Protein 6ZH3 (pdb70)

Solvent-accessible surface area: 42439 Å² total; per-residue (Å²): 204,54,158,24,29,89,51,10,2,3,80,55,17,145,60,0,2,136,66,0,96,41,8,1,119,106,18,15,151,71,22,60,110,19,17,158,82,18,54,84,74,30,79,92,0,88,128,56,3,115,90,1,31,180,125,121,52,88,149,26,12,81,93,37,1,106,49,26,38,110,19,45,62,73,61,86,93,33,111,52,5,78,61,36,7,46,46,5,71,143,45,5,37,85,4,13,111,46,45,44,127,87,48,15,118,64,82,6,60,17,8,12,177,82,4,44,72,28,6,100,62,102,56,4,60,118,8,1,81,54,4,55,143,69,8,57,144,22,21,58,2,6,111,26,2,53,71,10,55,126,65,128,59,138,140,57,139,90,82,119,109,16,47,86,88,8,51,130,124,87,207,41,161,31,54,97,49,14,3,4,97,70,15,141,58,0,4,142,62,0,86,36,7,1,125,97,19,16,151,74,22,69,109,19,19,161,82,16,57,84,72,35,80,86,2,94,132,47,5,117,84,1,32,178,125,122,53,92,145,25,15,105,97,44,0,105,45,28,51,108,29,42,69,76,64,90,102,35,109,49,8,78,60,33,6,46,44,4,72,142,47,5,39,88,9,18,117,56,45,44,126,90,58,25,118,69,82,7,57,19,9,14,176,80,4,49,73,32,4,89,64,94,59,3,73,113,8,4,68,48,4,55,140,70,12,54,144,21,21,60,2,5,113,22,3,53,82,9,87,119,50,121,63,128,130,54,147,86,77,108,118,35,31,71,77,10,43,126,124,90,144,45,145,24,51,90,50,10,2,4,99,70,15,145,54,0,4,137,60,0,88,37,11,1,119,91,16,13,143,69,22,68,110,19,18,157,83,14,58,84,71,35,81,89,0,89,130,49,4,116,92,0,37,182,123,125,48,90,150,26,16,106,87,54,2,116,42,25,51,96,25,40,54,76,61,85,102,39,104,53,6,78,61,33,6,48,41,3,73,142,47,6,39,85,6,18,114,52,42,45,135,90,54,20,117,66,81,6,56,17,7,13,177,81,3,41,74,31,5,92,63,71,66,2,93,118,7,2,66,44,2,55,140,74,11,55,143,23,24,54,1,6,107,24,4,53,69,6,86,125,40,105,50,127,112,56,144,92,71,107,110,25,31,72,86,16,50,128,128,92,196,45,161,30,44,90,49,10,3,4,99,73,18,145,50,0,3,135,62,0,102,31,10,0,122,85,10,21,152,64,20,59,114,23,16,157,86,17,55,82,72,32,80,90,1,82,134,46,5,113,94,0,31,176,126,123,51,90,153,27,14,89,94,54,0,111,47,24,44,106,21,44,51,74,57,91,91,34,106,45,7,71,56,40,4,50,42,4,72,141,49,6,35,82,5,17,113,45,45,51,108,88,51,18,114,69,79,7,58,17,8,13,180,84,4,44,70,32,6,103,64,103,62,3,68,120,6,3,78,56,3,55,145,66,8,65,155,19,19,60,3,6,115,26,3,56,73,10,55,124,62,122,66,139,121,58,137,90,73,107,113,28,52,85,88,17,52,130,129,83

InterPro domains:
  IPR005024 Snf7 family [PF03357] (22-190)
  IPR005024 Snf7 family [PTHR10476] (11-223)

Nearest PDB structures (foldseek):
  6zh3-assembly1_B  TM=9.906E-01  e=8.721E-22  Saccharomyces cerevisiae S288C
  6zvr-assembly1_C  TM=4.967E-01  e=9.327E+00  Nostoc punctiforme
  6zh3-assembly1_B  TM=1.006E+00  e=5.599E-22  Saccharomyces cerevisiae S288C
  6zvr-assembly1_C  TM=4.983E-01  e=7.277E+00  Nostoc punctiforme
  6zh3-assembly1_B  TM=9.941E-01  e=1.367E-21  Saccharomyces cerevisiae S288C

Foldseek 3Di:
DDPVQCVVCNPDNVVSLVVCVVVLVVVVVVLVVCLVVLVVVVVVLVVQCVVCVVVVDPVRNVVSVVVNVVSVVVNVVSVVVNVVSVVVVVVSVCVVPVDDVVCVVVVVVVVLVVVLVVLLDVVCLVVLVVVLVDDDCDPSPNVSSVVSVPDDDDDDDDDPCVPVVVVVVD/DDVVQCVVQNPDNVVSLVVCVVVLVVVLVVLVVVVVVLVVVVVVVVVQCVVCVVVVDPVRNVVSVVVNVVSVVVVVVSVVVNVVSVVVVVVVVCVVPVDDVVCVVVVVVVVLVVVLVPLLDPVCLVVLVVVLVPDDCDPSPNVSSVVNPPDDDDDDDDDDVVVVVVVVVD/DDVVQCVVCNDDNVVSLVVCVVVLVVVLVVLVVVLVVLVVVLVVLVVQCVVCPVVVDPVRNVVSVVVNVVSVVVNVVSVVVNVVSVVVVVVSVCVVPVDDVVCVVVVVVVVLVVVLVVLLDAVCLVVLVVVLVDDDCDPRPNVSSVVNPPDYDDDDDDDPPVVVVVVVVD/DDVVQCVVCNPDNVVSLVVCVVVLVVVLVVLVVVLVVLVVVVVVVVVQLVVCVVVVDPVRNVVVVVVNVVSVVVNVVSVVVNVVSVVVVVVVVCVVPVDDVVCVVVVVVVVLVVVLVVLLDQVCLVVLVVVLVDDDCDPSPNVSSVVSVPDDDDDDDDDDPVVVVVVVVD

Organism: Saccharomyces cerevisiae (strain ATCC 204508 / S288c) (NCBI:txid559292)

Sequence (680 aa):
MDYIKKAIWGPDPKEQQRRIRSVLRKNGRNIEKSLRELTVLQNKTQQLIKKSAKKNDVRTVRLYAKELYQINKQYDRMYTSRAQLDSVRMKIDEAIRMNTLSNQMADSAGLMREVNSLVRLPQLRNTMIELEKELMKSGIISEMVDDTMESVGDVGEEMDEAVDEEVNKIMDYIKKAIWGPDPKEQQRRIRSVLRKNGRNIEKSLRELTVLQNKTQQLIKKSAKKNDVRTVRLYAKELYQINKQYDRMYTSRAQLDSVRMKIDEAIRMNTLSNQMADSAGLMREVNSLVRLPQLRNTMIELEKELMKSGIISEMVDDTMESVGDVGEEMDEAVDEEVNKIMDYIKKAIWGPDPKEQQRRIRSVLRKNGRNIEKSLRELTVLQNKTQQLIKKSAKKNDVRTVRLYAKELYQINKQYDRMYTSRAQLDSVRMKIDEAIRMNTLSNQMADSAGLMREVNSLVRLPQLRNTMIELEKELMKSGIISEMVDDTMESVGDVGEEMDEAVDEEVNKIMDYIKKAIWGPDPKEQQRRIRSVLRKNGRNIEKSLRELTVLQNKTQQLIKKSAKKNDVRTVRLYAKELYQINKQYDRMYTSRAQLDSVRMKIDEAIRMNTLSNQMADSAGLMREVNSLVRLPQLRNTMIELEKELMKSGIISEMVDDTMESVGDVGEEMDEAVDEEVNKI

Secondary structure (DSSP, 8-state):
--HHHHHHH-SSHHHHHHHHHHHHHHHHHHHHHHHHHHHHHHHHHHHHHHHHHHHT-HHHHHHHHHHHHHHHHHHHHHHHHHHHHHHHHHHHHHHHHSS-HHHHHHHHHHHHHHHHHHTT-GGGHHHHHHHHHHS-S-SHHHHHHTTT-----------STTHHHHHHH-/--HHHHHHH-SSHHHHHHHHHHHHHHHHHHHHHHHHHHHHHHHHHHHHHHHHHHHT-HHHHHHHHHHHHHHHHHHHHHHHHHHHHHHHHHHHHHHHHSS-HHHHHHHHHHHHHHHHHHTT-GGGHHHHHHHHHHS-S-SHHHHHTTTT-S---------SSSHHHHHHH-/--HHHHHHH-SSHHHHHHHHHHHHHHHHHHHHHHHHHHHHHHHHHHHHHHHHHHHT-HHHHHHHHHHHHHHHHHHHHHHHHHHHHHHHHHHHHHHHHSS-HHHHHHHHHHHHHHHHHHHT-GGGHHHHHHHHTTS-S-SHHHHHTTGGGS------S--STTHHHHHHH-/--HHHHHHH-SSHHHHHHHHHHHHHHHHHHHHHHHHHHHHHHHHHHHHHHHHHHHT-HHHHHHHHHHHHHHHHHHHHHHHHHHHHHHHHHHHHHHHHSSSHHHHHHHHHHHHHHHHHHHT-GGGHHHHHHHHHHS-S-SHHHHHTTTT-S---------SSSHHHHHHH-

Radius of gyration: 46.89 Å; Cα contacts (8 Å, |Δi|>4): 542; chains: 4; bounding box: 91×136×88 Å

Structure (mmCIF, N/CA/C/O backbone):
data_6ZH3
#
_entry.id   6ZH3
#
loop_
_atom_site.group_PDB
_atom_site.id
_atom_site.type_symbol
_atom_site.label_atom_id
_atom_site.label_alt_id
_atom_site.label_comp_id
_atom_site.label_asym_id
_atom_site.label_entity_id
_atom_site.label_seq_id
_atom_site.pdbx_PDB_ins_code
_atom_site.Cartn_x
_atom_site.Cartn_y
_atom_site.Cartn_z
_atom_site.occupancy
_atom_site.B_iso_or_equiv
_atom_site.auth_seq_id
_atom_site.auth_comp_id
_atom_site.auth_asym_id
_atom_site.auth_atom_id
_atom_site.pdbx_PDB_model_num
ATOM 1 N N . MET A 1 4 ? 138.528 136.723 129.319 1.00 29.20 1 MET B N 1
ATOM 2 C CA . MET A 1 4 ? 138.580 137.476 128.075 1.00 29.20 1 MET B CA 1
ATOM 3 C C . MET A 1 4 ? 138.077 138.888 128.276 1.00 29.20 1 MET B C 1
ATOM 4 O O . MET A 1 4 ? 138.549 139.820 127.630 1.00 29.20 1 MET B O 1
ATOM 9 N N . ASP A 1 5 ? 137.130 139.057 129.188 1.00 25.27 2 ASP B N 1
ATOM 10 C CA . ASP A 1 5 ? 136.438 140.330 129.362 1.00 25.27 2 ASP B CA 1
ATOM 11 C C . ASP A 1 5 ? 136.584 140.748 130.817 1.00 25.27 2 ASP B C 1
ATOM 12 O O . ASP A 1 5 ? 135.705 140.474 131.632 1.00 25.27 2 ASP B O 1
ATOM 17 N N . TYR A 1 6 ? 137.672 141.434 131.144 1.00 22.96 3 TYR B N 1
ATOM 18 C CA . TYR A 1 6 ? 138.031 141.601 132.543 1.00 22.96 3 TYR B CA 1
ATOM 19 C C . TYR A 1 6 ? 137.403 142.817 133.198 1.00 22.96 3 TYR B C 1
ATOM 20 O O . TYR A 1 6 ? 137.012 142.734 134.363 1.00 22.96 3 TYR B O 1
ATOM 29 N N . ILE A 1 7 ? 137.324 143.950 132.500 1.00 23.44 4 ILE B N 1
ATOM 30 C CA . ILE A 1 7 ? 136.736 145.147 133.095 1.00 23.44 4 ILE B CA 1
ATOM 31 C C . ILE A 1 7 ? 135.241 144.960 133.292 1.00 23.44 4 ILE B C 1
ATOM 32 O O . ILE A 1 7 ? 134.686 145.346 134.324 1.00 23.44 4 ILE B O 1
ATOM 37 N N . LYS A 1 8 ? 134.573 144.328 132.329 1.00 23.76 5 LYS B N 1
ATOM 38 C CA . LYS A 1 8 ? 133.132 144.134 132.425 1.00 23.76 5 LYS B CA 1
ATOM 39 C C . LYS A 1 8 ? 132.776 143.122 133.503 1.00 23.76 5 LYS B C 1
ATOM 40 O O . LYS A 1 8 ? 131.752 143.262 134.173 1.00 23.76 5 LYS B O 1
ATOM 46 N N . LYS A 1 9 ? 133.617 142.116 133.710 1.00 23.42 6 LYS B N 1
ATOM 47 C CA . LYS A 1 9 ? 133.398 141.200 134.817 1.00 23.42 6 LYS B CA 1
ATOM 48 C C . LYS A 1 9 ? 133.803 141.790 136.151 1.00 23.42 6 LYS B C 1
ATOM 49 O O . LYS A 1 9 ? 133.339 141.314 137.185 1.00 23.42 6 LYS B O 1
ATOM 55 N N . ALA A 1 10 ? 134.665 142.800 136.163 1.00 22.30 7 ALA B N 1
ATOM 56 C CA . ALA A 1 10 ? 135.012 143.430 137.428 1.00 22.30 7 ALA B CA 1
ATOM 57 C C . ALA A 1 10 ? 133.889 144.313 137.930 1.00 22.30 7 ALA B C 1
ATOM 58 O O . ALA A 1 10 ? 133.768 144.526 139.135 1.00 22.30 7 ALA B O 1
ATOM 60 N N . ILE A 1 11 ? 133.067 144.828 137.026 1.00 22.95 8 ILE B N 1
ATOM 61 C CA . ILE A 1 11 ? 131.950 145.688 137.384 1.00 22.95 8 ILE B CA 1
ATOM 62 C C . ILE A 1 11 ? 130.718 144.875 137.728 1.00 22.95 8 ILE B C 1
ATOM 63 O O . ILE A 1 11 ? 130.039 145.138 138.721 1.00 22.95 8 ILE B O 1
ATOM 68 N N . TRP A 1 12 ? 130.414 143.869 136.920 1.00 28.00 9 TRP B N 1
ATOM 69 C CA . TRP A 1 12 ? 129.159 143.153 137.024 1.00 28.00 9 TRP B CA 1
ATOM 70 C C . TRP A 1 12 ? 129.315 141.751 137.592 1.00 28.00 9 TRP B C 1
ATOM 71 O O . TRP A 1 12 ? 128.326 141.029 137.693 1.00 28.00 9 TRP B O 1
ATOM 82 N N . GLY A 1 13 ? 130.516 141.332 137.946 1.00 26.30 10 GLY B N 1
ATOM 83 C CA . GLY A 1 13 ? 130.690 140.025 138.527 1.00 26.30 10 GLY B CA 1
ATOM 84 C C . GLY A 1 13 ? 131.019 138.974 137.499 1.00 26.30 10 GLY B C 1
ATOM 85 O O . GLY A 1 13 ? 131.202 139.268 136.319 1.00 26.30 10 GLY B O 1
ATOM 86 N N . PRO A 1 14 ? 131.086 137.714 137.930 1.00 28.60 11 PRO B N 1
ATOM 87 C CA . PRO A 1 14 ? 131.591 136.662 137.042 1.00 28.60 11 PRO B CA 1
ATOM 88 C C . PRO A 1 14 ? 130.638 136.289 135.929 1.00 28.60 11 PRO B C 1
ATOM 89 O O . PRO A 1 14 ? 131.078 135.693 134.940 1.00 28.60 11 PRO B O 1
ATOM 93 N N . ASP A 1 15 ? 129.355 136.611 136.051 1.00 32.93 12 ASP B N 1
ATOM 94 C CA . ASP A 1 15 ? 128.404 136.465 134.953 1.00 32.93 12 ASP B CA 1
ATOM 95 C C . ASP A 1 15 ? 127.731 137.810 134.755 1.00 32.93 12 ASP B C 1
ATOM 96 O O . ASP A 1 15 ? 126.725 138.103 135.426 1.00 32.93 12 ASP B O 1
ATOM 101 N N . PRO A 1 16 ? 128.255 138.657 133.867 1.00 31.24 13 PRO B N 1
ATOM 102 C CA . PRO A 1 16 ? 127.717 140.014 133.747 1.00 31.24 13 PRO B CA 1
ATOM 103 C C . PRO A 1 16 ? 126.337 140.085 133.136 1.00 31.24 13 PRO B C 1
ATOM 104 O O . PRO A 1 16 ? 125.533 140.904 133.588 1.00 31.24 13 PRO B O 1
ATOM 108 N N . LYS A 1 17 ? 126.025 139.243 132.151 1.00 36.14 14 LYS B N 1
ATOM 109 C CA . LYS A 1 17 ? 124.797 139.398 131.379 1.00 36.14 14 LYS B CA 1
ATOM 110 C C . LYS A 1 17 ? 123.544 139.097 132.181 1.00 36.14 14 LYS B C 1
ATOM 111 O O . LYS A 1 17 ? 122.467 139.570 131.815 1.00 36.14 14 LYS B O 1
ATOM 117 N N . GLU A 1 18 ? 123.655 138.333 133.259 1.00 36.54 15 GLU B N 1
ATOM 118 C CA . GLU A 1 18 ? 122.513 138.099 134.124 1.00 36.54 15 GLU B CA 1
ATOM 119 C C . GLU A 1 18 ? 122.497 139.037 135.316 1.00 36.54 15 GLU B C 1
ATOM 120 O O . GLU A 1 18 ? 121.437 139.251 135.898 1.00 36.54 15 GLU B O 1
ATOM 126 N N . GLN A 1 19 ? 123.639 139.622 135.669 1.00 34.25 16 GLN B N 1
ATOM 127 C CA . GLN A 1 19 ? 123.655 140.716 136.632 1.00 34.25 16 GLN B CA 1
ATOM 128 C C . GLN A 1 19 ? 123.009 141.964 136.053 1.00 34.25 16 GLN B C 1
ATOM 129 O O . GLN A 1 19 ? 122.348 142.719 136.771 1.00 34.25 16 GLN B O 1
ATOM 135 N N . GLN A 1 20 ? 123.187 142.194 134.753 1.00 33.76 17 GLN B N 1
ATOM 136 C CA . GLN A 1 20 ? 122.641 143.385 134.118 1.00 33.76 17 GLN B CA 1
ATOM 137 C C . GLN A 1 20 ? 121.128 143.325 134.009 1.00 33.76 17 GLN B C 1
ATOM 138 O O . GLN A 1 20 ? 120.458 144.333 134.246 1.00 33.76 17 GLN B O 1
ATOM 144 N N . ARG A 1 21 ? 120.568 142.169 133.658 1.00 39.08 18 ARG B N 1
ATOM 145 C CA . ARG A 1 21 ? 119.118 142.073 133.579 1.00 39.08 18 ARG B CA 1
ATOM 146 C C . ARG A 1 21 ? 118.476 141.897 134.941 1.00 39.08 18 ARG B C 1
ATOM 147 O O . ARG A 1 21 ? 117.254 142.004 135.054 1.00 39.08 18 ARG B O 1
ATOM 155 N N . ARG A 1 22 ? 119.267 141.625 135.967 1.00 38.29 19 ARG B N 1
ATOM 156 C CA . ARG A 1 22 ? 118.769 141.560 137.328 1.00 38.29 19 ARG B CA 1
ATOM 157 C C . ARG A 1 22 ? 118.633 142.938 137.953 1.00 38.29 19 ARG B C 1
ATOM 158 O O . ARG A 1 22 ? 117.770 143.128 138.810 1.00 38.29 19 ARG B O 1
ATOM 166 N N . ILE A 1 23 ? 119.460 143.901 137.543 1.00 40.53 20 ILE B N 1
ATOM 167 C CA . ILE A 1 23 ? 119.254 145.284 137.960 1.00 40.53 20 ILE B CA 1
ATOM 168 C C . ILE A 1 23 ? 118.071 145.883 137.229 1.00 40.53 20 ILE B C 1
ATOM 169 O O . ILE A 1 23 ? 117.164 146.446 137.849 1.00 40.53 20 ILE B O 1
ATOM 174 N N . ARG A 1 24 ? 118.056 145.760 135.900 1.00 45.64 21 ARG B N 1
ATOM 175 C CA . ARG A 1 24 ? 117.008 146.369 135.096 1.00 45.64 21 ARG B CA 1
ATOM 176 C C . ARG A 1 24 ? 115.642 145.767 135.357 1.00 45.64 21 ARG B C 1
ATOM 177 O O . ARG A 1 24 ? 114.643 146.423 135.078 1.00 45.64 21 ARG B O 1
ATOM 185 N N . SER A 1 25 ? 115.576 144.547 135.890 1.00 49.40 22 SER B N 1
ATOM 186 C CA . SER A 1 25 ? 114.312 144.026 136.391 1.00 49.40 22 SER B CA 1
ATOM 187 C C . SER A 1 25 ? 113.856 144.794 137.620 1.00 49.40 22 SER B C 1
ATOM 188 O O . SER A 1 25 ? 112.709 145.241 137.687 1.00 49.40 22 SER B O 1
ATOM 191 N N . VAL A 1 26 ? 114.746 144.955 138.601 1.00 50.90 23 VAL B N 1
ATOM 192 C CA . VAL A 1 26 ? 114.408 145.636 139.848 1.00 50.90 23 VAL B CA 1
ATOM 193 C C . VAL A 1 26 ? 114.157 147.115 139.603 1.00 50.90 23 VAL B C 1
ATOM 194 O O . VAL A 1 26 ? 113.251 147.716 140.188 1.00 50.90 23 VAL B O 1
ATOM 198 N N . LEU A 1 27 ? 114.900 147.705 138.688 1.00 50.77 24 LEU B N 1
ATOM 199 C CA . LEU A 1 27 ? 114.888 149.147 138.543 1.00 50.77 24 LEU B CA 1
ATOM 200 C C . LEU A 1 27 ? 113.737 149.636 137.669 1.00 50.77 24 LEU B C 1
ATOM 201 O O . LEU A 1 27 ? 113.620 150.843 137.445 1.00 50.77 24 LEU B O 1
ATOM 206 N N . ARG A 1 28 ? 112.883 148.741 137.171 1.00 67.43 25 ARG B N 1
ATOM 207 C CA . ARG A 1 28 ? 111.603 149.140 136.597 1.00 67.43 25 ARG B CA 1
ATOM 208 C C . ARG A 1 28 ? 110.422 148.703 137.448 1.00 67.43 25 ARG B C 1
ATOM 209 O O . ARG A 1 28 ? 109.314 149.206 137.254 1.00 67.43 25 ARG B O 1
ATOM 217 N N . LYS A 1 29 ? 110.620 147.752 138.365 1.00 66.33 26 LYS B N 1
ATOM 218 C CA . LYS A 1 29 ? 109.617 147.514 139.397 1.00 66.33 26 LYS B CA 1
ATOM 219 C C . LYS A 1 29 ? 109.438 148.753 140.253 1.00 66.33 26 LYS B C 1
ATOM 220 O O . LYS A 1 29 ? 108.312 149.133 140.587 1.00 66.33 26 LYS B O 1
ATOM 226 N N . ASN A 1 30 ? 110.543 149.402 140.610 1.00 66.77 27 ASN B N 1
ATOM 227 C CA . ASN A 1 30 ? 110.451 150.692 141.271 1.00 66.77 27 ASN B CA 1
ATOM 228 C C . ASN A 1 30 ? 110.145 151.795 140.276 1.00 66.77 27 ASN B C 1
ATOM 229 O O . ASN A 1 30 ? 109.700 152.873 140.669 1.00 66.77 27 ASN B O 1
ATOM 234 N N . GLY A 1 31 ? 110.377 151.552 138.988 1.00 71.95 28 GLY B N 1
ATOM 235 C CA . GLY A 1 31 ? 110.009 152.531 137.985 1.00 71.95 28 GLY B CA 1
ATOM 236 C C . GLY A 1 31 ? 108.517 152.697 137.816 1.00 71.95 28 GLY B C 1
ATOM 237 O O . GLY A 1 31 ? 108.065 153.776 137.423 1.00 71.95 28 GLY B O 1
ATOM 238 N N . ARG A 1 32 ? 107.742 151.654 138.112 1.00 89.21 29 ARG B N 1
ATOM 239 C CA . ARG A 1 32 ? 106.293 151.764 138.042 1.00 89.21 29 ARG B CA 1
ATOM 240 C C . ARG A 1 32 ? 105.675 152.129 139.380 1.00 89.21 29 ARG B C 1
ATOM 241 O O . ARG A 1 32 ? 104.630 152.785 139.407 1.00 89.21 29 ARG B O 1
ATOM 249 N N . ASN A 1 33 ? 106.290 151.713 140.488 1.00 84.55 30 ASN B N 1
ATOM 250 C CA . ASN A 1 33 ? 105.736 152.028 141.798 1.00 84.55 30 ASN B CA 1
ATOM 251 C C . ASN A 1 33 ? 105.843 153.511 142.115 1.00 84.55 30 ASN B C 1
ATOM 252 O O . ASN A 1 33 ? 105.029 154.036 142.879 1.00 84.55 30 ASN B O 1
ATOM 257 N N . ILE A 1 34 ? 106.829 154.202 141.546 1.00 88.65 31 ILE B N 1
ATOM 258 C CA . ILE A 1 34 ? 106.821 155.657 141.619 1.00 88.65 31 ILE B CA 1
ATOM 259 C C . ILE A 1 34 ? 105.717 156.218 140.732 1.00 88.65 31 ILE B C 1
ATOM 260 O O . ILE A 1 34 ? 104.958 157.099 141.151 1.00 88.65 31 ILE B O 1
ATOM 265 N N . GLU A 1 35 ? 105.585 155.691 139.508 1.00 95.34 32 GLU B N 1
ATOM 266 C CA . GLU A 1 35 ? 104.583 156.204 138.576 1.00 95.34 32 GLU B CA 1
ATOM 267 C C . GLU A 1 35 ? 103.164 155.862 139.006 1.00 95.34 32 GLU B C 1
ATOM 268 O O . GLU A 1 35 ? 102.226 156.596 138.676 1.00 95.34 32 GLU B O 1
ATOM 274 N N . LYS A 1 36 ? 102.981 154.759 139.727 1.00 101.02 33 LYS B N 1
ATOM 275 C CA . LYS A 1 36 ? 101.673 154.479 140.305 1.00 101.02 33 LYS B CA 1
ATOM 276 C C . LYS A 1 36 ? 101.384 155.446 141.444 1.00 101.02 33 LYS B C 1
ATOM 277 O O . LYS A 1 36 ? 100.322 156.076 141.483 1.00 101.02 33 LYS B O 1
ATOM 283 N N . SER A 1 37 ? 102.331 155.603 142.363 1.00 106.08 34 SER B N 1
ATOM 284 C CA . SER A 1 37 ? 102.115 156.437 143.536 1.00 106.08 34 SER B CA 1
ATOM 285 C C . SER A 1 37 ? 102.211 157.930 143.248 1.00 106.08 34 SER B C 1
ATOM 286 O O . SER A 1 37 ? 102.005 158.727 144.165 1.00 106.08 34 SER B O 1
ATOM 289 N N . LEU A 1 38 ? 102.547 158.334 142.026 1.00 108.56 35 LEU B N 1
ATOM 290 C CA . LEU A 1 38 ? 102.237 159.688 141.589 1.00 108.56 35 LEU B CA 1
ATOM 291 C C . LEU A 1 38 ? 100.865 159.787 140.952 1.00 108.56 35 LEU B C 1
ATOM 292 O O . LEU A 1 38 ? 100.294 160.880 140.901 1.00 108.56 35 LEU B O 1
ATOM 297 N N . ARG A 1 39 ? 100.325 158.676 140.457 1.00 119.87 36 ARG B N 1
ATOM 298 C CA . ARG A 1 39 ? 99.012 158.733 139.832 1.00 119.87 36 ARG B CA 1
ATOM 299 C C . ARG A 1 39 ? 97.902 158.588 140.864 1.00 119.87 36 ARG B C 1
ATOM 300 O O . ARG A 1 39 ? 96.949 159.374 140.865 1.00 119.87 36 ARG B O 1
ATOM 308 N N . GLU A 1 40 ? 98.018 157.610 141.763 1.00 123.93 37 GLU B N 1
ATOM 309 C CA . GLU A 1 40 ? 96.986 157.389 142.767 1.00 123.93 37 GLU B CA 1
ATOM 310 C C . GLU A 1 40 ? 97.003 158.430 143.875 1.00 123.93 37 GLU B C 1
ATOM 311 O O . GLU A 1 40 ? 96.053 158.488 144.659 1.00 123.93 37 GLU B O 1
ATOM 317 N N . LEU A 1 41 ? 98.065 159.222 143.983 1.00 130.09 38 LEU B N 1
ATOM 318 C CA . LEU A 1 41 ? 98.140 160.284 144.971 1.00 130.09 38 LEU B CA 1
ATOM 319 C C . LEU A 1 41 ? 97.813 161.647 144.380 1.00 130.09 38 LEU B C 1
ATOM 320 O O . LEU A 1 41 ? 97.528 162.583 145.135 1.00 130.09 38 LEU B O 1
ATOM 325 N N . THR A 1 42 ? 97.825 161.776 143.052 1.00 138.24 39 THR B N 1
ATOM 326 C CA . THR A 1 42 ? 97.340 163.001 142.429 1.00 138.24 39 THR B CA 1
ATOM 327 C C . THR A 1 42 ? 95.833 163.138 142.613 1.00 138.24 39 THR B C 1
ATOM 328 O O . THR A 1 42 ? 95.325 164.244 142.831 1.00 138.24 39 THR B O 1
ATOM 332 N N . VAL A 1 43 ? 95.105 162.017 142.590 1.00 144.14 40 VAL B N 1
ATOM 333 C CA . VAL A 1 43 ? 93.659 162.083 142.755 1.00 144.14 40 VAL B CA 1
ATOM 334 C C . VAL A 1 43 ? 93.259 162.343 144.202 1.00 144.14 40 VAL B C 1
ATOM 335 O O . VAL A 1 43 ? 92.107 162.706 144.459 1.00 144.14 40 VAL B O 1
ATOM 339 N N . LEU A 1 44 ? 94.172 162.166 145.161 1.00 145.44 41 LEU B N 1
ATOM 340 C CA . LEU A 1 44 ? 93.917 162.687 146.499 1.00 145.44 41 LEU B CA 1
ATOM 341 C C . LEU A 1 44 ? 94.151 164.188 146.555 1.00 145.44 41 LEU B C 1
ATOM 342 O O . LEU A 1 44 ? 93.486 164.889 147.325 1.00 145.44 41 LEU B O 1
ATOM 347 N N . GLN A 1 45 ? 95.085 164.697 145.751 1.00 148.94 42 GLN B N 1
ATOM 348 C CA . GLN A 1 45 ? 95.194 166.139 145.574 1.00 148.94 42 GLN B CA 1
ATO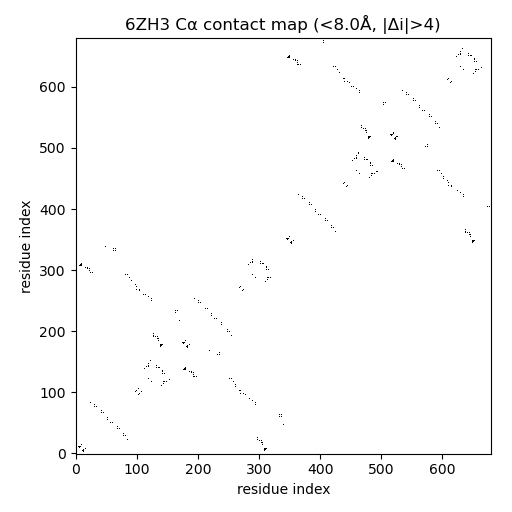M 349 C C . GLN A 1 45 ? 94.053 166.687 144.730 1.00 148.94 42 GLN B C 1
ATOM 350 O O . GLN A 1 45 ? 93.678 167.852 144.884 1.00 148.94 42 GLN B O 1
ATOM 356 N N . ASN A 1 46 ? 93.485 165.868 143.844 1.00 150.71 43 ASN B N 1
ATOM 357 C CA . ASN A 1 46 ? 92.392 166.336 142.999 1.00 150.71 43 ASN B CA 1
ATOM 358 C C . ASN A 1 46 ? 91.078 166.413 143.765 1.00 150.71 43 ASN B C 1
ATOM 359 O O . ASN A 1 46 ? 90.291 167.343 143.553 1.00 150.71 43 ASN B O 1
ATOM 364 N N . LYS A 1 47 ? 90.819 165.448 144.653 1.00 154.67 44 LYS B N 1
ATOM 365 C CA . LYS A 1 47 ? 89.602 165.501 145.457 1.00 154.67 44 LYS B CA 1
ATOM 366 C C . LYS A 1 47 ? 89.690 166.584 146.522 1.00 154.67 44 LYS B C 1
ATOM 367 O O . LYS A 1 47 ? 88.659 167.088 146.981 1.00 154.67 44 LYS B O 1
ATOM 373 N N . THR A 1 48 ? 90.906 166.945 146.934 1.00 157.84 45 THR B N 1
ATOM 374 C CA . THR A 1 48 ? 91.060 167.986 147.938 1.00 157.84 45 THR B CA 1
ATOM 375 C C . THR A 1 48 ? 90.803 169.363 147.337 1.00 157.84 45 THR B C 1
ATOM 376 O O . THR A 1 48 ? 90.271 170.247 148.019 1.00 157.84 45 THR B O 1
ATOM 380 N N . GLN A 1 49 ? 91.112 169.545 146.049 1.00 159.56 46 GLN B N 1
ATOM 381 C CA . GLN A 1 49 ? 90.791 170.798 145.371 1.00 159.56 46 GLN B CA 1
ATOM 382 C C . GLN A 1 49 ? 89.290 171.006 145.212 1.00 159.56 46 GLN B C 1
ATOM 383 O O . GLN A 1 49 ? 88.847 172.150 145.069 1.00 159.56 46 GLN B O 1
ATOM 389 N N . GLN A 1 50 ? 88.499 169.933 145.230 1.00 161.59 47 GLN B N 1
ATOM 390 C CA . GLN A 1 50 ? 87.053 170.088 145.291 1.00 161.59 47 GLN B CA 1
ATOM 391 C C . GLN A 1 50 ? 86.582 170.404 146.702 1.00 161.59 47 GLN B C 1
ATOM 392 O O . GLN A 1 50 ? 85.672 171.222 146.880 1.00 161.59 47 GLN B O 1
ATOM 398 N N . LEU A 1 51 ? 87.191 169.781 147.710 1.00 162.33 48 LEU B N 1
ATOM 399 C CA . LEU A 1 51 ? 86.767 169.960 149.091 1.00 162.33 48 LEU B CA 1
ATOM 400 C C . LEU A 1 51 ? 87.261 171.265 149.697 1.00 162.33 48 LEU B C 1
ATOM 401 O O . LEU A 1 51 ? 86.640 171.773 150.637 1.00 162.33 48 LEU B O 1
ATOM 406 N N . ILE A 1 52 ? 88.369 171.814 149.197 1.00 163.51 49 ILE B N 1
ATOM 407 C CA . ILE A 1 52 ? 88.702 173.200 149.508 1.00 163.51 49 ILE B CA 1
ATOM 408 C C . ILE A 1 52 ? 87.689 174.136 148.865 1.00 163.51 49 ILE B C 1
ATOM 409 O O . ILE A 1 52 ? 87.184 175.065 149.506 1.00 163.51 49 ILE B O 1
ATOM 414 N N . LYS A 1 53 ? 87.334 173.873 147.603 1.00 163.06 50 LYS B N 1
ATOM 415 C CA . LYS A 1 53 ? 86.321 174.667 146.916 1.00 163.06 50 LYS B CA 1
ATOM 416 C C . LYS A 1 53 ? 84.919 174.423 147.459 1.00 163.06 50 LYS B C 1
ATOM 417 O O . LYS A 1 53 ? 84.021 175.231 147.200 1.00 163.06 50 LYS B O 1
ATOM 423 N N . LYS A 1 54 ? 84.709 173.327 148.192 1.00 165.33 51 LYS B N 1
ATOM 424 C CA . LYS A 1 54 ? 83.441 173.121 148.885 1.00 165.33 51 LYS B CA 1
ATOM 425 C C . LYS A 1 54 ? 83.284 174.127 150.019 1.00 165.33 51 LYS B C 1
ATOM 426 O O . LYS A 1 54 ? 82.339 174.924 150.037 1.00 165.33 51 LYS B O 1
ATOM 432 N N . SER A 1 55 ? 84.208 174.103 150.977 1.00 166.82 52 SER B N 1
ATOM 433 C CA . SER A 1 55 ? 84.116 174.959 152.150 1.00 166.82 52 SER B CA 1
ATOM 434 C C . SER A 1 55 ? 84.715 176.341 151.931 1.00 166.82 52 SER B C 1
ATOM 435 O O . SER A 1 55 ? 84.853 177.094 152.900 1.00 166.82 52 SER B O 1
ATOM 438 N N . ALA A 1 56 ? 85.088 176.686 150.696 1.00 165.99 53 ALA B N 1
ATOM 439 C CA . ALA A 1 56 ? 85.447 178.068 150.401 1.00 165.99 53 ALA B CA 1
ATOM 440 C C . ALA A 1 56 ? 84.226 178.975 150.448 1.00 165.99 53 ALA B C 1
ATOM 441 O O . ALA A 1 56 ? 84.333 180.139 150.850 1.00 165.99 53 ALA B O 1
ATOM 443 N N . LYS A 1 57 ? 83.065 178.461 150.043 1.00 164.41 54 LYS B N 1
ATOM 444 C CA . LYS A 1 57 ? 81.824 179.216 150.112 1.00 164.41 54 LYS B CA 1
ATOM 445 C C . LYS A 1 57 ? 81.045 178.956 151.391 1.00 164.41 54 LYS B C 1
ATOM 446 O O . LYS A 1 57 ? 80.180 179.765 151.748 1.00 164.41 54 LYS B O 1
ATOM 452 N N . LYS A 1 58 ? 81.324 177.849 152.084 1.00 165.69 55 LYS B N 1
ATOM 453 C CA . LYS A 1 58 ? 80.759 177.632 153.410 1.00 165.69 55 LYS B CA 1
ATOM 454 C C . LYS A 1 58 ? 81.345 178.601 154.430 1.00 165.69 55 LYS B C 1
ATOM 455 O O . LYS A 1 58 ? 80.645 178.995 155.372 1.00 165.69 55 LYS B O 1
ATOM 461 N N . ASN A 1 59 ? 82.609 179.002 154.226 1.00 168.21 56 ASN B N 1
ATOM 462 C CA . ASN A 1 59 ? 83.346 179.941 155.084 1.00 168.21 56 ASN B CA 1
ATOM 463 C C . ASN A 1 59 ? 83.421 179.452 156.529 1.00 168.21 56 ASN B C 1
ATOM 464 O O . ASN A 1 59 ? 83.183 180.205 157.474 1.00 168.21 56 ASN B O 1
ATOM 469 N N . ASP A 1 60 ? 83.752 178.175 156.698 1.00 175.11 57 ASP B N 1
ATOM 470 C CA . ASP A 1 60 ? 83.952 177.579 158.012 1.00 175.11 57 ASP B CA 1
ATOM 471 C C . ASP A 1 60 ? 85.449 177.423 158.246 1.00 175.11 57 ASP B C 1
ATOM 472 O O . ASP A 1 60 ? 86.121 176.681 157.521 1.00 175.11 57 ASP B O 1
ATOM 477 N N . VAL A 1 61 ? 85.964 178.125 159.259 1.00 177.59 58 VAL B N 1
ATOM 478 C CA . VAL A 1 61 ? 87.368 177.988 159.632 1.00 177.59 58 VAL B CA 1
ATOM 479 C C . VAL A 1 61 ? 87.616 176.615 160.249 1.00 177.59 58 VAL B C 1
ATOM 480 O O . VAL A 1 61 ? 88.689 176.024 160.071 1.00 177.59 58 VAL B O 1
ATOM 484 N N . ARG A 1 62 ? 86.608 176.052 160.921 1.00 177.39 59 ARG B N 1
ATOM 485 C CA . ARG A 1 62 ? 86.731 174.715 161.492 1.00 177.39 59 ARG B CA 1
ATOM 486 C C . ARG A 1 62 ? 86.561 173.607 160.458 1.00 177.39 59 ARG B C 1
ATOM 487 O O . ARG A 1 62 ? 86.574 172.429 160.829 1.00 177.39 59 ARG B O 1
ATOM 495 N N . THR A 1 63 ? 86.383 173.948 159.183 1.00 176.55 60 THR B N 1
ATOM 496 C CA . THR A 1 63 ? 86.384 172.944 158.128 1.00 176.55 60 THR B CA 1
ATOM 497 C C . THR A 1 63 ? 87.626 173.048 157.248 1.00 176.55 60 THR B C 1
ATOM 498 O O . THR A 1 63 ? 88.257 172.027 156.953 1.00 176.55 60 THR B O 1
ATOM 502 N N . VAL A 1 64 ? 88.002 174.271 156.855 1.00 175.71 61 VAL B N 1
ATOM 503 C CA . VAL A 1 64 ? 89.104 174.464 155.912 1.00 175.71 61 VAL B CA 1
ATOM 504 C C . VAL A 1 64 ? 90.441 174.120 156.560 1.00 175.71 61 VAL B C 1
ATOM 505 O O . VAL A 1 64 ? 91.280 173.440 155.955 1.00 175.71 61 VAL B O 1
ATOM 509 N N . ARG A 1 65 ? 90.651 174.547 157.808 1.00 174.36 62 ARG B N 1
ATOM 510 C CA . ARG A 1 65 ? 91.908 174.243 158.483 1.00 174.36 62 ARG B CA 1
ATOM 511 C C . ARG A 1 65 ? 92.003 172.787 158.923 1.00 174.36 62 ARG B C 1
ATOM 512 O O . ARG A 1 65 ? 93.090 172.343 159.307 1.00 174.36 62 ARG B O 1
ATOM 520 N N . LEU A 1 66 ? 90.899 172.039 158.887 1.00 172.29 63 LEU B N 1
ATOM 521 C CA . LEU A 1 66 ? 90.993 170.590 159.009 1.00 172.29 63 LEU B CA 1
ATOM 522 C C . LEU A 1 66 ? 91.464 169.951 157.710 1.00 172.29 63 LEU B C 1
ATOM 523 O O . LEU A 1 66 ? 92.086 168.884 157.742 1.00 172.29 63 LEU B O 1
ATOM 528 N N . TYR A 1 67 ? 91.181 170.578 156.565 1.00 169.58 64 TYR B N 1
ATOM 529 C CA . TYR A 1 67 ? 91.799 170.137 155.322 1.00 169.58 64 TYR B CA 1
ATOM 530 C C . TYR A 1 67 ? 93.241 170.604 155.204 1.00 169.58 64 TYR B C 1
ATOM 531 O O . TYR A 1 67 ? 94.027 169.970 154.495 1.00 169.58 64 TYR B O 1
ATOM 540 N N . ALA A 1 68 ? 93.605 171.694 155.887 1.00 170.39 65 ALA B N 1
ATOM 541 C CA . ALA A 1 68 ? 94.977 172.187 155.852 1.00 170.39 65 ALA B CA 1
ATOM 542 C C . ALA A 1 68 ? 95.939 171.277 156.599 1.00 170.39 65 ALA B C 1
ATOM 543 O O . ALA A 1 68 ? 97.152 171.366 156.382 1.00 170.39 65 ALA B O 1
ATOM 545 N N . LYS A 1 69 ? 95.431 170.415 157.479 1.00 168.48 66 LYS B N 1
ATOM 546 C CA . LYS A 1 69 ? 96.282 169.430 158.133 1.00 168.48 66 LYS B CA 1
ATOM 547 C C . LYS A 1 69 ? 96.571 168.251 157.214 1.00 168.48 66 LYS B C 1
ATOM 548 O O . LYS A 1 69 ? 97.636 167.634 157.310 1.00 168.48 66 LYS B O 1
ATOM 554 N N . GLU A 1 70 ? 95.636 167.922 156.319 1.00 165.33 67 GLU B N 1
ATOM 555 C CA . GLU A 1 70 ? 95.820 166.767 155.451 1.00 165.33 67 GLU B CA 1
ATOM 556 C C . GLU A 1 70 ? 96.322 167.138 154.062 1.00 165.33 67 GLU B C 1
ATOM 557 O O . GLU A 1 70 ? 96.931 166.293 153.400 1.00 165.33 67 GLU B O 1
ATOM 563 N N . LEU A 1 71 ? 96.079 168.368 153.599 1.00 161.85 68 LEU B N 1
ATOM 564 C CA . LEU A 1 71 ? 96.682 168.803 152.343 1.00 161.85 68 LEU B CA 1
ATOM 565 C C . LEU A 1 71 ? 98.190 168.963 152.483 1.00 161.85 68 LEU B C 1
ATOM 566 O O . LEU A 1 71 ? 98.925 168.756 151.511 1.00 161.85 68 LEU B O 1
ATOM 571 N N . TYR A 1 72 ? 98.665 169.342 153.671 1.00 160.67 69 TYR B N 1
ATOM 572 C CA . TYR A 1 72 ? 100.101 169.443 153.890 1.00 160.67 69 TYR B CA 1
ATOM 573 C C . TYR A 1 72 ? 100.757 168.072 153.910 1.00 160.67 69 TYR B C 1
ATOM 574 O O . TYR A 1 72 ? 101.877 167.914 153.418 1.00 160.67 69 TYR B O 1
ATOM 583 N N . GLN A 1 73 ? 100.075 167.067 154.463 1.00 155.47 70 GLN B N 1
ATOM 584 C CA . GLN A 1 73 ? 100.662 165.736 154.542 1.00 155.47 70 GLN B CA 1
ATOM 585 C C . GLN A 1 73 ? 100.675 165.019 153.200 1.00 155.47 70 GLN B C 1
ATOM 586 O O . GLN A 1 73 ? 101.385 164.018 153.057 1.00 155.47 70 GLN B O 1
ATOM 592 N N . ILE A 1 74 ? 99.908 165.495 152.220 1.00 147.38 71 ILE B N 1
ATOM 593 C CA . ILE A 1 74 ? 99.964 164.894 150.895 1.00 147.38 71 ILE B CA 1
ATOM 594 C C . ILE A 1 74 ? 100.999 165.602 150.028 1.00 147.38 71 ILE B C 1
ATOM 595 O O . ILE A 1 74 ? 101.770 164.954 149.312 1.00 147.38 71 ILE B O 1
ATOM 600 N N . ASN A 1 75 ? 101.055 166.936 150.090 1.00 142.99 72 ASN B N 1
ATOM 601 C CA . ASN A 1 75 ? 102.044 167.660 149.295 1.00 142.99 72 ASN B CA 1
ATOM 602 C C . ASN A 1 75 ? 103.454 167.498 149.845 1.00 142.99 72 ASN B C 1
ATOM 603 O O . ASN A 1 75 ? 104.424 167.656 149.097 1.00 142.99 72 ASN B O 1
ATOM 608 N N . LYS A 1 76 ? 103.596 167.198 151.136 1.00 139.12 73 LYS B N 1
ATOM 609 C CA . LYS A 1 76 ? 104.900 166.770 151.625 1.00 139.12 73 LYS B CA 1
ATOM 610 C C . LYS A 1 76 ? 105.218 165.370 151.120 1.00 139.12 73 LYS B C 1
ATOM 611 O O . LYS A 1 76 ? 106.379 165.047 150.840 1.00 139.12 73 LYS B O 1
ATOM 617 N N . GLN A 1 77 ? 104.190 164.536 150.971 1.00 130.46 74 GLN B N 1
ATOM 618 C CA . GLN A 1 77 ? 104.388 163.209 150.407 1.00 130.46 74 GLN B CA 1
ATOM 619 C C . GLN A 1 77 ? 104.548 163.267 148.894 1.00 130.46 74 GLN B C 1
ATOM 620 O O . GLN A 1 77 ? 105.289 162.462 148.323 1.00 130.46 74 GLN B O 1
ATOM 626 N N . TYR A 1 78 ? 103.881 164.215 148.230 1.00 120.63 75 TYR B N 1
ATOM 627 C CA . TYR A 1 78 ? 103.989 164.316 146.776 1.00 120.63 75 TYR B CA 1
ATOM 628 C C . TYR A 1 78 ? 105.368 164.793 146.348 1.00 120.63 75 TYR B C 1
ATOM 629 O O . TYR A 1 78 ? 105.924 164.295 145.363 1.00 120.63 75 TYR B O 1
ATOM 638 N N . ASP A 1 79 ? 105.932 165.762 147.066 1.00 120.95 76 ASP B N 1
ATOM 639 C CA . ASP A 1 79 ? 107.186 166.361 146.633 1.00 120.95 76 ASP B CA 1
ATOM 640 C C . ASP A 1 79 ? 108.384 165.457 146.881 1.00 120.95 76 ASP B C 1
ATOM 641 O O . ASP A 1 79 ? 109.428 165.653 146.252 1.00 120.95 76 ASP B O 1
ATOM 646 N N . ARG A 1 80 ? 108.266 164.477 147.776 1.00 112.68 77 ARG B N 1
ATOM 647 C CA . ARG A 1 80 ? 109.324 163.489 147.915 1.00 112.68 77 ARG B CA 1
ATOM 648 C C . ARG A 1 80 ? 109.170 162.334 146.939 1.00 112.68 77 ARG B C 1
ATOM 649 O O . ARG A 1 80 ? 110.162 161.666 146.632 1.00 112.68 77 ARG B O 1
ATOM 657 N N . MET A 1 81 ? 107.961 162.088 146.436 1.00 105.91 78 MET B N 1
ATOM 658 C CA . MET A 1 81 ? 107.766 161.067 145.418 1.00 105.91 78 MET B CA 1
ATOM 659 C C . MET A 1 81 ? 107.979 161.610 144.017 1.00 105.91 78 MET B C 1
ATOM 660 O O . MET A 1 81 ? 108.422 160.869 143.136 1.00 105.91 78 MET B O 1
ATOM 665 N N . TYR A 1 82 ? 107.678 162.889 143.792 1.00 97.46 79 TYR B N 1
ATOM 666 C CA . TYR A 1 82 ? 108.031 163.508 142.522 1.00 97.46 79 TYR B CA 1
ATOM 667 C C . TYR A 1 82 ? 109.536 163.665 142.383 1.00 97.46 79 TYR B C 1
ATOM 668 O O . TYR A 1 82 ? 110.062 163.622 141.266 1.00 97.46 79 TYR B O 1
ATOM 677 N N . THR A 1 83 ? 110.237 163.869 143.499 1.00 91.91 80 THR B N 1
ATOM 678 C CA . THR A 1 83 ? 111.692 163.906 143.459 1.00 91.91 80 THR B CA 1
ATOM 679 C C . THR A 1 83 ? 112.256 162.536 143.117 1.00 91.91 80 THR B C 1
ATOM 680 O O . THR A 1 83 ? 113.162 162.427 142.284 1.00 91.91 80 THR B O 1
ATOM 684 N N . SER A 1 84 ? 111.678 161.479 143.701 1.00 84.77 81 SER B N 1
ATOM 685 C CA . SER A 1 84 ? 112.135 160.106 143.500 1.00 84.77 81 SER B CA 1
ATOM 686 C C . SER A 1 84 ? 112.035 159.648 142.054 1.00 84.77 81 SER B C 1
ATOM 687 O O . SER A 1 84 ? 112.806 158.777 141.643 1.00 84.77 81 SER B O 1
ATOM 690 N N . ARG A 1 85 ? 111.104 160.205 141.279 1.00 81.28 82 ARG B N 1
ATOM 691 C CA . ARG A 1 85 ? 111.029 159.865 139.865 1.00 81.28 82 ARG B CA 1
ATOM 692 C C . ARG A 1 85 ? 112.216 160.446 139.114 1.00 81.28 82 ARG B C 1
ATOM 693 O O . ARG A 1 85 ? 112.702 159.848 138.150 1.00 81.28 82 ARG B O 1
ATOM 701 N N . ALA A 1 86 ? 112.696 161.611 139.539 1.00 76.69 83 ALA B N 1
ATOM 702 C CA . ALA A 1 86 ? 113.929 162.148 138.988 1.00 76.69 83 ALA B CA 1
ATOM 703 C C . ALA A 1 86 ? 115.157 161.492 139.591 1.00 76.69 83 ALA B C 1
ATOM 704 O O . ALA A 1 86 ? 116.238 161.572 139.005 1.00 76.69 83 ALA B O 1
ATOM 706 N N . GLN A 1 87 ? 115.015 160.851 140.749 1.00 72.95 84 GLN B N 1
ATOM 707 C CA . GLN A 1 87 ? 116.143 160.159 141.356 1.00 72.95 84 GLN B CA 1
ATOM 708 C C . GLN A 1 87 ? 116.440 158.854 140.631 1.00 72.95 84 GLN B C 1
ATOM 709 O O . GLN A 1 87 ? 117.601 158.559 140.334 1.00 72.95 84 GLN B O 1
ATOM 715 N N . LEU A 1 88 ? 115.404 158.055 140.351 1.00 62.66 85 LEU B N 1
ATOM 716 C CA . LEU A 1 88 ? 115.596 156.810 139.612 1.00 62.66 85 LEU B CA 1
ATOM 717 C C . LEU A 1 88 ? 116.029 157.061 138.180 1.00 62.66 85 LEU B C 1
ATOM 718 O O . LEU A 1 88 ? 116.886 156.343 137.655 1.00 62.66 85 LEU B O 1
ATOM 723 N N . ASP A 1 89 ? 115.446 158.063 137.524 1.00 60.34 86 ASP B N 1
ATOM 724 C CA . ASP A 1 89 ? 115.766 158.286 136.123 1.00 60.34 86 ASP B CA 1
ATOM 725 C C . ASP A 1 89 ? 117.159 158.854 135.932 1.00 60.34 86 ASP B C 1
ATOM 726 O O . ASP A 1 89 ? 117.692 158.784 134.824 1.00 60.34 86 ASP B O 1
ATOM 731 N N . SER A 1 90 ? 117.766 159.404 136.976 1.00 54.22 87 SER B N 1
ATOM 732 C CA . SER A 1 90 ? 119.174 159.749 136.872 1.00 54.22 87 SER B CA 1
ATOM 733 C C . SER A 1 90 ? 120.043 158.512 137.038 1.00 54.22 87 SER B C 1
ATOM 734 O O . SER A 1 90 ? 121.091 158.398 136.400 1.00 54.22 87 SER B O 1
ATOM 737 N N . VAL A 1 91 ? 119.613 157.572 137.878 1.00 50.68 88 VAL B N 1
ATOM 738 C CA . VAL A 1 91 ? 120.367 156.340 138.081 1.00 50.68 88 VAL B CA 1
ATOM 739 C C . VAL A 1 91 ? 120.185 155.396 136.906 1.00 50.68 88 VAL B C 1
ATOM 740 O O . VAL A 1 91 ? 121.158 154.825 136.403 1.00 50.68 88 VAL B O 1
ATOM 744 N N . ARG A 1 92 ? 118.949 155.236 136.431 1.00 50.23 89 ARG B N 1
ATOM 745 C CA . ARG A 1 92 ? 118.680 154.259 135.383 1.00 50.23 89 ARG B CA 1
ATOM 746 C C . ARG A 1 92 ? 119.252 154.701 134.038 1.00 50.23 89 ARG B C 1
ATOM 747 O O . ARG A 1 92 ? 119.511 153.862 133.174 1.00 50.23 89 ARG B O 1
ATOM 755 N N . MET A 1 93 ? 119.513 155.996 133.858 1.00 48.08 90 MET B N 1
ATOM 756 C CA . MET A 1 93 ? 120.215 156.423 132.653 1.00 48.08 90 MET B CA 1
ATOM 757 C C . MET A 1 93 ? 121.715 156.197 132.755 1.00 48.08 90 MET B C 1
ATOM 758 O O . MET A 1 93 ? 122.343 155.789 131.775 1.00 48.08 90 MET B O 1
ATOM 763 N N . LYS A 1 94 ? 122.315 156.471 133.915 1.00 43.67 91 LYS B N 1
ATOM 764 C CA . LYS A 1 94 ? 123.737 156.203 134.090 1.00 43.67 91 LYS B CA 1
ATOM 765 C C . LYS A 1 94 ? 124.045 154.722 134.137 1.00 43.67 91 LYS B C 1
ATOM 766 O O . LYS A 1 94 ? 125.091 154.306 133.637 1.00 43.67 91 LYS B O 1
ATOM 772 N N . ILE A 1 95 ? 123.165 153.915 134.718 1.00 39.50 92 ILE B N 1
ATOM 773 C CA . ILE A 1 95 ? 123.444 152.493 134.813 1.00 39.50 92 ILE B CA 1
ATOM 774 C C . ILE A 1 95 ? 123.108 151.782 133.507 1.00 39.50 92 ILE B C 1
ATOM 775 O O . ILE A 1 95 ? 123.543 150.644 133.306 1.00 39.50 92 ILE B O 1
ATOM 780 N N . ASP A 1 96 ? 122.368 152.424 132.602 1.00 40.43 93 ASP B N 1
ATOM 781 C CA . ASP A 1 96 ? 122.264 151.901 131.247 1.00 40.43 93 ASP B CA 1
ATOM 782 C C . ASP A 1 96 ? 123.448 152.318 130.400 1.00 40.43 93 ASP B C 1
ATOM 783 O O . ASP A 1 96 ? 123.801 151.611 129.458 1.00 40.43 93 ASP B O 1
ATOM 788 N N . GLU A 1 97 ? 124.068 153.452 130.710 1.00 39.16 94 GLU B N 1
ATOM 789 C CA . GLU A 1 97 ? 125.309 153.812 130.041 1.00 39.16 94 GLU B CA 1
ATOM 790 C C . GLU A 1 97 ? 126.439 152.878 130.448 1.00 39.16 94 GLU B C 1
ATOM 791 O O . GLU A 1 97 ? 127.327 152.587 129.640 1.00 39.16 94 GLU B O 1
ATOM 797 N N . ALA A 1 98 ? 126.403 152.373 131.681 1.00 33.97 95 ALA B N 1
ATOM 798 C CA . ALA A 1 98 ? 127.393 151.401 132.121 1.00 33.97 95 ALA B CA 1
ATOM 799 C C . ALA A 1 98 ? 127.198 150.056 131.453 1.00 33.97 95 ALA B C 1
ATOM 800 O O . ALA A 1 98 ? 128.168 149.317 131.266 1.00 33.97 95 ALA B O 1
ATOM 802 N N . ILE A 1 99 ? 125.958 149.716 131.104 1.00 34.41 96 ILE B N 1
ATOM 803 C CA . ILE A 1 99 ? 125.692 148.428 130.479 1.00 34.41 96 ILE B CA 1
ATOM 804 C C . ILE A 1 99 ? 126.207 148.411 129.051 1.00 34.41 96 ILE B C 1
ATOM 805 O O . ILE A 1 99 ? 126.804 147.421 128.613 1.00 34.41 96 ILE B O 1
ATOM 810 N N . ARG A 1 100 ? 125.999 149.494 128.303 1.00 38.99 97 ARG B N 1
ATOM 811 C CA . ARG A 1 100 ? 126.543 149.537 126.954 1.00 38.99 97 ARG B CA 1
ATOM 812 C C . ARG A 1 100 ? 128.067 149.608 126.935 1.00 38.99 97 ARG B C 1
ATOM 813 O O . ARG A 1 100 ? 128.739 148.581 126.829 1.00 38.99 97 ARG B O 1
ATOM 821 N N . MET A 1 101 ? 128.629 150.809 127.047 1.00 39.88 98 MET B N 1
ATOM 822 C CA . MET A 1 101 ? 130.017 151.148 127.388 1.00 39.88 98 MET B CA 1
ATOM 823 C C . MET A 1 101 ? 131.138 150.506 126.560 1.00 39.88 98 MET B C 1
ATOM 824 O O . MET A 1 101 ? 132.119 151.181 126.239 1.00 39.88 98 MET B O 1
ATOM 829 N N . ASN A 1 102 ? 130.941 149.282 126.074 1.00 38.27 99 ASN B N 1
ATOM 830 C CA . ASN A 1 102 ? 131.769 148.608 125.072 1.00 38.27 99 ASN B CA 1
ATOM 831 C C . ASN A 1 102 ? 130.856 147.558 124.455 1.00 38.27 99 ASN B C 1
ATOM 832 O O . ASN A 1 102 ? 130.771 146.430 124.940 1.00 38.27 99 ASN B O 1
ATOM 837 N N . THR A 1 103 ? 130.191 147.937 123.386 1.00 33.21 100 THR B N 1
ATOM 838 C CA . THR A 1 103 ? 129.311 147.047 122.669 1.00 33.21 100 THR B CA 1
ATOM 839 C C . THR A 1 103 ? 129.655 147.169 121.205 1.00 33.21 100 THR B C 1
ATOM 840 O O . THR A 1 103 ? 130.399 148.062 120.798 1.00 33.21 100 THR B O 1
ATOM 844 N N . LEU A 1 104 ? 129.111 146.262 120.409 1.00 29.87 101 LEU B N 1
ATOM 845 C CA . LEU A 1 104 ? 129.203 146.481 118.980 1.00 29.87 101 LEU B CA 1
ATOM 846 C C . LEU A 1 104 ? 128.244 147.578 118.557 1.00 29.87 101 LEU B C 1
ATOM 847 O O . LEU A 1 104 ? 128.496 148.269 117.566 1.00 29.87 101 LEU B O 1
ATOM 852 N N . SER A 1 105 ? 127.164 147.770 119.321 1.00 29.88 102 SER B N 1
ATOM 853 C CA . SER A 1 105 ? 126.187 148.812 119.028 1.00 29.88 102 SER B CA 1
ATOM 854 C C . SER A 1 105 ? 126.785 150.198 119.187 1.00 29.88 102 SER B C 1
ATOM 855 O O . SER A 1 105 ? 126.471 151.103 118.410 1.00 29.88 102 SER B O 1
ATOM 858 N N . ASN A 1 106 ? 127.630 150.393 120.200 1.00 30.83 103 ASN B N 1
ATOM 859 C CA . ASN A 1 106 ? 128.371 151.641 120.288 1.00 30.83 103 ASN B CA 1
ATOM 860 C C . ASN A 1 106 ? 129.525 151.680 119.313 1.00 30.83 103 ASN B C 1
ATOM 861 O O . ASN A 1 106 ? 129.937 152.766 118.908 1.00 30.83 103 ASN B O 1
ATOM 866 N N . GLN A 1 107 ? 130.076 150.526 118.946 1.00 30.09 104 GLN B N 1
ATOM 867 C CA . GLN A 1 107 ? 131.219 150.531 118.046 1.00 30.09 104 GLN B CA 1
ATOM 868 C C . GLN A 1 107 ? 130.804 150.940 116.644 1.00 30.09 104 GLN B C 1
ATOM 869 O O . GLN A 1 107 ? 131.550 151.635 115.956 1.00 30.09 104 GLN B O 1
ATOM 875 N N . MET A 1 108 ? 129.613 150.545 116.206 1.00 30.50 105 MET B N 1
ATOM 876 C CA . MET A 1 108 ? 129.145 151.014 114.911 1.00 30.50 105 MET B CA 1
ATOM 877 C C . MET A 1 108 ? 128.661 152.451 114.972 1.00 30.50 105 MET B C 1
ATOM 878 O O . MET A 1 108 ? 128.922 153.224 114.048 1.00 30.50 105 MET B O 1
ATOM 883 N N . ALA A 1 109 ? 127.986 152.835 116.052 1.00 30.38 106 ALA B N 1
ATOM 884 C CA . ALA A 1 109 ? 127.432 154.178 116.141 1.00 30.38 106 ALA B CA 1
ATOM 885 C C . ALA A 1 109 ? 128.512 155.229 116.343 1.00 30.38 106 ALA B C 1
ATOM 886 O O . ALA A 1 109 ? 128.485 156.274 115.689 1.00 30.38 106 ALA B O 1
ATOM 888 N N . ASP A 1 110 ? 129.473 154.976 117.229 1.00 34.46 107 ASP B N 1
ATOM 889 C CA . ASP A 1 110 ? 130.499 155.973 117.499 1.00 34.46 107 ASP B CA 1
ATOM 890 C C . ASP A 1 110 ? 131.576 156.019 116.436 1.00 34.46 107 ASP B C 1
ATOM 891 O O . ASP A 1 110 ? 132.394 156.940 116.455 1.00 34.46 107 ASP B O 1
ATOM 896 N N . SER A 1 111 ? 131.613 155.059 115.521 1.00 31.65 108 SER B N 1
ATOM 897 C CA . SER A 1 111 ? 132.599 155.087 114.455 1.00 31.65 108 SER B CA 1
ATOM 898 C C . SER A 1 111 ? 132.048 155.566 113.128 1.00 31.65 108 SER B C 1
ATOM 899 O O . SER A 1 111 ? 132.782 156.180 112.355 1.00 31.65 108 SER B O 1
ATOM 902 N N . ALA A 1 112 ? 130.784 155.277 112.826 1.00 31.62 109 ALA B N 1
ATOM 903 C CA . ALA A 1 112 ? 130.198 155.822 111.611 1.00 31.62 109 ALA B CA 1
ATOM 904 C C . ALA A 1 112 ? 130.007 157.320 111.719 1.00 31.62 109 ALA B C 1
ATOM 905 O O . ALA A 1 112 ? 130.046 158.023 110.706 1.00 31.62 109 ALA B O 1
ATOM 907 N N . GLY A 1 113 ? 129.799 157.824 112.933 1.00 34.84 110 GLY B N 1
ATOM 908 C CA . GLY A 1 113 ? 129.836 159.253 113.150 1.00 34.84 110 GLY B CA 1
ATOM 909 C C . GLY A 1 113 ? 131.235 159.810 113.192 1.00 34.84 110 GLY B C 1
ATOM 910 O O . GLY A 1 113 ? 131.409 161.028 113.105 1.00 34.84 110 GLY B O 1
ATOM 911 N N . LEU A 1 114 ? 132.236 158.949 113.325 1.00 34.58 111 LEU B N 1
ATOM 912 C CA . LEU A 1 114 ? 133.622 159.384 113.313 1.00 34.58 111 LEU B CA 1
ATOM 913 C C . LEU A 1 114 ? 134.194 159.369 111.908 1.00 34.58 111 LEU B C 1
ATOM 914 O O . LEU A 1 114 ? 135.064 160.179 111.579 1.00 34.58 111 LEU B O 1
ATOM 919 N N . MET A 1 115 ? 133.706 158.469 111.060 1.00 32.98 112 MET B N 1
ATOM 920 C CA . MET A 1 115 ? 134.142 158.457 109.675 1.00 32.98 112 MET B CA 1
ATOM 921 C C . MET A 1 115 ? 133.538 159.598 108.874 1.00 32.98 112 MET B C 1
ATOM 922 O O . MET A 1 115 ? 134.128 160.004 107.874 1.00 32.98 112 MET B O 1
ATOM 927 N N . ARG A 1 116 ? 132.383 160.126 109.284 1.00 36.20 113 ARG B N 1
ATOM 928 C CA . ARG A 1 116 ? 131.881 161.343 108.659 1.00 36.20 113 ARG B CA 1
ATOM 929 C C . ARG A 1 116 ? 132.768 162.530 108.973 1.00 36.20 113 ARG B C 1
ATOM 930 O O . ARG A 1 116 ? 132.926 163.425 108.139 1.00 36.20 113 ARG B O 1
ATOM 938 N N . GLU A 1 117 ? 133.351 162.551 110.164 1.00 37.24 114 GLU B N 1
ATOM 939 C CA . GLU A 1 117 ? 134.178 163.670 110.579 1.00 37.24 114 GLU B CA 1
ATOM 940 C C . GLU A 1 117 ? 135.561 163.607 109.958 1.00 37.24 114 GLU B C 1
ATOM 941 O O . GLU A 1 117 ? 136.200 164.644 109.787 1.00 37.24 114 GLU B O 1
ATOM 947 N N . VAL A 1 118 ? 136.034 162.414 109.608 1.00 35.40 115 VAL B N 1
ATOM 948 C CA . VAL A 1 118 ? 137.290 162.304 108.878 1.00 35.40 115 VAL B CA 1
ATOM 949 C C . VAL A 1 118 ? 137.071 162.622 107.407 1.00 35.40 115 VAL B C 1
ATOM 950 O O . VAL A 1 118 ? 137.918 163.250 106.764 1.00 35.40 115 VAL B O 1
ATOM 954 N N . ASN A 1 119 ? 135.908 162.243 106.868 1.00 38.44 116 ASN B N 1
ATOM 955 C CA . ASN A 1 119 ? 135.574 162.537 105.477 1.00 38.44 116 ASN B CA 1
ATOM 956 C C . ASN A 1 119 ? 135.447 164.033 105.235 1.00 38.44 116 ASN B C 1
ATOM 957 O O . ASN A 1 119 ? 135.676 164.500 104.116 1.00 38.44 116 ASN B O 1
ATOM 962 N N . SER A 1 120 ? 135.074 164.793 106.260 1.00 40.87 117 SER B N 1
ATOM 963 C CA . SER A 1 120 ? 135.054 166.240 106.133 1.00 40.87 117 SER B CA 1
ATOM 964 C C . SER A 1 120 ? 136.457 166.820 106.149 1.00 40.87 117 SER B C 1
ATOM 965 O O . SER A 1 120 ? 136.703 167.856 105.527 1.00 40.87 117 SER B O 1
ATOM 968 N N . LEU A 1 121 ? 137.387 166.171 106.841 1.00 41.77 118 LEU B N 1
ATOM 969 C CA . LEU A 1 121 ? 138.720 166.725 107.017 1.00 41.77 118 LEU B CA 1
ATOM 970 C C . LEU A 1 121 ? 139.685 166.328 105.918 1.00 41.77 118 LEU B C 1
ATOM 971 O O . LEU A 1 121 ? 140.614 167.085 105.626 1.00 41.77 118 LEU B O 1
ATOM 976 N N . VAL A 1 122 ? 139.502 165.160 105.301 1.00 42.08 119 VAL B N 1
ATOM 977 C CA . VAL A 1 122 ? 140.408 164.747 104.233 1.00 42.08 119 VAL B CA 1
ATOM 978 C C . VAL A 1 122 ? 140.164 165.503 102.940 1.00 42.08 119 VAL B C 1
ATOM 979 O O . VAL A 1 122 ? 141.036 165.508 102.066 1.00 42.08 119 VAL B O 1
ATOM 983 N N . ARG A 1 123 ? 139.015 166.152 102.793 1.00 47.75 120 ARG B N 1
ATOM 984 C CA . ARG A 1 123 ? 138.680 166.867 101.574 1.00 47.75 120 ARG B CA 1
ATOM 985 C C . ARG A 1 123 ? 139.100 168.323 101.607 1.00 47.75 120 ARG B C 1
ATOM 986 O O . ARG A 1 123 ? 138.824 169.053 100.651 1.00 47.75 120 ARG B O 1
ATOM 994 N N . LEU A 1 124 ? 139.742 168.760 102.672 1.00 53.01 121 LEU B N 1
ATOM 995 C CA . LEU A 1 124 ? 140.206 170.132 102.749 1.00 53.01 121 LEU B CA 1
ATOM 996 C C . LEU A 1 124 ? 141.415 170.301 101.839 1.00 53.01 121 LEU B C 1
ATOM 997 O O . LEU A 1 124 ? 142.332 169.477 101.881 1.00 53.01 121 LEU B O 1
ATOM 1002 N N . PRO A 1 125 ? 141.448 171.337 100.997 1.00 60.54 122 PRO B N 1
ATOM 1003 C CA . PRO A 1 125 ? 142.440 171.387 99.915 1.00 60.54 122 PRO B CA 1
ATOM 1004 C C . PRO A 1 125 ? 143.849 171.707 100.367 1.00 60.54 122 PRO B C 1
ATOM 1005 O O . PRO A 1 125 ? 144.783 171.541 99.572 1.00 60.54 122 PRO B O 1
ATOM 1009 N N . GLN A 1 126 ? 144.034 172.162 101.604 1.00 67.68 123 GLN B N 1
ATOM 1010 C CA . GLN A 1 126 ? 145.375 172.461 102.086 1.00 67.68 123 GLN B CA 1
ATOM 1011 C C . GLN A 1 126 ? 146.181 171.196 102.319 1.00 67.68 123 GLN B C 1
ATOM 1012 O O . GLN A 1 126 ? 147.407 171.209 102.178 1.00 67.68 123 GLN B O 1
ATOM 1018 N N . LEU A 1 127 ? 145.516 170.100 102.671 1.00 59.37 124 LEU B N 1
ATOM 1019 C CA . LEU A 1 127 ? 146.179 168.833 102.943 1.00 59.37 124 LEU B CA 1
ATOM 1020 C C . LEU A 1 127 ? 146.051 167.848 101.790 1.00 59.37 124 LEU B C 1
ATOM 1021 O O . LEU A 1 127 ? 146.119 166.637 102.005 1.00 59.37 124 LEU B O 1
ATOM 1026 N N . ARG A 1 128 ? 145.881 168.341 100.565 1.00 64.06 125 ARG B N 1
ATOM 1027 C CA . ARG A 1 128 ? 145.808 167.430 99.431 1.00 64.06 125 ARG B CA 1
ATOM 1028 C C . ARG A 1 128 ? 147.168 166.813 99.142 1.00 64.06 125 ARG B C 1
ATOM 1029 O O . ARG A 1 128 ? 147.251 165.643 98.759 1.00 64.06 125 ARG B O 1
ATOM 1037 N N . ASN A 1 129 ? 148.242 167.567 99.377 1.00 60.25 126 ASN B N 1
ATOM 1038 C CA . ASN A 1 129 ? 149.597 167.075 99.162 1.00 60.25 126 ASN B CA 1
ATOM 1039 C C . ASN A 1 129 ? 149.943 165.923 100.099 1.00 60.25 126 ASN B C 1
ATOM 1040 O O . ASN A 1 129 ? 150.795 165.096 99.762 1.00 60.25 126 ASN B O 1
ATOM 1045 N N . THR A 1 130 ? 149.293 165.845 101.260 1.00 54.75 127 THR B N 1
ATOM 1046 C CA . THR A 1 130 ? 149.388 164.647 102.083 1.00 54.75 127 THR B CA 1
ATOM 1047 C C . THR A 1 130 ? 148.672 163.479 101.422 1.00 54.75 127 THR B C 1
ATOM 1048 O O . THR A 1 130 ? 149.180 162.353 101.411 1.00 54.75 127 THR B O 1
ATOM 1052 N N . MET A 1 131 ? 147.513 163.741 100.818 1.00 52.65 128 MET B N 1
ATOM 1053 C CA . MET A 1 131 ? 146.688 162.675 100.272 1.00 52.65 128 MET B CA 1
ATOM 1054 C C . MET A 1 131 ? 147.247 162.087 98.983 1.00 52.65 128 MET B C 1
ATOM 1055 O O . MET A 1 131 ? 146.790 161.022 98.567 1.00 52.65 128 MET B O 1
ATOM 1060 N N . ILE A 1 132 ? 148.199 162.750 98.325 1.00 54.73 129 ILE B N 1
ATOM 1061 C CA . ILE A 1 132 ? 148.963 162.068 97.283 1.00 54.73 129 ILE B CA 1
ATOM 1062 C C . ILE A 1 132 ? 149.876 161.021 97.905 1.00 54.73 129 ILE B C 1
ATOM 1063 O O . ILE A 1 132 ? 149.903 159.863 97.474 1.00 54.73 129 ILE B O 1
ATOM 1068 N N . GLU A 1 133 ? 150.619 161.407 98.944 1.00 53.55 130 GLU B N 1
ATOM 1069 C CA . GLU A 1 133 ? 151.557 160.487 99.573 1.00 53.55 130 GLU B CA 1
ATOM 1070 C C . GLU A 1 133 ? 150.832 159.412 100.363 1.00 53.55 130 GLU B C 1
ATOM 1071 O O . GLU A 1 133 ? 151.311 158.278 100.455 1.00 53.55 130 GLU B O 1
ATOM 1077 N N . LEU A 1 134 ? 149.663 159.738 100.904 1.00 43.19 131 LEU B N 1
ATOM 1078 C CA . LEU A 1 134 ? 148.921 158.770 101.698 1.00 43.19 131 LEU B CA 1
ATOM 1079 C C . LEU A 1 134 ? 148.268 157.718 100.815 1.00 43.19 131 LEU B C 1
ATOM 1080 O O . LEU A 1 134 ? 148.289 156.535 101.150 1.00 43.19 131 LEU B O 1
ATOM 1085 N N . GLU A 1 135 ? 147.719 158.121 99.670 1.00 48.70 132 GLU B N 1
ATOM 1086 C CA . GLU A 1 135 ? 147.133 157.166 98.735 1.00 48.70 132 GLU B CA 1
ATOM 1087 C C . GLU A 1 135 ? 148.188 156.265 98.110 1.00 48.70 132 GLU B C 1
ATOM 1088 O O . GLU A 1 135 ? 147.893 155.123 97.746 1.00 48.70 132 GLU B O 1
ATOM 1094 N N . LYS A 1 136 ? 149.418 156.753 97.983 1.00 47.73 133 LYS B N 1
ATOM 1095 C CA . LYS A 1 136 ? 150.471 155.962 97.369 1.00 47.73 133 LYS B CA 1
ATOM 1096 C C . LYS A 1 136 ? 150.968 154.866 98.303 1.00 47.73 133 LYS B C 1
ATOM 1097 O O . LYS A 1 136 ? 151.548 153.883 97.835 1.00 47.73 133 LYS B O 1
ATOM 1103 N N . GLU A 1 137 ? 150.702 154.979 99.599 1.00 41.98 134 GLU B N 1
ATOM 1104 C CA . GLU A 1 137 ? 151.252 154.064 100.589 1.00 41.98 134 GLU B CA 1
ATOM 1105 C C . GLU A 1 137 ? 150.263 153.049 101.134 1.00 41.98 134 GLU B C 1
ATOM 1106 O O . GLU A 1 137 ? 150.660 151.919 101.404 1.00 41.98 134 GLU B O 1
ATOM 1112 N N . LEU A 1 138 ? 148.990 153.402 101.295 1.00 33.36 135 LEU B N 1
ATOM 1113 C CA . LEU A 1 138 ? 148.087 152.566 102.076 1.00 33.36 135 LEU B CA 1
ATOM 1114 C C . LEU A 1 138 ? 147.645 151.325 101.314 1.00 33.36 135 LEU B C 1
ATOM 1115 O O . LEU A 1 138 ? 147.592 151.305 100.084 1.00 33.36 135 LEU B O 1
ATOM 1120 N N . MET A 1 139 ? 147.343 150.277 102.074 1.00 30.22 136 MET B N 1
ATOM 1121 C CA . MET A 1 139 ? 146.677 149.100 101.546 1.00 30.22 136 MET B CA 1
ATOM 1122 C C . MET A 1 139 ? 145.281 149.478 101.083 1.00 30.22 136 MET B C 1
ATOM 1123 O O . MET A 1 139 ? 144.644 150.358 101.654 1.00 30.22 136 MET B O 1
ATOM 1128 N N . LYS A 1 140 ? 144.791 148.800 100.048 1.00 30.05 137 LYS B N 1
ATOM 1129 C CA . LYS A 1 140 ? 143.458 149.099 99.522 1.00 30.05 137 LYS B CA 1
ATOM 1130 C C . LYS A 1 140 ? 142.414 148.497 100.458 1.00 30.05 137 LYS B C 1
ATOM 1131 O O . LYS A 1 140 ? 141.848 147.427 100.235 1.00 30.05 137 LYS B O 1
ATOM 1137 N N . SER A 1 141 ? 142.153 149.237 101.519 1.00 27.77 138 SER B N 1
ATOM 1138 C CA . SER A 1 141 ? 141.454 148.788 102.711 1.00 27.77 138 SER B CA 1
ATOM 1139 C C . SER A 1 141 ? 139.968 149.094 102.589 1.00 27.77 138 SER B C 1
ATOM 1140 O O . SER A 1 141 ? 139.429 149.239 101.491 1.00 27.77 138 SER B O 1
ATOM 1143 N N . GLY A 1 142 ? 139.295 149.165 103.726 1.00 25.24 139 GLY B N 1
ATOM 1144 C CA . GLY A 1 142 ? 137.927 149.613 103.777 1.00 25.24 139 GLY B CA 1
ATOM 1145 C C . GLY A 1 142 ? 137.842 151.121 103.828 1.00 25.24 139 GLY B C 1
ATOM 1146 O O . GLY A 1 142 ? 138.336 151.763 102.905 1.00 25.24 139 GLY B O 1
ATOM 1147 N N . ILE A 1 143 ? 137.261 151.679 104.898 1.00 24.89 140 ILE B N 1
ATOM 1148 C CA . ILE A 1 143 ? 136.724 153.042 104.893 1.00 24.89 140 ILE B CA 1
ATOM 1149 C C . ILE A 1 143 ? 137.815 154.078 104.660 1.00 24.89 140 ILE B C 1
ATOM 1150 O O . ILE A 1 143 ? 137.642 154.997 103.855 1.00 24.89 140 ILE B O 1
ATOM 1155 N N . ILE A 1 144 ? 138.947 153.951 105.358 1.00 24.81 141 ILE B N 1
ATOM 1156 C CA . ILE A 1 144 ? 139.964 155.002 105.351 1.00 24.81 141 ILE B CA 1
ATOM 1157 C C . ILE A 1 144 ? 140.632 155.104 103.989 1.00 24.81 141 ILE B C 1
ATOM 1158 O O . ILE A 1 144 ? 140.724 156.189 103.410 1.00 24.81 141 ILE B O 1
ATOM 1163 N N . SER A 1 145 ? 141.064 153.977 103.431 1.00 29.07 142 SER B N 1
ATOM 1164 C CA . SER A 1 145 ? 141.710 154.031 102.126 1.00 29.07 142 SER B CA 1
ATOM 1165 C C . SER A 1 145 ? 140.703 154.159 101.000 1.00 29.07 142 SER B C 1
ATOM 1166 O O . SER A 1 145 ? 141.085 154.232 99.831 1.00 29.07 142 SER B O 1
ATOM 1169 N N . GLU A 1 146 ? 139.414 154.142 101.318 1.00 33.45 143 GLU B N 1
ATOM 1170 C CA . GLU A 1 146 ? 138.423 154.444 100.300 1.00 33.45 143 GLU B CA 1
ATOM 1171 C C . GLU A 1 146 ? 138.106 155.929 100.301 1.00 33.45 143 GLU B C 1
ATOM 1172 O O . GLU A 1 146 ? 137.604 156.466 99.313 1.00 33.45 143 GLU B O 1
ATOM 1178 N N . MET A 1 147 ? 138.410 156.615 101.402 1.00 34.11 144 MET B N 1
ATOM 1179 C CA . MET A 1 147 ? 138.200 158.055 101.461 1.00 34.11 144 MET B CA 1
ATOM 1180 C C . MET A 1 147 ? 139.383 158.819 100.893 1.00 34.11 144 MET B C 1
ATOM 1181 O O . MET A 1 147 ? 139.215 159.914 100.351 1.00 34.11 144 MET B O 1
ATOM 1186 N N . VAL A 1 148 ? 140.593 158.272 101.011 1.00 38.51 145 VAL B N 1
ATOM 1187 C CA . VAL A 1 148 ? 141.774 159.035 100.621 1.00 38.51 145 VAL B CA 1
ATOM 1188 C C . VAL A 1 148 ? 142.028 158.903 99.128 1.00 38.51 145 VAL B C 1
ATOM 1189 O O . VAL A 1 148 ? 142.944 159.525 98.583 1.00 38.51 145 VAL B O 1
ATOM 1193 N N . ASP A 1 149 ? 141.239 158.078 98.443 1.00 44.40 146 ASP B N 1
ATOM 1194 C CA . ASP A 1 149 ? 141.317 158.077 96.990 1.00 44.40 146 ASP B CA 1
ATOM 1195 C C . ASP A 1 149 ? 140.001 158.486 96.347 1.00 44.40 146 ASP B C 1
ATOM 1196 O O . ASP A 1 149 ? 139.945 158.660 95.127 1.00 44.40 146 ASP B O 1
ATOM 1201 N N . ASP A 1 150 ? 138.944 158.637 97.137 1.00 48.00 147 ASP B N 1
ATOM 1202 C CA . ASP A 1 150 ? 137.761 159.357 96.695 1.00 48.00 147 ASP B CA 1
ATOM 1203 C C . ASP A 1 150 ? 137.954 160.859 96.810 1.00 48.00 147 ASP B C 1
ATOM 1204 O O . ASP A 1 150 ? 137.121 161.622 96.323 1.00 48.00 147 ASP B O 1
ATOM 1209 N N . THR A 1 151 ? 139.026 161.304 97.447 1.00 50.81 148 THR B N 1
ATOM 1210 C CA . THR A 1 151 ? 139.425 162.696 97.377 1.00 50.81 148 THR B CA 1
ATOM 1211 C C . THR A 1 151 ? 140.416 162.952 96.252 1.00 50.81 148 THR B C 1
ATOM 1212 O O . THR A 1 151 ? 140.937 164.065 96.143 1.00 50.81 148 THR B O 1
ATOM 1216 N N . MET A 1 152 ? 140.680 161.952 95.411 1.00 59.75 149 MET B N 1
ATOM 1217 C CA . MET A 1 152 ? 141.555 162.141 94.262 1.00 59.75 149 MET B CA 1
ATOM 1218 C C . MET A 1 152 ? 140.793 162.576 93.019 1.00 59.75 149 MET B C 1
ATOM 1219 O O . MET A 1 152 ? 141.402 162.754 91.960 1.00 59.75 149 MET B O 1
ATOM 1224 N N . GLU A 1 153 ? 139.476 162.749 93.114 1.00 69.82 150 GLU B N 1
ATOM 1225 C CA . GLU A 1 153 ? 138.704 163.236 91.976 1.00 69.82 150 GLU B CA 1
ATOM 1226 C C . GLU A 1 153 ? 138.624 164.757 91.928 1.00 69.82 150 GLU B C 1
ATOM 1227 O O . GLU A 1 153 ? 137.578 165.318 91.590 1.00 69.82 150 GLU B O 1
ATOM 1233 N N . SER A 1 154 ? 139.759 165.423 92.137 1.00 83.15 151 SER B N 1
ATOM 1234 C CA . SER A 1 154 ? 139.831 166.877 92.116 1.00 83.15 151 SER B CA 1
ATOM 1235 C C . SER A 1 154 ? 141.284 167.302 91.989 1.00 83.15 151 SER B C 1
ATOM 1236 O O . SER A 1 154 ? 142.188 166.513 92.275 1.00 83.15 151 SER B O 1
ATOM 1239 N N . VAL A 1 155 ? 141.521 168.536 91.555 1.00 103.44 152 VAL B N 1
ATOM 1240 C CA . VAL A 1 155 ? 142.874 169.073 91.472 1.00 103.44 152 VAL B CA 1
ATOM 1241 C C . VAL A 1 155 ? 142.777 170.570 91.744 1.00 103.44 152 VAL B C 1
ATOM 1242 O O . VAL A 1 155 ? 141.697 171.160 91.632 1.00 103.44 152 VAL B O 1
ATOM 1246 N N . GLY A 1 156 ? 143.887 171.193 92.124 1.00 134.98 153 GLY B N 1
ATOM 1247 C CA . GLY A 1 156 ? 143.869 172.602 92.462 1.00 134.98 153 GLY B CA 1
ATOM 1248 C C . GLY A 1 156 ? 144.784 173.385 91.552 1.00 134.98 153 GLY B C 1
ATOM 1249 O O . GLY A 1 156 ? 145.667 172.827 90.893 1.00 134.98 153 GLY B O 1
ATOM 1250 N N . ASP A 1 157 ? 144.552 174.696 91.521 1.00 158.60 154 ASP B N 1
ATOM 1251 C CA . ASP A 1 157 ? 145.322 175.597 90.678 1.00 158.60 154 ASP B CA 1
ATOM 1252 C C . ASP A 1 157 ? 145.296 176.977 91.325 1.00 158.60 154 ASP B C 1
ATOM 1253 O O . ASP A 1 157 ? 144.480 177.249 92.210 1.00 158.60 154 ASP B O 1
ATOM 1258 N N . VAL A 1 158 ? 146.215 177.840 90.888 1.00 165.47 155 VAL B N 1
ATOM 1259 C CA . VAL A 1 158 ? 146.326 179.205 91.394 1.00 165.47 155 VAL B CA 1
ATOM 1260 C C . VAL A 1 158 ? 145.094 180.010 90.996 1.00 165.47 155 VAL B C 1
ATOM 1261 O O . VAL A 1 158 ? 144.427 179.701 90.002 1.00 165.47 155 VAL B O 1
ATOM 1265 N N . GLY A 1 159 ? 144.775 181.038 91.779 1.00 170.04 156 GLY B N 1
ATOM 1266 C CA . GLY A 1 159 ? 143.558 181.794 91.559 1.00 170.04 156 GLY B CA 1
ATOM 1267 C C . GLY A 1 159 ? 143.773 183.276 91.337 1.00 170.04 156 GLY B C 1
ATOM 1268 O O . GLY A 1 159 ? 144.786 183.690 90.765 1.00 170.04 156 GLY B O 1
ATOM 1269 N N . GLU A 1 160 ? 142.817 184.086 91.790 1.00 173.45 157 GLU B N 1
ATOM 1270 C CA . GLU A 1 160 ? 142.852 185.532 91.586 1.00 173.45 157 GLU B CA 1
ATOM 1271 C C . GLU A 1 160 ? 143.690 186.160 92.692 1.00 173.45 157 GLU B C 1
ATOM 1272 O O . GLU A 1 160 ? 143.239 186.307 93.830 1.00 173.45 157 GLU B O 1
ATOM 1278 N N . GLU A 1 161 ? 144.919 186.532 92.352 1.00 173.45 158 GLU B N 1
ATOM 1279 C CA . GLU A 1 161 ? 145.823 187.175 93.289 1.00 173.45 158 GLU B CA 1
ATOM 1280 C C . GLU A 1 161 ? 145.405 188.622 93.539 1.00 173.45 158 GLU B C 1
ATOM 1281 O O . GLU A 1 161 ? 144.674 189.233 92.755 1.00 173.45 158 GLU B O 1
ATOM 1287 N N . MET A 1 162 ? 145.880 189.170 94.653 1.00 173.65 159 MET B N 1
ATOM 1288 C CA . MET A 1 162 ? 145.605 190.560 94.986 1.00 173.65 159 MET B CA 1
ATOM 1289 C C . MET A 1 162 ? 146.546 191.484 94.225 1.00 173.65 159 MET B C 1
ATOM 1290 O O . MET A 1 162 ? 147.771 191.357 94.309 1.00 173.65 159 MET B O 1
ATOM 1295 N N . ASP A 1 163 ? 145.963 192.423 93.481 1.00 177.24 160 ASP B N 1
ATOM 1296 C CA . ASP A 1 163 ? 146.731 193.442 92.784 1.00 177.24 160 ASP B CA 1
ATOM 1297 C C . ASP A 1 163 ? 146.902 194.717 93.592 1.00 177.24 160 ASP B C 1
ATOM 1298 O O . ASP A 1 163 ? 147.716 195.565 93.214 1.00 177.24 160 ASP B O 1
ATOM 1303 N N . GLU A 1 164 ? 146.162 194.867 94.687 1.00 178.25 161 GLU B N 1
ATOM 1304 C CA . GLU A 1 164 ? 146.231 196.034 95.553 1.00 178.25 161 GLU B CA 1
ATOM 1305 C C . GLU A 1 164 ? 147.069 195.792 96.803 1.00 178.25 161 GLU B C 1
ATOM 1306 O O . GLU A 1 164 ? 146.991 196.579 97.750 1.00 178.25 161 GLU B O 1
ATOM 1312 N N . ALA A 1 165 ? 147.877 194.735 96.823 1.00 175.15 162 ALA B N 1
ATOM 1313 C CA . ALA A 1 165 ? 148.644 194.397 98.013 1.00 175.15 162 ALA B CA 1
ATOM 1314 C C . ALA A 1 165 ? 150.020 195.045 98.045 1.00 175.15 162 ALA B C 1
ATOM 1315 O O . ALA A 1 165 ? 150.489 195.422 99.124 1.00 175.15 162 ALA B O 1
ATOM 1317 N N . VAL A 1 166 ? 150.667 195.194 96.887 1.00 177.79 163 VAL B N 1
ATOM 1318 C CA . VAL A 1 166 ? 152.039 195.694 96.839 1.00 177.79 163 VAL B CA 1
ATOM 1319 C C . VAL A 1 166 ? 152.086 197.176 97.198 1.00 177.79 163 VAL B C 1
ATOM 1320 O O . VAL A 1 166 ? 152.911 197.614 98.015 1.00 177.79 163 VAL B O 1
ATOM 1324 N N . ASP A 1 167 ? 151.191 197.969 96.602 1.00 177.76 164 ASP B N 1
ATOM 1325 C CA . ASP A 1 167 ? 151.116 199.385 96.941 1.00 177.76 164 ASP B CA 1
ATOM 1326 C C . ASP A 1 167 ? 150.593 199.603 98.358 1.00 177.76 164 ASP B C 1
ATOM 1327 O O . ASP A 1 167 ? 150.977 200.576 99.011 1.00 177.76 164 ASP B O 1
ATOM 1332 N N . GLU A 1 168 ? 149.780 198.681 98.877 1.00 175.93 165 GLU B N 1
ATOM 1333 C CA . GLU A 1 168 ? 149.356 198.780 100.271 1.00 175.93 165 GLU B CA 1
ATOM 1334 C C . GLU A 1 168 ? 150.503 198.465 101.226 1.00 175.93 165 GLU B C 1
ATOM 1335 O O . GLU A 1 168 ? 150.601 199.071 102.302 1.00 175.93 165 GLU B O 1
ATOM 1341 N N . GLU A 1 169 ? 151.385 197.537 100.843 1.00 174.79 166 GLU B N 1
ATOM 1342 C CA . GLU A 1 169 ? 152.529 197.208 101.685 1.00 174.79 166 GLU B CA 1
ATOM 1343 C C . GLU A 1 169 ? 153.557 198.330 101.674 1.00 174.79 166 GLU B C 1
ATOM 1344 O O . GLU A 1 169 ? 154.182 198.613 102.702 1.00 174.79 166 GLU B O 1
ATOM 1350 N N . VAL A 1 170 ? 153.755 198.977 100.523 1.00 175.19 167 VAL B N 1
ATOM 1351 C CA . VAL A 1 170 ? 154.646 200.136 100.513 1.00 175.19 167 VAL B CA 1
ATOM 1352 C C . VAL A 1 170 ? 153.957 201.349 101.139 1.00 175.19 167 VAL B C 1
ATOM 1353 O O . VAL A 1 170 ? 154.634 202.292 101.568 1.00 175.19 167 VAL B O 1
ATOM 1357 N N . ASN A 1 171 ? 152.624 201.336 101.242 1.00 175.55 168 ASN B N 1
ATOM 1358 C CA . ASN A 1 171 ? 151.921 202.388 101.964 1.00 175.55 168 ASN B CA 1
ATOM 1359 C C . ASN A 1 171 ? 152.092 202.236 103.472 1.00 175.55 168 ASN B C 1
ATOM 1360 O O . ASN A 1 171 ? 152.282 203.233 104.176 1.00 175.55 168 ASN B O 1
ATOM 1365 N N . LYS A 1 172 ? 152.025 201.005 103.988 1.00 172.35 169 LYS B N 1
ATOM 1366 C CA . LYS A 1 172 ? 152.102 200.838 105.436 1.00 172.35 169 LYS B CA 1
ATOM 1367 C C . LYS A 1 172 ? 153.526 200.978 105.965 1.00 172.35 169 LYS B C 1
ATOM 1368 O O . LYS A 1 172 ? 153.709 201.366 107.124 1.00 172.35 169 LYS B O 1
ATOM 1374 N N . ILE A 1 173 ? 154.536 200.692 105.146 1.00 169.34 170 ILE B N 1
ATOM 1375 C CA . ILE A 1 173 ? 155.919 200.740 105.604 1.00 169.34 170 ILE B CA 1
ATOM 1376 C C . ILE A 1 173 ? 156.870 200.963 104.433 1.00 169.34 170 ILE B C 1
ATOM 1377 O O . ILE A 1 173 ? 156.486 200.834 103.272 1.00 169.34 170 ILE B O 1
ATOM 1382 N N . MET B 1 4 ? 136.985 138.483 114.516 1.00 52.37 1 MET A N 1
ATOM 1383 C CA . MET B 1 4 ? 136.563 138.663 115.901 1.00 52.37 1 MET A CA 1
ATOM 1384 C C . MET B 1 4 ? 136.033 140.074 116.110 1.00 52.37 1 MET A C 1
ATOM 1385 O O . MET B 1 4 ? 135.088 140.292 116.874 1.00 52.37 1 MET A O 1
ATOM 1390 N N . ASP B 1 5 ? 136.646 141.035 115.420 1.00 32.86 2 ASP A N 1
ATOM 1391 C CA . ASP B 1 5 ? 136.205 142.426 115.457 1.00 32.86 2 ASP A CA 1
ATOM 1392 C C . ASP B 1 5 ? 136.143 142.903 114.013 1.00 32.86 2 ASP A C 1
ATOM 1393 O O . ASP B 1 5 ? 137.176 143.061 113.360 1.00 32.86 2 ASP A O 1
ATOM 1398 N N . TYR B 1 6 ? 134.925 143.129 113.529 1.00 25.60 3 TYR A N 1
ATOM 1399 C CA . TYR B 1 6 ? 134.674 143.351 112.117 1.00 25.60 3 TYR A CA 1
ATOM 1400 C C . TYR B 1 6 ? 134.613 144.820 111.749 1.00 25.60 3 TYR A C 1
ATOM 1401 O O . TYR B 1 6 ? 134.962 145.175 110.622 1.00 25.60 3 TYR A O 1
ATOM 1410 N N . ILE B 1 7 ? 134.140 145.673 112.658 1.00 24.26 4 ILE A N 1
ATOM 1411 C CA . ILE B 1 7 ? 134.118 147.109 112.404 1.00 24.26 4 ILE A CA 1
ATOM 1412 C C . ILE B 1 7 ? 135.535 147.645 112.299 1.00 24.26 4 ILE A C 1
ATOM 1413 O O . ILE B 1 7 ? 135.825 148.511 111.470 1.00 24.26 4 ILE A O 1
ATOM 1418 N N . LYS B 1 8 ? 136.449 147.101 113.098 1.00 23.33 5 LYS A N 1
ATOM 1419 C CA . LYS B 1 8 ? 137.841 147.522 113.052 1.00 23.33 5 LYS A CA 1
ATOM 1420 C C . LYS B 1 8 ? 138.497 147.137 111.737 1.00 23.33 5 LYS A C 1
ATOM 1421 O O . LYS B 1 8 ? 139.375 147.852 111.253 1.00 23.33 5 LYS A O 1
ATOM 1427 N N . LYS B 1 9 ? 138.074 146.029 111.136 1.00 21.53 6 LYS A N 1
ATOM 1428 C CA . LYS B 1 9 ? 138.604 145.630 109.843 1.00 21.53 6 LYS A CA 1
ATOM 1429 C C . LYS B 1 9 ? 137.842 146.242 108.687 1.00 21.53 6 LYS A C 1
ATOM 1430 O O . LYS B 1 9 ? 138.365 146.280 107.574 1.00 21.53 6 LYS A O 1
ATOM 1436 N N . ALA B 1 10 ? 136.616 146.703 108.912 1.00 20.36 7 ALA A N 1
ATOM 1437 C CA . ALA B 1 10 ? 135.897 147.387 107.850 1.00 20.36 7 ALA A CA 1
ATOM 1438 C C . ALA B 1 10 ? 136.454 148.774 107.614 1.00 20.36 7 ALA A C 1
ATOM 1439 O O . ALA B 1 10 ? 136.280 149.327 106.531 1.00 20.36 7 ALA A O 1
ATOM 1441 N N . ILE B 1 11 ? 137.120 149.345 108.609 1.00 19.56 8 ILE A N 1
ATOM 1442 C CA . ILE B 1 11 ? 137.702 150.675 108.505 1.00 19.56 8 ILE A CA 1
ATOM 1443 C C . ILE B 1 11 ? 139.136 150.612 108.020 1.00 19.56 8 ILE A C 1
ATOM 1444 O O . ILE B 1 11 ? 139.535 151.347 107.116 1.00 19.56 8 ILE A O 1
ATOM 1449 N N . TRP B 1 12 ? 139.937 149.738 108.611 1.00 28.10 9 TRP A N 1
ATOM 1450 C CA . TRP B 1 12 ? 141.361 149.709 108.350 1.00 28.10 9 TRP A CA 1
ATOM 1451 C C . TRP B 1 12 ? 141.773 148.574 107.427 1.00 28.10 9 TRP A C 1
ATOM 1452 O O . TRP B 1 12 ? 142.947 148.464 107.090 1.00 28.10 9 TRP A O 1
ATOM 1463 N N . GLY B 1 13 ? 140.859 147.716 107.020 1.00 20.62 10 GLY A N 1
ATOM 1464 C CA . GLY B 1 13 ? 141.201 146.697 106.064 1.00 20.62 10 GLY A CA 1
ATOM 1465 C C . GLY B 1 13 ? 141.471 145.360 106.697 1.00 20.62 10 GLY A C 1
ATOM 1466 O O . GLY B 1 13 ? 141.187 145.140 107.873 1.00 20.62 10 GLY A O 1
ATOM 1467 N N . PRO B 1 14 ? 142.036 144.436 105.922 1.00 23.05 11 PRO A N 1
ATOM 1468 C CA . PRO B 1 14 ? 142.153 143.056 106.399 1.00 23.05 11 PRO A CA 1
ATOM 1469 C C . PRO B 1 14 ? 143.189 142.874 107.482 1.00 23.05 11 PRO A C 1
ATOM 1470 O O . PRO B 1 14 ? 143.094 141.907 108.245 1.00 23.05 11 PRO A O 1
ATOM 1474 N N . ASP B 1 15 ? 144.170 143.764 107.577 1.00 27.41 12 ASP A N 1
ATOM 1475 C CA . ASP B 1 15 ? 145.123 143.769 108.684 1.00 27.41 12 ASP A CA 1
ATOM 1476 C C . ASP B 1 15 ? 145.170 145.177 109.246 1.00 27.41 12 ASP A C 1
ATOM 1477 O O . ASP B 1 15 ? 145.891 146.036 108.709 1.00 27.41 12 ASP A O 1
ATOM 1482 N N . PRO B 1 16 ? 144.404 145.457 110.301 1.00 27.60 13 PRO A N 1
ATOM 1483 C CA . PRO B 1 16 ? 144.298 146.835 110.777 1.00 27.60 13 PRO A CA 1
ATOM 1484 C C . PRO B 1 16 ? 145.545 147.353 111.449 1.00 27.60 13 PRO A C 1
ATOM 1485 O O . PRO B 1 16 ? 145.848 148.537 111.293 1.00 27.60 13 PRO A O 1
ATOM 1489 N N . LYS B 1 17 ? 146.300 146.512 112.157 1.00 33.22 14 LYS A N 1
ATOM 1490 C CA . LYS B 1 17 ? 147.418 147.011 112.948 1.00 33.22 14 LYS A CA 1
ATOM 1491 C C . LYS B 1 17 ? 148.586 147.475 112.099 1.00 33.22 14 LYS A C 1
ATOM 1492 O O . LYS B 1 17 ? 149.425 148.226 112.595 1.00 33.22 14 LYS A O 1
ATOM 1498 N N . GLU B 1 18 ? 148.663 147.062 110.839 1.00 32.33 15 GLU A N 1
ATOM 1499 C CA . GLU B 1 18 ? 149.701 147.573 109.961 1.00 32.33 15 GLU A CA 1
ATOM 1500 C C . GLU B 1 18 ? 149.184 148.653 109.030 1.00 32.33 15 GLU A C 1
ATOM 1501 O O . GLU B 1 18 ? 149.984 149.381 108.452 1.00 32.33 15 GLU A O 1
ATOM 1507 N N . GLN B 1 19 ? 147.869 148.785 108.891 1.00 29.43 16 GLN A N 1
ATOM 1508 C CA . GLN B 1 19 ? 147.306 149.960 108.240 1.00 29.43 16 GLN A CA 1
ATOM 1509 C C . GLN B 1 19 ? 147.439 151.185 109.128 1.00 29.43 16 GLN A C 1
ATOM 1510 O O . GLN B 1 19 ? 147.652 152.297 108.638 1.00 29.43 16 GLN A O 1
ATOM 1516 N N . GLN B 1 20 ? 147.313 150.998 110.440 1.00 31.54 17 GLN A N 1
ATOM 1517 C CA . GLN B 1 20 ? 147.373 152.114 111.371 1.00 31.54 17 GLN A CA 1
ATOM 1518 C C . GLN B 1 20 ? 148.775 152.684 111.485 1.00 31.54 17 GLN A C 1
ATOM 1519 O O . GLN B 1 20 ? 148.937 153.904 111.542 1.00 31.54 17 GLN A O 1
ATOM 1525 N N . ARG B 1 21 ? 149.801 151.833 111.512 1.00 36.11 18 ARG A N 1
ATOM 1526 C CA . ARG B 1 21 ? 151.165 152.341 111.551 1.00 36.11 18 ARG A CA 1
ATOM 1527 C C . ARG B 1 21 ? 151.686 152.723 110.178 1.00 36.11 18 ARG A C 1
ATOM 1528 O O . ARG B 1 21 ? 152.828 153.172 110.068 1.00 36.11 18 ARG A O 1
ATOM 1536 N N . ARG B 1 22 ? 150.890 152.540 109.138 1.00 33.07 19 ARG A N 1
ATOM 1537 C CA . ARG B 1 22 ? 151.240 152.996 107.807 1.00 33.07 19 ARG A CA 1
ATOM 1538 C C . ARG B 1 22 ? 150.718 154.396 107.536 1.00 33.07 19 ARG A C 1
ATOM 1539 O O . ARG B 1 22 ? 151.312 155.121 106.736 1.00 33.07 19 ARG A O 1
ATOM 1547 N N . ILE B 1 23 ? 149.625 154.790 108.189 1.00 36.85 20 ILE A N 1
ATOM 1548 C CA . ILE B 1 23 ? 149.212 156.187 108.173 1.00 36.85 20 ILE A CA 1
ATOM 1549 C C . ILE B 1 23 ? 150.146 157.021 109.028 1.00 36.85 20 ILE A C 1
ATOM 1550 O O . ILE B 1 23 ? 150.687 158.032 108.573 1.00 36.85 20 ILE A O 1
ATOM 1555 N N . ARG B 1 24 ? 150.387 156.586 110.266 1.00 42.14 21 ARG A N 1
ATOM 1556 C CA . ARG B 1 24 ? 151.161 157.393 111.198 1.00 42.14 21 ARG A CA 1
ATOM 1557 C C . ARG B 1 24 ? 152.640 157.458 110.845 1.00 42.14 21 ARG A C 1
ATOM 1558 O O . ARG B 1 24 ? 153.378 158.208 111.483 1.00 42.14 21 ARG A O 1
ATOM 1566 N N . SER B 1 25 ? 153.093 156.695 109.855 1.00 45.54 22 SER A N 1
ATOM 1567 C CA . SER B 1 25 ? 154.341 157.037 109.192 1.00 45.54 22 SER A CA 1
ATOM 1568 C C . SER B 1 25 ? 154.141 158.221 108.259 1.00 45.54 22 SER A C 1
ATOM 1569 O O . SER B 1 25 ? 154.836 159.233 108.375 1.00 45.54 22 SER A O 1
ATOM 1572 N N . VAL B 1 26 ? 153.175 158.116 107.344 1.00 48.30 23 VAL A N 1
ATOM 1573 C CA . VAL B 1 26 ? 152.951 159.131 106.317 1.00 48.30 23 VAL A CA 1
ATOM 1574 C C . VAL B 1 26 ? 152.454 160.428 106.929 1.00 48.30 23 VAL A C 1
ATOM 1575 O O . VAL B 1 26 ? 152.914 161.517 106.574 1.00 48.30 23 VAL A O 1
ATOM 1579 N N . LEU B 1 27 ? 151.556 160.336 107.897 1.00 50.12 24 LEU A N 1
ATOM 1580 C CA . LEU B 1 27 ? 150.936 161.507 108.492 1.00 50.12 24 LEU A CA 1
ATOM 1581 C C . LEU B 1 27 ? 151.865 162.222 109.466 1.00 50.12 24 LEU A C 1
ATOM 1582 O O . LEU B 1 27 ? 151.494 163.263 110.015 1.00 50.12 24 LEU A O 1
ATOM 1587 N N . ARG B 1 28 ? 153.067 161.696 109.680 1.00 60.50 25 ARG A N 1
ATOM 1588 C CA . ARG B 1 28 ? 154.085 162.294 110.527 1.00 60.50 25 ARG A CA 1
ATOM 1589 C C . ARG B 1 28 ? 155.285 162.778 109.727 1.00 60.50 25 ARG A C 1
ATOM 1590 O O . ARG B 1 28 ? 155.950 163.734 110.130 1.00 60.50 25 ARG A O 1
ATOM 1598 N N . LYS B 1 29 ? 155.574 162.142 108.586 1.00 62.43 26 LYS A N 1
ATOM 1599 C CA . LYS B 1 29 ? 156.518 162.716 107.630 1.00 62.43 26 LYS A CA 1
ATOM 1600 C C . LYS B 1 29 ? 156.021 164.053 107.111 1.00 62.43 26 LYS A C 1
ATOM 1601 O O . LYS B 1 29 ? 156.785 165.019 107.023 1.00 62.43 26 LYS A O 1
ATOM 1607 N N . ASN B 1 30 ? 154.738 164.129 106.762 1.00 63.25 27 ASN A N 1
ATOM 1608 C CA . ASN B 1 30 ? 154.170 165.402 106.345 1.00 63.25 27 ASN A CA 1
ATOM 1609 C C . ASN B 1 30 ? 153.997 166.342 107.522 1.00 63.25 27 ASN A C 1
ATOM 1610 O O . ASN B 1 30 ? 153.984 167.559 107.341 1.00 63.25 27 ASN A O 1
ATOM 1615 N N . GLY B 1 31 ? 153.868 165.805 108.734 1.00 69.44 28 GLY A N 1
ATOM 1616 C CA . GLY B 1 31 ? 153.825 166.656 109.907 1.00 69.44 28 GLY A CA 1
ATOM 1617 C C . GLY B 1 31 ? 155.145 167.321 110.224 1.00 69.44 28 GLY A C 1
ATOM 1618 O O . GLY B 1 31 ? 155.160 168.358 110.893 1.00 69.44 28 GLY A O 1
ATOM 1619 N N . ARG B 1 32 ? 156.253 166.747 109.757 1.00 75.97 29 ARG A N 1
ATOM 1620 C CA . ARG B 1 32 ? 157.559 167.349 109.975 1.00 75.97 29 ARG A CA 1
ATOM 1621 C C . ARG B 1 32 ? 157.985 168.229 108.811 1.00 75.97 29 ARG A C 1
ATOM 1622 O O . ARG B 1 32 ? 158.776 169.157 109.004 1.00 75.97 29 ARG A O 1
ATOM 1630 N N . ASN B 1 33 ? 157.479 167.964 107.606 1.00 79.77 30 ASN A N 1
ATOM 1631 C CA . ASN B 1 33 ? 157.805 168.829 106.480 1.00 79.77 30 ASN A CA 1
ATOM 1632 C C . ASN B 1 33 ? 157.082 170.163 106.570 1.00 79.77 30 ASN A C 1
ATOM 1633 O O . ASN B 1 33 ? 157.532 171.147 105.979 1.00 79.77 30 ASN A O 1
ATOM 1638 N N . ILE B 1 34 ? 155.963 170.220 107.290 1.00 83.31 31 ILE A N 1
ATOM 1639 C CA . ILE B 1 34 ? 155.352 171.512 107.571 1.00 83.31 31 ILE A CA 1
ATOM 1640 C C . ILE B 1 34 ? 156.175 172.267 108.604 1.00 83.31 31 ILE A C 1
ATOM 1641 O O . ILE B 1 34 ? 156.475 173.454 108.428 1.00 83.31 31 ILE A O 1
ATOM 1646 N N . GLU B 1 35 ? 156.577 171.585 109.684 1.00 88.43 32 GLU A N 1
ATOM 1647 C CA . GLU B 1 35 ? 157.358 172.233 110.734 1.00 88.43 32 GLU A CA 1
ATOM 1648 C C . GLU B 1 35 ? 158.754 172.606 110.261 1.00 88.43 32 GLU A C 1
ATOM 1649 O O . GLU B 1 35 ? 159.364 173.528 110.813 1.00 88.43 32 GLU A O 1
ATOM 1655 N N . LYS B 1 36 ? 159.279 171.911 109.254 1.00 95.48 33 LYS A N 1
ATOM 1656 C CA . LYS B 1 36 ? 160.518 172.362 108.634 1.00 95.48 33 LYS A CA 1
ATOM 1657 C C . LYS B 1 36 ? 160.260 173.594 107.779 1.00 95.48 33 LYS A C 1
ATOM 1658 O O . LYS B 1 36 ? 160.964 174.602 107.898 1.00 95.48 33 LYS A O 1
ATOM 1664 N N . SER B 1 37 ? 159.231 173.548 106.934 1.00 98.22 34 SER A N 1
ATOM 1665 C CA . SER B 1 37 ? 158.944 174.648 106.023 1.00 98.22 34 SER A CA 1
ATOM 1666 C C . SER B 1 37 ? 158.250 175.828 106.691 1.00 98.22 34 SER A C 1
ATOM 1667 O O . SER B 1 37 ? 157.880 176.775 105.993 1.00 98.22 34 SER A O 1
ATOM 1670 N N . LEU B 1 38 ? 158.021 175.785 107.999 1.00 102.94 35 LEU A N 1
ATOM 1671 C CA . LEU B 1 38 ? 157.767 177.004 108.754 1.00 102.94 35 LEU A CA 1
ATOM 1672 C C . LEU B 1 38 ? 158.980 177.436 109.556 1.00 102.94 35 LEU A C 1
ATOM 1673 O O . LEU B 1 38 ? 159.059 178.598 109.968 1.00 102.94 35 LEU A O 1
ATOM 1678 N N . ARG B 1 39 ? 159.920 176.525 109.798 1.00 110.81 36 ARG A N 1
ATOM 1679 C CA . ARG B 1 39 ? 161.178 176.916 110.419 1.00 110.81 36 ARG A CA 1
ATOM 1680 C C . ARG B 1 39 ? 162.078 177.646 109.431 1.00 110.81 36 ARG A C 1
ATOM 1681 O O . ARG B 1 39 ? 162.671 178.675 109.773 1.00 110.81 36 ARG A O 1
ATOM 1689 N N . GLU B 1 40 ? 162.186 177.139 108.202 1.00 117.67 37 GLU A N 1
ATOM 1690 C CA . GLU B 1 40 ? 163.063 177.754 107.216 1.00 117.67 37 GLU A CA 1
ATOM 1691 C C . GLU B 1 40 ? 162.394 178.882 106.447 1.00 117.67 37 GLU A C 1
ATOM 1692 O O . GLU B 1 40 ? 163.063 179.546 105.651 1.00 117.67 37 GLU A O 1
ATOM 1698 N N . LEU B 1 41 ? 161.099 179.103 106.637 1.00 122.37 38 LEU A N 1
ATOM 1699 C CA . LEU B 1 41 ? 160.426 180.225 106.005 1.00 122.37 38 LEU A CA 1
ATOM 1700 C C . LEU B 1 41 ? 160.209 181.380 106.973 1.00 122.37 38 LEU A C 1
ATOM 1701 O O . LEU B 1 41 ? 159.967 182.505 106.527 1.00 122.37 38 LEU A O 1
ATOM 1706 N N . THR B 1 42 ? 160.318 181.131 108.279 1.00 132.25 39 THR A N 1
ATOM 1707 C CA . THR B 1 42 ? 160.302 182.224 109.245 1.00 132.25 39 THR A CA 1
ATOM 1708 C C . THR B 1 42 ? 161.576 183.056 109.139 1.00 132.25 39 THR A C 1
ATOM 1709 O O . THR B 1 42 ? 161.541 184.282 109.297 1.00 132.25 39 THR A O 1
ATOM 1713 N N . VAL B 1 43 ? 162.706 182.412 108.837 1.00 140.07 40 VAL A N 1
ATOM 1714 C CA . VAL B 1 43 ? 163.958 183.148 108.718 1.00 140.07 40 VAL A CA 1
ATOM 1715 C C . VAL B 1 43 ? 164.008 183.985 107.445 1.00 140.07 40 VAL A C 1
ATOM 1716 O O . VAL B 1 43 ? 164.743 184.977 107.396 1.00 140.07 40 VAL A O 1
ATOM 1720 N N . LEU B 1 44 ? 163.241 183.626 106.412 1.00 143.55 41 LEU A N 1
ATOM 1721 C CA . LEU B 1 44 ? 163.095 184.535 105.281 1.00 143.55 41 LEU A CA 1
ATOM 1722 C C . LEU B 1 44 ? 162.160 185.685 105.619 1.00 143.55 41 LEU A C 1
ATOM 1723 O O . LEU B 1 44 ? 162.259 186.761 105.020 1.00 143.55 41 LEU A O 1
ATOM 1728 N N . GLN B 1 45 ? 161.250 185.480 106.571 1.00 146.84 42 GLN A N 1
ATOM 1729 C CA . GLN B 1 45 ? 160.487 186.599 107.106 1.00 146.84 42 GLN A CA 1
ATOM 1730 C C . GLN B 1 45 ? 161.323 187.432 108.066 1.00 146.84 42 GLN A C 1
ATOM 1731 O O . GLN B 1 45 ? 161.117 188.645 108.170 1.00 146.84 42 GLN A O 1
ATOM 1737 N N . ASN B 1 46 ? 162.270 186.805 108.765 1.00 150.94 43 ASN A N 1
ATOM 1738 C CA . ASN B 1 46 ? 163.088 187.538 109.724 1.00 150.94 43 ASN A CA 1
ATOM 1739 C C . ASN B 1 46 ? 164.160 188.373 109.039 1.00 150.94 43 ASN A C 1
ATOM 1740 O O . ASN B 1 46 ? 164.513 189.449 109.536 1.00 150.94 43 ASN A O 1
ATOM 1745 N N . LYS B 1 47 ? 164.695 187.902 107.909 1.00 155.99 44 LYS A N 1
ATOM 1746 C CA . LYS B 1 47 ? 165.675 188.707 107.188 1.00 155.99 44 LYS A CA 1
ATOM 1747 C C . LYS B 1 47 ? 165.010 189.876 106.477 1.00 155.99 44 LYS A C 1
ATOM 1748 O O . LYS B 1 47 ? 165.631 190.932 106.310 1.00 155.99 44 LYS A O 1
ATOM 1754 N N . THR B 1 48 ? 163.753 189.708 106.057 1.00 161.65 45 THR A N 1
ATOM 1755 C CA . THR B 1 48 ? 163.040 190.789 105.390 1.00 161.65 45 THR A CA 1
ATOM 1756 C C . THR B 1 48 ? 162.697 191.902 106.372 1.00 161.65 45 THR A C 1
ATOM 1757 O O . THR B 1 48 ? 162.728 193.082 106.006 1.00 161.65 45 THR A O 1
ATOM 1761 N N . GLN B 1 49 ? 162.446 191.555 107.640 1.00 164.20 46 GLN A N 1
ATOM 1762 C CA . GLN B 1 49 ? 162.310 192.566 108.685 1.00 164.20 46 GLN A CA 1
ATOM 1763 C C . GLN B 1 49 ? 163.614 193.317 108.939 1.00 164.20 46 GLN A C 1
ATOM 1764 O O . GLN B 1 49 ? 163.583 194.419 109.497 1.00 164.20 46 GLN A O 1
ATOM 1770 N N . GLN B 1 50 ? 164.757 192.744 108.553 1.00 166.15 47 GLN A N 1
ATOM 1771 C CA . GLN B 1 50 ? 166.007 193.493 108.550 1.00 166.15 47 GLN A CA 1
ATOM 1772 C C . GLN B 1 50 ? 166.216 194.247 107.242 1.00 166.15 47 GLN A C 1
ATOM 1773 O O . GLN B 1 50 ? 166.998 195.202 107.206 1.00 166.15 47 GLN A O 1
ATOM 1779 N N . LEU B 1 51 ? 165.542 193.838 106.166 1.00 168.70 48 LEU A N 1
ATOM 1780 C CA . LEU B 1 51 ? 165.700 194.497 104.875 1.00 168.70 48 LEU A CA 1
ATOM 1781 C C . LEU B 1 51 ? 164.611 195.522 104.590 1.00 168.70 48 LEU A C 1
ATOM 1782 O O . LEU B 1 51 ? 164.830 196.436 103.787 1.00 168.70 48 LEU A O 1
ATOM 1787 N N . ILE B 1 52 ? 163.442 195.395 105.221 1.00 172.98 49 ILE A N 1
ATOM 1788 C CA . ILE B 1 52 ? 162.463 196.477 105.183 1.00 172.98 49 ILE A CA 1
ATOM 1789 C C . ILE B 1 52 ? 162.905 197.619 106.090 1.00 172.98 49 ILE A C 1
ATOM 1790 O O . ILE B 1 52 ? 162.835 198.795 105.712 1.00 172.98 49 ILE A O 1
ATOM 1795 N N . LYS B 1 53 ? 163.407 197.290 107.283 1.00 174.72 50 LYS A N 1
ATOM 1796 C CA . LYS B 1 53 ? 163.904 198.310 108.200 1.00 174.72 50 LYS A CA 1
ATOM 1797 C C . LYS B 1 53 ? 165.218 198.926 107.730 1.00 174.72 50 LYS A C 1
ATOM 1798 O O . LYS B 1 53 ? 165.595 199.996 108.220 1.00 174.72 50 LYS A O 1
ATOM 1804 N N . LYS B 1 54 ? 165.921 198.276 106.799 1.00 176.83 51 LYS A N 1
ATOM 1805 C CA . LYS B 1 54 ? 167.111 198.875 106.203 1.00 176.83 51 LYS A CA 1
ATOM 1806 C C . LYS B 1 54 ? 166.730 200.041 105.301 1.00 176.83 51 LYS A C 1
ATOM 1807 O O . LYS B 1 54 ? 167.161 201.180 105.516 1.00 176.83 51 LYS A O 1
ATOM 1813 N N . SER B 1 55 ? 165.915 199.774 104.283 1.00 180.58 52 SER A N 1
ATOM 1814 C CA . SER B 1 55 ? 165.562 200.794 103.307 1.00 180.58 52 SER A CA 1
ATOM 1815 C C . SER B 1 55 ? 164.401 201.674 103.751 1.00 180.58 52 SER A C 1
ATOM 1816 O O . SER B 1 55 ? 163.921 202.484 102.950 1.00 180.58 52 SER A O 1
ATOM 1819 N N . ALA B 1 56 ? 163.929 201.531 104.992 1.00 180.79 53 ALA A N 1
ATOM 1820 C CA . ALA B 1 56 ? 162.988 202.504 105.532 1.00 180.79 53 ALA A CA 1
ATOM 1821 C C . ALA B 1 56 ? 163.701 203.784 105.948 1.00 180.79 53 ALA A C 1
ATOM 1822 O O . ALA B 1 56 ? 163.133 204.875 105.832 1.00 180.79 53 ALA A O 1
ATOM 1824 N N . LYS B 1 57 ? 164.936 203.671 106.435 1.00 178.58 54 LYS A N 1
ATOM 1825 C CA . LYS B 1 57 ? 165.754 204.839 106.728 1.00 178.58 54 LYS A CA 1
ATOM 1826 C C . LYS B 1 57 ? 166.551 205.312 105.522 1.00 178.58 54 LYS A C 1
ATOM 1827 O O . LYS B 1 57 ? 166.936 206.485 105.471 1.00 178.58 54 LYS A O 1
ATOM 1833 N N . LYS B 1 58 ? 166.806 204.426 104.557 1.00 179.02 55 LYS A N 1
ATOM 1834 C CA . LYS B 1 58 ? 167.441 204.829 103.308 1.00 179.02 55 LYS A CA 1
ATOM 1835 C C . LYS B 1 58 ? 166.485 205.632 102.434 1.00 179.02 55 LYS A C 1
ATOM 1836 O O . LYS B 1 58 ? 166.937 206.472 101.644 1.00 179.02 55 LYS A O 1
ATOM 1842 N N . ASN B 1 59 ? 165.174 205.393 102.592 1.00 180.70 56 ASN A N 1
ATOM 1843 C CA . ASN B 1 59 ? 164.096 206.058 101.844 1.00 180.70 56 ASN A CA 1
ATOM 1844 C C . ASN B 1 59 ? 164.255 205.872 100.336 1.00 180.70 56 ASN A C 1
ATOM 1845 O O . ASN B 1 59 ? 164.015 206.789 99.549 1.00 180.70 56 ASN A O 1
ATOM 1850 N N . ASP B 1 60 ? 164.663 204.674 99.932 1.00 182.63 57 ASP A N 1
ATOM 1851 C CA . ASP B 1 60 ? 164.842 204.341 98.526 1.00 182.63 57 ASP A CA 1
ATOM 1852 C C . ASP B 1 60 ? 163.541 203.738 98.007 1.00 182.63 57 ASP A C 1
ATOM 1853 O O . ASP B 1 60 ? 163.069 202.723 98.530 1.00 182.63 57 ASP A O 1
ATOM 1858 N N . VAL B 1 61 ? 162.965 204.373 96.983 1.00 182.16 58 VAL A N 1
ATOM 1859 C CA . VAL B 1 61 ? 161.719 203.887 96.401 1.00 182.16 58 VAL A CA 1
ATOM 1860 C C . VAL B 1 61 ? 161.957 202.605 95.615 1.00 182.16 58 VAL A C 1
ATOM 1861 O O . VAL B 1 61 ? 161.158 201.662 95.690 1.00 182.16 58 VAL A O 1
ATOM 1865 N N . ARG B 1 62 ? 163.074 202.524 94.889 1.00 180.81 59 ARG A N 1
ATOM 1866 C CA . ARG B 1 62 ? 163.370 201.343 94.085 1.00 180.81 59 ARG A CA 1
ATOM 1867 C C . ARG B 1 62 ? 163.812 200.149 94.921 1.00 180.81 59 ARG A C 1
ATOM 1868 O O . ARG B 1 62 ? 163.940 199.046 94.378 1.00 180.81 59 ARG A O 1
ATOM 1876 N N . THR B 1 63 ? 164.063 200.337 96.216 1.00 182.11 60 THR A N 1
ATOM 1877 C CA . THR B 1 63 ? 164.427 199.204 97.053 1.00 182.11 60 THR A CA 1
ATOM 1878 C C . THR B 1 63 ? 163.224 198.638 97.800 1.00 182.11 60 THR A C 1
ATOM 1879 O O . THR B 1 63 ? 163.046 197.415 97.837 1.00 182.11 60 THR A O 1
ATOM 1883 N N . VAL B 1 64 ? 162.376 199.506 98.363 1.00 181.35 61 VAL A N 1
ATOM 1884 C CA . VAL B 1 64 ? 161.229 199.043 99.141 1.00 181.35 61 VAL A CA 1
ATOM 1885 C C . VAL B 1 64 ? 160.186 198.399 98.233 1.00 181.35 61 VAL A C 1
ATOM 1886 O O . VAL B 1 64 ? 159.620 197.350 98.564 1.00 181.35 61 VAL A O 1
ATOM 1890 N N . ARG B 1 65 ? 159.945 198.987 97.058 1.00 180.38 62 ARG A N 1
ATOM 1891 C CA . ARG B 1 65 ? 158.966 198.423 96.133 1.00 180.38 62 ARG A CA 1
ATOM 1892 C C . ARG B 1 65 ? 159.464 197.155 95.449 1.00 180.38 62 ARG A C 1
ATOM 1893 O O . ARG B 1 65 ? 158.663 196.455 94.822 1.00 180.38 62 ARG A O 1
ATOM 1901 N N . LEU B 1 66 ? 160.761 196.849 95.542 1.00 177.54 63 LEU A N 1
ATOM 1902 C CA . LEU B 1 66 ? 161.251 195.546 95.104 1.00 177.54 63 LEU A CA 1
ATOM 1903 C C . LEU B 1 66 ? 161.138 194.500 96.205 1.00 177.54 63 LEU A C 1
ATOM 1904 O O . LEU B 1 66 ? 160.891 193.325 95.910 1.00 177.54 63 LEU A O 1
ATOM 1909 N N . TYR B 1 67 ? 161.307 194.895 97.470 1.00 174.36 64 TYR A N 1
ATOM 1910 C CA . TYR B 1 67 ? 160.984 193.986 98.562 1.00 174.36 64 TYR A CA 1
ATOM 1911 C C . TYR B 1 67 ? 159.485 193.860 98.783 1.00 174.36 64 TYR A C 1
ATOM 1912 O O . TYR B 1 67 ? 159.048 192.905 99.434 1.00 174.36 64 TYR A O 1
ATOM 1921 N N . ALA B 1 68 ? 158.690 194.799 98.262 1.00 176.21 65 ALA A N 1
ATOM 1922 C CA . ALA B 1 68 ? 157.241 194.734 98.410 1.00 176.21 65 ALA A CA 1
ATOM 1923 C C . ALA B 1 68 ? 156.622 193.610 97.594 1.00 176.21 65 ALA A C 1
ATOM 1924 O O . ALA B 1 68 ? 155.498 193.194 97.889 1.00 176.21 65 ALA A O 1
ATOM 1926 N N . LYS B 1 69 ? 157.326 193.115 96.577 1.00 172.13 66 LYS A N 1
ATOM 1927 C CA . LYS B 1 69 ? 156.819 191.996 95.794 1.00 172.13 66 LYS A CA 1
ATOM 1928 C C . LYS B 1 69 ? 157.063 190.669 96.502 1.00 172.13 66 LYS A C 1
ATOM 1929 O O . LYS B 1 69 ? 156.174 189.811 96.543 1.00 172.13 66 LYS A O 1
ATOM 1935 N N . GLU B 1 70 ? 158.254 190.488 97.075 1.00 165.51 67 GLU A N 1
ATOM 1936 C CA . GLU B 1 70 ? 158.596 189.216 97.695 1.00 165.51 67 GLU A CA 1
ATOM 1937 C C . GLU B 1 70 ? 158.068 189.093 99.118 1.00 165.51 67 GLU A C 1
ATOM 1938 O O . GLU B 1 70 ? 157.962 187.972 99.623 1.00 165.51 67 GLU A O 1
ATOM 1944 N N . LEU B 1 71 ? 157.740 190.207 99.776 1.00 160.05 68 LEU A N 1
ATOM 1945 C CA . LEU B 1 71 ? 157.147 190.117 101.106 1.00 160.05 68 LEU A CA 1
ATOM 1946 C C . LEU B 1 71 ? 155.723 189.588 101.038 1.00 160.05 68 LEU A C 1
ATOM 1947 O O . LEU B 1 71 ? 155.277 188.894 101.958 1.00 160.05 68 LEU A O 1
ATOM 1952 N N . TYR B 1 72 ? 154.998 189.903 99.967 1.00 154.07 69 TYR A N 1
ATOM 1953 C CA . TYR B 1 72 ? 153.635 189.410 99.838 1.00 154.07 69 TYR A CA 1
ATOM 1954 C C . TYR B 1 72 ? 153.602 187.958 99.384 1.00 154.07 69 TYR A C 1
ATOM 1955 O O . TYR B 1 72 ? 152.781 187.176 99.874 1.00 154.07 69 TYR A O 1
ATOM 1964 N N . GLN B 1 73 ? 154.480 187.582 98.450 1.00 150.10 70 GLN A N 1
ATOM 1965 C CA . GLN B 1 73 ? 154.459 186.229 97.906 1.00 150.10 70 GLN A CA 1
ATOM 1966 C C . GLN B 1 73 ? 154.934 185.186 98.908 1.00 150.10 70 GLN A C 1
ATOM 1967 O O . GLN B 1 73 ? 154.602 184.006 98.758 1.00 150.10 70 GLN A O 1
ATOM 1973 N N . ILE B 1 74 ? 155.699 185.588 99.921 1.00 142.49 71 ILE A N 1
ATOM 1974 C CA . ILE B 1 74 ? 156.079 184.651 100.970 1.00 142.49 71 ILE A CA 1
ATOM 1975 C C . ILE B 1 74 ? 155.020 184.623 102.068 1.00 142.49 71 ILE A C 1
ATOM 1976 O O . ILE B 1 74 ? 154.714 183.562 102.624 1.00 142.49 71 ILE A O 1
ATOM 1981 N N . ASN B 1 75 ? 154.411 185.770 102.375 1.00 136.94 72 ASN A N 1
ATOM 1982 C CA . ASN B 1 75 ? 153.320 185.768 103.344 1.00 136.94 72 ASN A CA 1
ATOM 1983 C C . ASN B 1 75 ? 152.059 185.127 102.780 1.00 136.94 72 ASN A C 1
ATOM 1984 O O . ASN B 1 75 ? 151.231 184.620 103.544 1.00 136.94 72 ASN A O 1
ATOM 1989 N N . LYS B 1 76 ? 151.892 185.136 101.457 1.00 132.92 73 LYS A N 1
ATOM 1990 C CA . LYS B 1 76 ? 150.852 184.311 100.854 1.00 132.92 73 LYS A CA 1
ATOM 1991 C C . LYS B 1 76 ? 151.223 182.837 100.945 1.00 132.92 73 LYS A C 1
ATOM 1992 O O . LYS B 1 76 ? 150.352 181.975 101.106 1.00 132.92 73 LYS A O 1
ATOM 1998 N N . GLN B 1 77 ? 152.520 182.535 100.860 1.00 122.51 74 GLN A N 1
ATOM 1999 C CA . GLN B 1 77 ? 152.984 181.171 101.072 1.00 122.51 74 GLN A CA 1
ATOM 2000 C C . GLN B 1 77 ? 152.904 180.784 102.541 1.00 122.51 74 GLN A C 1
ATOM 2001 O O . GLN B 1 77 ? 152.591 179.633 102.857 1.00 122.51 74 GLN A O 1
ATOM 2007 N N . TYR B 1 78 ? 153.160 181.732 103.446 1.00 112.79 75 TYR A N 1
ATOM 2008 C CA . TYR B 1 78 ? 153.141 181.435 104.875 1.00 112.79 75 TYR A CA 1
ATOM 2009 C C . TYR B 1 78 ? 151.734 181.140 105.370 1.00 112.79 75 TYR A C 1
ATOM 2010 O O . TYR B 1 78 ? 151.541 180.246 106.198 1.00 112.79 75 TYR A O 1
ATOM 2019 N N . ASP B 1 79 ? 150.739 181.880 104.877 1.00 111.46 76 ASP A N 1
ATOM 2020 C CA . ASP B 1 79 ? 149.391 181.767 105.419 1.00 111.46 76 ASP A CA 1
ATOM 2021 C C . ASP B 1 79 ? 148.696 180.476 105.017 1.00 111.46 76 ASP A C 1
ATOM 2022 O O . ASP B 1 79 ? 147.717 180.093 105.665 1.00 111.46 76 ASP A O 1
ATOM 2027 N N . ARG B 1 80 ? 149.165 179.798 103.974 1.00 100.86 77 ARG A N 1
ATOM 2028 C CA . ARG B 1 80 ? 148.625 178.485 103.663 1.00 100.86 77 ARG A CA 1
ATOM 2029 C C . ARG B 1 80 ? 149.437 177.358 104.281 1.00 100.86 77 ARG A C 1
ATOM 2030 O O . ARG B 1 80 ? 148.885 176.280 104.525 1.00 100.86 77 ARG A O 1
ATOM 2038 N N . MET B 1 81 ? 150.720 177.580 104.554 1.00 96.02 78 MET A N 1
ATOM 2039 C CA . MET B 1 81 ? 151.518 176.587 105.255 1.00 96.02 78 MET A CA 1
ATOM 2040 C C . MET B 1 81 ? 151.307 176.650 106.757 1.00 96.02 78 MET A C 1
ATOM 2041 O O . MET B 1 81 ? 151.443 175.629 107.435 1.00 96.02 78 MET A O 1
ATOM 2046 N N . TYR B 1 82 ? 150.979 177.827 107.292 1.00 90.37 79 TYR A N 1
ATOM 2047 C CA . TYR B 1 82 ? 150.542 177.901 108.681 1.00 90.37 79 TYR A CA 1
ATOM 2048 C C . TYR B 1 82 ? 149.179 177.260 108.860 1.00 90.37 79 TYR A C 1
ATOM 2049 O O . TYR B 1 82 ? 148.903 176.680 109.915 1.00 90.37 79 TYR A O 1
ATOM 2058 N N . THR B 1 83 ? 148.312 177.382 107.855 1.00 82.11 80 THR A N 1
ATOM 2059 C CA . THR B 1 83 ? 147.010 176.734 107.915 1.00 82.11 80 THR A CA 1
ATOM 2060 C C . THR B 1 83 ? 147.158 175.222 107.867 1.00 82.11 80 THR A C 1
ATOM 2061 O O . THR B 1 83 ? 146.541 174.511 108.667 1.00 82.11 80 THR A O 1
ATOM 2065 N N . SER B 1 84 ? 148.033 174.726 106.984 1.00 74.51 81 SER A N 1
ATOM 2066 C CA . SER B 1 84 ? 148.238 173.293 106.803 1.00 74.51 81 SER A CA 1
ATOM 2067 C C . SER B 1 84 ? 148.822 172.615 108.033 1.00 74.51 81 SER A C 1
ATOM 2068 O O . SER B 1 84 ? 148.683 171.398 108.173 1.00 74.51 81 SER A O 1
ATOM 2071 N N . ARG B 1 85 ? 149.474 173.366 108.918 1.00 72.96 82 ARG A N 1
ATOM 2072 C CA . ARG B 1 85 ? 149.900 172.793 110.187 1.00 72.96 82 ARG A CA 1
ATOM 2073 C C . ARG B 1 85 ? 148.695 172.510 111.070 1.00 72.96 82 ARG A C 1
ATOM 2074 O O . ARG B 1 85 ? 148.661 171.503 111.782 1.00 72.96 82 ARG A O 1
ATOM 2082 N N . ALA B 1 86 ? 147.698 173.390 111.039 1.00 66.60 83 ALA A N 1
ATOM 2083 C CA . ALA B 1 86 ? 146.467 173.156 111.777 1.00 66.60 83 ALA A CA 1
ATOM 2084 C C . ALA B 1 86 ? 145.529 172.221 111.040 1.00 66.60 83 ALA A C 1
ATOM 2085 O O . ALA B 1 86 ? 144.557 171.745 111.630 1.00 66.60 83 ALA A O 1
ATOM 2087 N N . GLN B 1 87 ? 145.794 171.957 109.763 1.00 61.77 84 GLN A N 1
ATOM 2088 C CA . GLN B 1 87 ? 144.987 171.005 109.014 1.00 61.77 84 GLN A CA 1
ATOM 2089 C C . GLN B 1 87 ? 145.348 169.570 109.379 1.00 61.77 84 GLN A C 1
ATOM 2090 O O . GLN B 1 87 ? 144.459 168.749 109.620 1.00 61.77 84 GLN A O 1
ATOM 2096 N N . LEU B 1 88 ? 146.648 169.251 109.407 1.00 55.71 85 LEU A N 1
ATOM 2097 C CA . LEU B 1 88 ? 147.084 167.910 109.790 1.00 55.71 85 LEU A CA 1
ATOM 2098 C C . LEU B 1 88 ? 146.762 167.604 111.241 1.00 55.71 85 LEU A C 1
ATOM 2099 O O . LEU B 1 88 ? 146.386 166.475 111.570 1.00 55.71 85 LEU A O 1
ATOM 2104 N N . ASP B 1 89 ? 146.907 168.590 112.123 1.00 56.29 86 ASP A N 1
ATOM 2105 C CA . ASP B 1 89 ? 146.644 168.353 113.533 1.00 56.29 86 ASP A CA 1
ATOM 2106 C C . ASP B 1 89 ? 145.169 168.147 113.813 1.00 56.29 86 ASP A C 1
ATOM 2107 O O . ASP B 1 89 ? 144.824 167.577 114.848 1.00 56.29 86 ASP A O 1
ATOM 2112 N N . SER B 1 90 ? 144.292 168.588 112.920 1.00 51.44 87 SER A N 1
ATOM 2113 C CA . SER B 1 90 ? 142.898 168.200 113.044 1.00 51.44 87 SER A CA 1
ATOM 2114 C C . SER B 1 90 ? 142.683 166.790 112.518 1.00 51.44 87 SER A C 1
ATOM 2115 O O . SER B 1 90 ? 141.836 166.061 113.031 1.00 51.44 87 SER A O 1
ATOM 2118 N N . VAL B 1 91 ? 143.450 166.385 111.507 1.00 47.74 88 VAL A N 1
ATOM 2119 C CA . VAL B 1 91 ? 143.312 165.040 110.960 1.00 47.74 88 VAL A CA 1
ATOM 2120 C C . VAL B 1 91 ? 143.986 164.018 111.861 1.00 47.74 88 VAL A C 1
ATOM 2121 O O . VAL B 1 91 ? 143.418 162.960 112.146 1.00 47.74 88 VAL A O 1
ATOM 2125 N N . ARG B 1 92 ? 145.187 164.328 112.349 1.00 48.47 89 ARG A N 1
ATOM 2126 C CA . ARG B 1 92 ? 145.937 163.361 113.141 1.00 48.47 89 ARG A CA 1
ATOM 2127 C C . ARG B 1 92 ? 145.320 163.161 114.521 1.00 48.47 89 ARG A C 1
ATOM 2128 O O . ARG B 1 92 ? 145.486 162.097 115.124 1.00 48.47 89 ARG A O 1
ATOM 2136 N N . MET B 1 93 ? 144.570 164.140 115.022 1.00 48.43 90 MET A N 1
ATOM 2137 C CA . MET B 1 93 ? 143.871 163.933 116.284 1.00 48.43 90 MET A CA 1
ATOM 2138 C C . MET B 1 93 ? 142.583 163.149 116.098 1.00 48.43 90 MET A C 1
ATOM 2139 O O . MET B 1 93 ? 142.227 162.337 116.955 1.00 48.43 90 MET A O 1
ATOM 2144 N N . LYS B 1 94 ? 141.864 163.372 114.999 1.00 43.26 91 LYS A N 1
ATOM 2145 C CA . LYS B 1 94 ? 140.668 162.581 114.741 1.00 43.26 91 LYS A CA 1
ATOM 2146 C C . LYS B 1 94 ? 140.990 161.171 114.296 1.00 43.26 91 LYS A C 1
ATOM 2147 O O . LYS B 1 94 ? 140.121 160.301 114.376 1.00 43.26 91 LYS A O 1
ATOM 2153 N N . ILE B 1 95 ? 142.206 160.921 113.823 1.00 40.83 92 ILE A N 1
ATOM 2154 C CA . ILE B 1 95 ? 142.544 159.579 113.383 1.00 40.83 92 ILE A CA 1
ATOM 2155 C C . ILE B 1 95 ? 143.308 158.819 114.461 1.00 40.83 92 ILE A C 1
ATOM 2156 O O . ILE B 1 95 ? 143.382 157.589 114.397 1.00 40.83 92 ILE A O 1
ATOM 2161 N N . ASP B 1 96 ? 143.858 159.507 115.464 1.00 43.15 93 ASP A N 1
ATOM 2162 C CA . ASP B 1 96 ? 144.303 158.803 116.659 1.00 43.15 93 ASP A CA 1
ATOM 2163 C C . ASP B 1 96 ? 143.133 158.429 117.543 1.00 43.15 93 ASP A C 1
ATOM 2164 O O . ASP B 1 96 ? 143.222 157.463 118.301 1.00 43.15 93 ASP A O 1
ATOM 2169 N N . GLU B 1 97 ? 142.041 159.181 117.469 1.00 41.88 94 GLU A N 1
ATOM 2170 C CA . GLU B 1 97 ? 140.836 158.792 118.185 1.00 41.88 94 GLU A CA 1
ATOM 2171 C C . GLU B 1 97 ? 140.196 157.567 117.550 1.00 41.88 94 GLU A C 1
ATOM 2172 O O . GLU B 1 97 ? 139.601 156.745 118.252 1.00 41.88 94 GLU A O 1
ATOM 2178 N N . ALA B 1 98 ? 140.332 157.413 116.234 1.00 37.77 95 ALA A N 1
ATOM 2179 C CA . ALA B 1 98 ? 139.819 156.221 115.572 1.00 37.77 95 ALA A CA 1
ATOM 2180 C C . ALA B 1 98 ? 140.671 155.004 115.872 1.00 37.77 95 ALA A C 1
ATOM 2181 O O . ALA B 1 98 ? 140.151 153.886 115.915 1.00 37.77 95 ALA A O 1
ATOM 2183 N N . ILE B 1 99 ? 141.973 155.201 116.072 1.00 35.41 96 ILE A N 1
ATOM 2184 C CA . ILE B 1 99 ? 142.868 154.083 116.334 1.00 35.41 96 ILE A CA 1
ATOM 2185 C C . ILE B 1 99 ? 142.625 153.513 117.722 1.00 35.41 96 ILE A C 1
ATOM 2186 O O . ILE B 1 99 ? 142.603 152.289 117.901 1.00 35.41 96 ILE A O 1
ATOM 2191 N N . ARG B 1 100 ? 142.431 154.372 118.723 1.00 41.92 97 ARG A N 1
ATOM 2192 C CA . ARG B 1 100 ? 142.112 153.849 120.044 1.00 41.92 97 ARG A CA 1
ATOM 2193 C C . ARG B 1 100 ? 140.741 153.186 120.111 1.00 41.92 97 ARG A C 1
ATOM 2194 O O . ARG B 1 100 ? 140.638 151.962 120.004 1.00 41.92 97 ARG A O 1
ATOM 2202 N N . MET B 1 101 ? 139.682 153.975 120.298 1.00 43.84 98 MET A N 1
ATOM 2203 C CA . MET B 1 101 ? 138.261 153.675 120.075 1.00 43.84 98 MET A CA 1
ATOM 2204 C C . MET B 1 101 ? 137.674 152.440 120.771 1.00 43.84 98 MET A C 1
ATOM 2205 O O . MET B 1 101 ? 136.539 152.490 121.253 1.00 43.84 98 MET A O 1
ATOM 2210 N N . ASN B 1 102 ? 138.475 151.399 120.980 1.00 41.71 99 ASN A N 1
ATOM 2211 C CA . ASN B 1 102 ? 138.153 150.238 121.809 1.00 41.71 99 ASN A CA 1
ATOM 2212 C C . ASN B 1 102 ? 139.508 149.722 122.274 1.00 41.71 99 ASN A C 1
ATOM 2213 O O . ASN B 1 102 ? 140.118 148.873 121.624 1.00 41.71 99 ASN A O 1
ATOM 2218 N N . THR B 1 103 ? 139.965 150.242 123.393 1.00 35.16 100 THR A N 1
ATOM 2219 C CA . THR B 1 103 ? 141.199 149.802 124.001 1.00 35.16 100 THR A CA 1
ATOM 2220 C C . THR B 1 103 ? 140.877 149.481 125.439 1.00 35.16 100 THR A C 1
ATOM 2221 O O . THR B 1 103 ? 139.852 149.912 125.963 1.00 35.16 100 THR A O 1
ATOM 2225 N N . LEU B 1 104 ? 141.744 148.706 126.077 1.00 30.03 101 LEU A N 1
ATOM 2226 C CA . LEU B 1 104 ? 141.544 148.493 127.497 1.00 30.03 101 LEU A CA 1
ATOM 2227 C C . LEU B 1 104 ? 141.904 149.743 128.278 1.00 30.03 101 LEU A C 1
ATOM 2228 O O . LEU B 1 104 ? 141.360 149.967 129.362 1.00 30.03 101 LEU A O 1
ATOM 2233 N N . SER B 1 105 ? 142.797 150.572 127.731 1.00 31.35 102 SER A N 1
ATOM 2234 C CA . SER B 1 105 ? 143.190 151.808 128.393 1.00 31.35 102 SER A CA 1
ATOM 2235 C C . SER B 1 105 ? 142.032 152.786 128.462 1.00 31.35 102 SER A C 1
ATOM 2236 O O . SER B 1 105 ? 141.808 153.414 129.500 1.00 31.35 102 SER A O 1
ATOM 2239 N N . ASN B 1 106 ? 141.287 152.931 127.370 1.00 33.23 103 ASN A N 1
ATOM 2240 C CA . ASN B 1 106 ? 140.084 153.746 127.414 1.00 33.23 103 ASN A CA 1
ATOM 2241 C C . ASN B 1 106 ? 138.942 153.038 128.108 1.00 33.23 103 ASN A C 1
ATOM 2242 O O . ASN B 1 106 ? 137.996 153.698 128.533 1.00 33.23 103 ASN A O 1
ATOM 2247 N N . GLN B 1 107 ? 138.988 151.715 128.215 1.00 30.24 104 GLN A N 1
ATOM 2248 C CA . GLN B 1 107 ? 137.915 151.020 128.908 1.00 30.24 104 GLN A CA 1
ATOM 2249 C C . GLN B 1 107 ? 138.034 151.201 130.409 1.00 30.24 104 GLN A C 1
ATOM 2250 O O . GLN B 1 107 ? 137.026 151.374 131.091 1.00 30.24 104 GLN A O 1
ATOM 2256 N N . MET B 1 108 ? 139.253 151.192 130.942 1.00 31.25 105 MET A N 1
ATOM 2257 C CA . MET B 1 108 ? 139.412 151.413 132.372 1.00 31.25 105 MET A CA 1
ATOM 2258 C C . MET B 1 108 ? 139.268 152.880 132.735 1.00 31.25 105 MET A C 1
ATOM 2259 O O . MET B 1 108 ? 138.708 153.199 133.787 1.00 31.25 105 MET A O 1
ATOM 2264 N N . ALA B 1 109 ? 139.743 153.780 131.879 1.00 31.81 106 ALA A N 1
ATOM 2265 C CA . ALA B 1 109 ? 139.675 155.202 132.185 1.00 31.81 106 ALA A CA 1
ATOM 2266 C C . ALA B 1 109 ? 138.251 155.730 132.111 1.00 31.81 106 ALA A C 1
ATOM 2267 O O . ALA B 1 109 ? 137.883 156.624 132.877 1.00 31.81 106 ALA A O 1
ATOM 2269 N N . ASP B 1 110 ? 137.436 155.194 131.206 1.00 33.43 107 ASP A N 1
ATOM 2270 C CA . ASP B 1 110 ? 136.062 155.655 131.082 1.00 33.43 107 ASP A CA 1
ATOM 2271 C C . ASP B 1 110 ? 135.102 154.904 131.982 1.00 33.43 107 ASP A C 1
ATOM 2272 O O . ASP B 1 110 ? 133.961 155.343 132.136 1.00 33.43 107 ASP A O 1
ATOM 2277 N N . SER B 1 111 ? 135.519 153.793 132.572 1.00 33.85 108 SER A N 1
ATOM 2278 C CA . SER B 1 111 ? 134.675 153.089 133.523 1.00 33.85 108 SER A CA 1
ATOM 2279 C C . SER B 1 111 ? 134.867 153.554 134.950 1.00 33.85 108 SER A C 1
ATOM 2280 O O . SER B 1 111 ? 133.890 153.666 135.688 1.00 33.85 108 SER A O 1
ATOM 2283 N N . ALA B 1 112 ? 136.106 153.807 135.366 1.00 33.91 109 ALA A N 1
ATOM 2284 C CA . ALA B 1 112 ? 136.328 154.320 136.708 1.00 33.91 109 ALA A CA 1
ATOM 2285 C C . ALA B 1 112 ? 135.828 155.742 136.845 1.00 33.91 109 ALA A C 1
ATOM 2286 O O . ALA B 1 112 ? 135.441 156.157 137.940 1.00 33.91 109 ALA A O 1
ATOM 2288 N N . GLY B 1 113 ? 135.828 156.502 135.751 1.00 37.49 110 GLY A N 1
ATOM 2289 C CA . GLY B 1 113 ? 135.168 157.789 135.757 1.00 37.49 110 GLY A CA 1
ATOM 2290 C C . GLY B 1 113 ? 133.662 157.689 135.759 1.00 37.49 110 GLY A C 1
ATOM 2291 O O . GLY B 1 113 ? 132.987 158.671 136.076 1.00 37.49 110 GLY A O 1
ATOM 2292 N N . LEU B 1 114 ? 133.122 156.526 135.413 1.00 36.13 111 LEU A N 1
ATOM 2293 C CA . LEU B 1 114 ? 131.684 156.322 135.421 1.00 36.13 111 LEU A CA 1
ATOM 2294 C C . LEU B 1 114 ? 131.215 155.713 136.730 1.00 36.13 111 LEU A C 1
ATOM 2295 O O . LEU B 1 114 ? 130.111 156.015 137.190 1.00 36.13 111 LEU A O 1
ATOM 2300 N N . MET B 1 115 ? 132.036 154.861 137.342 1.00 35.85 112 MET A N 1
ATOM 2301 C CA . MET B 1 115 ? 131.669 154.277 138.623 1.00 35.85 112 MET A CA 1
ATOM 2302 C C . MET B 1 115 ? 131.658 155.306 139.740 1.00 35.85 112 MET A C 1
ATOM 2303 O O . MET B 1 115 ? 130.927 155.125 140.713 1.00 35.85 112 MET A O 1
ATOM 2308 N N . ARG B 1 116 ? 132.437 156.382 139.622 1.00 41.82 113 ARG A N 1
ATOM 2309 C CA . ARG B 1 116 ? 132.290 157.490 140.557 1.00 41.82 113 ARG A CA 1
ATOM 2310 C C . ARG B 1 116 ? 130.958 158.194 140.376 1.00 41.82 113 ARG A C 1
ATOM 2311 O O . ARG B 1 116 ? 130.359 158.646 141.355 1.00 41.82 113 ARG A O 1
ATOM 2319 N N . GLU B 1 117 ? 130.479 158.286 139.141 1.00 40.59 114 GLU A N 1
ATOM 2320 C CA . GLU B 1 117 ? 129.216 158.953 138.871 1.00 40.59 114 GLU A CA 1
ATOM 2321 C C . GLU B 1 117 ? 128.027 158.103 139.287 1.00 40.59 114 GLU A C 1
ATOM 2322 O O . GLU B 1 117 ? 126.950 158.641 139.547 1.00 40.59 114 GLU A O 1
ATOM 2328 N N . VAL B 1 118 ? 128.197 156.786 139.355 1.00 40.65 115 VAL A N 1
ATOM 2329 C CA . VAL B 1 118 ? 127.144 155.931 139.886 1.00 40.65 115 VAL A CA 1
ATOM 2330 C C . VAL B 1 118 ? 127.180 155.941 141.407 1.00 40.65 115 VAL A C 1
ATOM 2331 O O . VAL B 1 118 ? 126.134 155.928 142.063 1.00 40.65 115 VAL A O 1
ATOM 2335 N N . ASN B 1 119 ? 128.381 156.014 141.986 1.00 46.17 116 ASN A N 1
ATOM 2336 C CA . ASN B 1 119 ? 128.533 156.046 143.437 1.00 46.17 116 ASN A CA 1
ATOM 2337 C C . ASN B 1 119 ? 127.963 157.323 144.035 1.00 46.17 116 ASN A C 1
ATOM 2338 O O . ASN B 1 119 ? 127.528 157.322 145.190 1.00 46.17 116 ASN A O 1
ATOM 2343 N N . SER B 1 120 ? 127.966 158.416 143.279 1.00 47.19 117 SER A N 1
ATOM 2344 C CA . SER B 1 120 ? 127.371 159.644 143.781 1.00 47.19 117 SER A CA 1
ATOM 2345 C C . SER B 1 120 ? 125.853 159.564 143.795 1.00 47.19 117 SER A C 1
ATOM 2346 O O . SER B 1 120 ? 125.209 160.207 144.629 1.00 47.19 117 SER A O 1
ATOM 2349 N N . LEU B 1 121 ? 125.266 158.777 142.899 1.00 48.89 118 LEU A N 1
ATOM 2350 C CA . LEU B 1 121 ? 123.821 158.765 142.741 1.00 48.89 118 LEU A CA 1
ATOM 2351 C C . LEU B 1 121 ? 123.130 157.716 143.591 1.00 48.89 118 LEU A C 1
ATOM 2352 O O . LEU B 1 121 ? 121.972 157.913 143.970 1.00 48.89 118 LEU A O 1
ATOM 2357 N N . VAL B 1 122 ? 123.798 156.605 143.905 1.00 50.97 119 VAL A N 1
ATOM 2358 C CA . VAL B 1 122 ? 123.140 155.543 144.663 1.00 50.97 119 VAL A CA 1
ATOM 2359 C C . VAL B 1 122 ? 122.994 155.865 146.138 1.00 50.97 119 VAL A C 1
ATOM 2360 O O . VAL B 1 122 ? 122.261 155.162 146.842 1.00 50.97 119 VAL A O 1
ATOM 2364 N N . ARG B 1 123 ? 123.665 156.898 146.631 1.00 54.01 120 ARG A N 1
ATOM 2365 C CA . ARG B 1 123 ? 123.586 157.270 148.034 1.00 54.01 120 ARG A CA 1
ATOM 2366 C C . ARG B 1 123 ? 122.545 158.341 148.305 1.00 54.01 120 ARG A C 1
ATOM 2367 O O . ARG B 1 123 ? 122.416 158.779 149.452 1.00 54.01 120 ARG A O 1
ATOM 2375 N N . LEU B 1 124 ? 121.818 158.771 147.287 1.00 60.30 121 LEU A N 1
ATOM 2376 C CA . LEU B 1 124 ? 120.819 159.812 147.462 1.00 60.30 121 LEU A CA 1
ATOM 2377 C C . LEU B 1 124 ? 119.624 159.248 148.222 1.00 60.30 121 LEU A C 1
ATOM 2378 O O . LEU B 1 124 ? 119.244 158.095 147.995 1.00 60.30 121 LEU A O 1
ATOM 2383 N N . PRO B 1 125 ? 119.019 160.013 149.137 1.00 67.46 122 PRO A N 1
ATOM 2384 C CA . PRO B 1 125 ? 118.137 159.403 150.144 1.00 67.46 122 PRO A CA 1
ATOM 2385 C C . PRO B 1 125 ? 116.769 159.005 149.630 1.00 67.46 122 PRO A C 1
ATOM 2386 O O . PRO B 1 125 ? 116.133 158.143 150.247 1.00 67.46 122 PRO A O 1
ATOM 2390 N N . GLN B 1 126 ? 116.286 159.598 148.539 1.00 78.14 123 GLN A N 1
ATOM 2391 C CA . GLN B 1 126 ? 114.938 159.282 148.085 1.00 78.14 123 GLN A CA 1
ATOM 2392 C C . GLN B 1 126 ? 114.872 157.922 147.410 1.00 78.14 123 GLN A C 1
ATOM 2393 O O . GLN B 1 126 ? 113.798 157.317 147.344 1.00 78.14 123 GLN A O 1
ATOM 2399 N N . LEU B 1 127 ? 115.999 157.424 146.908 1.00 67.64 124 LEU A N 1
ATOM 2400 C CA . LEU B 1 127 ? 116.078 156.081 146.355 1.00 67.64 124 LEU A CA 1
ATOM 2401 C C . LEU B 1 127 ? 116.653 155.084 147.352 1.00 67.64 124 LEU A C 1
ATOM 2402 O O . LEU B 1 127 ? 117.268 154.091 146.956 1.00 67.64 124 LEU A O 1
ATOM 2407 N N . ARG B 1 128 ? 116.443 155.328 148.646 1.00 71.61 125 ARG A N 1
ATOM 2408 C CA . ARG B 1 128 ? 116.838 154.361 149.662 1.00 71.61 125 ARG A CA 1
ATOM 2409 C C . ARG B 1 128 ? 116.051 153.067 149.541 1.00 71.61 125 ARG A C 1
ATOM 2410 O O . ARG B 1 128 ? 116.636 151.980 149.532 1.00 71.61 125 ARG A O 1
ATOM 2418 N N . ASN B 1 129 ? 114.726 153.168 149.411 1.00 67.70 126 ASN A N 1
ATOM 2419 C CA . ASN B 1 129 ? 113.872 151.988 149.418 1.00 67.70 126 ASN A CA 1
ATOM 2420 C C . ASN B 1 129 ? 114.049 151.148 148.158 1.00 67.70 126 ASN A C 1
ATOM 2421 O O . ASN B 1 129 ? 113.676 149.972 148.150 1.00 67.70 126 ASN A O 1
ATOM 2426 N N . THR B 1 130 ? 114.620 151.725 147.099 1.00 63.23 127 THR A N 1
ATOM 2427 C CA . THR B 1 130 ? 115.093 150.923 145.978 1.00 63.23 127 THR A CA 1
ATOM 2428 C C . THR B 1 130 ? 116.266 150.049 146.395 1.00 63.23 127 THR A C 1
ATOM 2429 O O . THR B 1 130 ? 116.307 148.857 146.070 1.00 63.23 127 THR A O 1
ATOM 2433 N N . MET B 1 131 ? 117.209 150.617 147.148 1.00 61.23 128 MET A N 1
ATOM 2434 C CA . MET B 1 131 ? 118.452 149.927 147.463 1.00 61.23 128 MET A CA 1
ATOM 2435 C C . MET B 1 131 ? 118.275 148.791 148.458 1.00 61.23 128 MET A C 1
ATOM 2436 O O . MET B 1 131 ? 119.115 147.891 148.486 1.00 61.23 128 MET A O 1
ATOM 2441 N N . ILE B 1 132 ? 117.229 148.810 149.284 1.00 60.61 129 ILE A N 1
ATOM 2442 C CA . ILE B 1 132 ? 116.911 147.631 150.085 1.00 60.61 129 ILE A CA 1
ATOM 2443 C C . ILE B 1 132 ? 116.442 146.497 149.183 1.00 60.61 129 ILE A C 1
ATOM 2444 O O . ILE B 1 132 ? 116.886 145.350 149.316 1.00 60.61 129 ILE A O 1
ATOM 2449 N N . GLU B 1 133 ? 115.562 146.812 148.232 1.00 60.76 130 GLU A N 1
ATOM 2450 C CA . GLU B 1 133 ? 115.110 145.824 147.261 1.00 60.76 130 GLU A CA 1
ATOM 2451 C C . GLU B 1 133 ? 116.237 145.391 146.337 1.00 60.76 130 GLU A C 1
ATOM 2452 O O . GLU B 1 133 ? 116.320 144.216 145.971 1.00 60.76 130 GLU A O 1
ATOM 2458 N N . LEU B 1 134 ? 117.128 146.312 145.981 1.00 50.72 131 LEU A N 1
ATOM 2459 C CA . LEU B 1 134 ? 118.189 145.992 145.037 1.00 50.72 131 LEU A CA 1
ATOM 2460 C C . LEU B 1 134 ? 119.277 145.144 145.682 1.00 50.72 131 LEU A C 1
ATOM 2461 O O . LEU B 1 134 ? 119.796 144.225 145.047 1.00 50.72 131 LEU A O 1
ATOM 2466 N N . GLU B 1 135 ? 119.623 145.425 146.941 1.00 53.87 132 GLU A N 1
ATOM 2467 C CA . GLU B 1 135 ? 120.584 144.595 147.666 1.00 53.87 132 GLU A CA 1
ATOM 2468 C C . GLU B 1 135 ? 120.054 143.188 147.888 1.00 53.87 132 GLU A C 1
ATOM 2469 O O . GLU B 1 135 ? 120.829 142.227 147.905 1.00 53.87 132 GLU A O 1
ATOM 2475 N N . LYS B 1 136 ? 118.744 143.051 148.052 1.00 55.00 133 LYS A N 1
ATOM 2476 C CA . LYS B 1 136 ? 118.143 141.756 148.322 1.00 55.00 133 LYS A CA 1
ATOM 2477 C C . LYS B 1 136 ? 118.103 140.879 147.075 1.00 55.00 133 LYS A C 1
ATOM 2478 O O . LYS B 1 136 ? 117.967 139.659 147.194 1.00 55.00 133 LYS A O 1
ATOM 2484 N N . GLU B 1 137 ? 118.282 141.456 145.890 1.00 52.55 134 GLU A N 1
ATOM 2485 C CA . GLU B 1 137 ? 118.155 140.722 144.638 1.00 52.55 134 GLU A CA 1
ATOM 2486 C C . GLU B 1 137 ? 119.473 140.406 143.952 1.00 52.55 134 GLU A C 1
ATOM 2487 O O . GLU B 1 137 ? 119.578 139.360 143.318 1.00 52.55 134 GLU A O 1
ATOM 2493 N N . LEU B 1 138 ? 120.488 141.261 144.059 1.00 4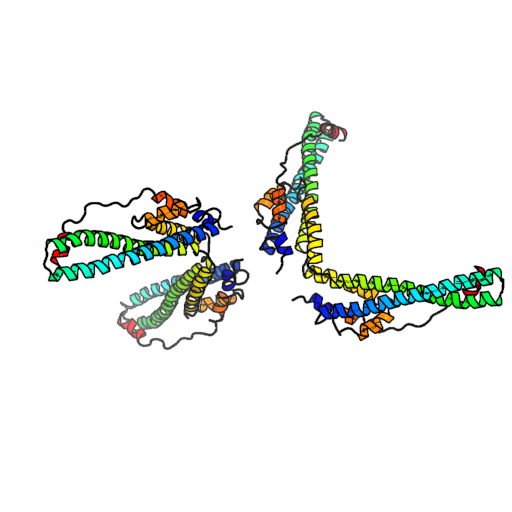1.78 135 LEU A N 1
ATOM 2494 C CA . LEU B 1 138 ? 121.655 141.117 143.199 1.00 41.78 135 LEU A CA 1
ATOM 2495 C C . LEU B 1 138 ? 122.597 140.022 143.676 1.00 41.78 135 LEU A C 1
ATOM 2496 O O . LEU B 1 138 ? 122.613 139.645 144.848 1.00 41.78 135 LEU A O 1
ATOM 2501 N N . MET B 1 139 ? 123.385 139.512 142.735 1.00 40.12 136 MET A N 1
ATOM 2502 C CA . MET B 1 139 ? 124.513 138.658 143.059 1.00 40.12 136 MET A CA 1
ATOM 2503 C C . MET B 1 139 ? 125.576 139.485 143.761 1.00 40.12 136 MET A C 1
ATOM 2504 O O . MET B 1 139 ? 125.654 140.697 143.583 1.00 40.12 136 MET A O 1
ATOM 2509 N N . LYS B 1 140 ? 126.414 138.826 144.557 1.00 38.74 137 LYS A N 1
ATOM 2510 C CA . LYS B 1 140 ? 127.516 139.525 145.216 1.00 38.74 137 LYS A CA 1
ATOM 2511 C C . LYS B 1 140 ? 128.664 139.647 144.218 1.00 38.74 137 LYS A C 1
ATOM 2512 O O . LYS B 1 140 ? 129.646 138.903 144.229 1.00 38.74 137 LYS A O 1
ATOM 2518 N N . SER B 1 141 ? 128.513 140.624 143.341 1.00 34.90 138 SER A N 1
ATOM 2519 C CA . SER B 1 141 ? 129.338 140.849 142.166 1.00 34.90 138 SER A CA 1
ATOM 2520 C C . SER B 1 141 ? 130.465 141.818 142.510 1.00 34.90 138 SER A C 1
ATOM 2521 O O . SER B 1 141 ? 130.843 141.972 143.672 1.00 34.90 138 SER A O 1
ATOM 2524 N N . GLY B 1 142 ? 131.016 142.469 141.498 1.00 30.19 139 GLY A N 1
ATOM 2525 C CA . GLY B 1 142 ? 132.104 143.393 141.698 1.00 30.19 139 GLY A CA 1
ATOM 2526 C C . GLY B 1 142 ? 131.612 144.769 142.077 1.00 30.19 139 GLY A C 1
ATOM 2527 O O . GLY B 1 142 ? 131.004 144.901 143.137 1.00 30.19 139 GLY A O 1
ATOM 2528 N N . ILE B 1 143 ? 131.856 145.779 141.234 1.00 28.40 140 ILE A N 1
ATOM 2529 C CA . ILE B 1 143 ? 131.775 147.178 141.654 1.00 28.40 140 ILE A CA 1
ATOM 2530 C C . ILE B 1 143 ? 130.349 147.564 142.020 1.00 28.40 140 ILE A C 1
ATOM 2531 O O . ILE B 1 143 ? 130.118 148.246 143.022 1.00 28.40 140 ILE A O 1
ATOM 2536 N N . ILE B 1 144 ? 129.374 147.129 141.220 1.00 30.00 141 ILE A N 1
ATOM 2537 C CA . ILE B 1 144 ? 128.008 147.634 141.357 1.00 30.00 141 ILE A CA 1
ATOM 2538 C C . ILE B 1 144 ? 127.353 147.096 142.618 1.00 30.00 141 ILE A C 1
ATOM 2539 O O . ILE B 1 144 ? 126.773 147.851 143.404 1.00 30.00 141 ILE A O 1
ATOM 2544 N N . SER B 1 145 ? 127.462 145.791 142.853 1.00 35.93 142 SER A N 1
ATOM 2545 C CA . SER B 1 145 ? 126.847 145.217 144.042 1.00 35.93 142 SER A CA 1
ATOM 2546 C C . SER B 1 145 ? 127.620 145.570 145.299 1.00 35.93 142 SER A C 1
ATOM 2547 O O . SER B 1 145 ? 127.112 145.406 146.409 1.00 35.93 142 SER A O 1
ATOM 2550 N N . GLU B 1 146 ? 128.853 146.042 145.151 1.00 39.05 143 GLU A N 1
ATOM 2551 C CA . GLU B 1 146 ? 129.603 146.472 146.319 1.00 39.05 143 GLU A CA 1
ATOM 2552 C C . GLU B 1 146 ? 129.238 147.901 146.683 1.00 39.05 143 GLU A C 1
ATOM 2553 O O . GLU B 1 146 ? 129.537 148.369 147.785 1.00 39.05 143 GLU A O 1
ATOM 2559 N N . MET B 1 147 ? 128.573 148.607 145.772 1.00 39.84 144 MET A N 1
ATOM 2560 C CA . MET B 1 147 ? 128.090 149.944 146.087 1.00 39.84 144 MET A CA 1
ATOM 2561 C C . MET B 1 147 ? 126.702 149.904 146.707 1.00 39.84 144 MET A C 1
ATOM 2562 O O . MET B 1 147 ? 126.386 150.711 147.586 1.00 39.84 144 MET A O 1
ATOM 2567 N N . VAL B 1 148 ? 125.858 148.972 146.268 1.00 45.24 145 VAL A N 1
ATOM 2568 C CA . VAL B 1 148 ? 124.457 149.015 146.672 1.00 45.24 145 VAL A CA 1
ATOM 2569 C C . VAL B 1 148 ? 124.266 148.347 148.025 1.00 45.24 145 VAL A C 1
ATOM 2570 O O . VAL B 1 148 ? 123.181 148.401 148.609 1.00 45.24 145 VAL A O 1
ATOM 2574 N N . ASP B 1 149 ? 125.303 147.685 148.537 1.00 46.34 146 ASP A N 1
ATOM 2575 C CA . ASP B 1 149 ? 125.217 147.204 149.909 1.00 46.34 146 ASP A CA 1
ATOM 2576 C C . ASP B 1 149 ? 126.041 148.058 150.855 1.00 46.34 146 ASP A C 1
ATOM 2577 O O . ASP B 1 149 ? 125.890 147.943 152.073 1.00 46.34 146 ASP A O 1
ATOM 2582 N N . ASP B 1 150 ? 126.916 148.897 150.318 1.00 49.88 147 ASP A N 1
ATOM 2583 C CA . ASP B 1 150 ? 127.634 149.883 151.103 1.00 49.88 147 ASP A CA 1
ATOM 2584 C C . ASP B 1 150 ? 126.763 151.078 151.453 1.00 49.88 147 ASP A C 1
ATOM 2585 O O . ASP B 1 150 ? 127.100 151.831 152.368 1.00 49.88 147 ASP A O 1
ATOM 2590 N N . THR B 1 151 ? 125.643 151.254 150.765 1.00 53.75 148 THR A N 1
ATOM 2591 C CA . THR B 1 151 ? 124.747 152.371 151.012 1.00 53.75 148 THR A CA 1
ATOM 2592 C C . THR B 1 151 ? 123.673 152.065 152.048 1.00 53.75 148 THR A C 1
ATOM 2593 O O . THR B 1 151 ? 122.626 152.718 152.045 1.00 53.75 148 THR A O 1
ATOM 2597 N N . MET B 1 152 ? 123.923 151.126 152.964 1.00 60.30 149 MET A N 1
ATOM 2598 C CA . MET B 1 152 ? 122.969 150.833 154.031 1.00 60.30 149 MET A CA 1
ATOM 2599 C C . MET B 1 152 ? 123.067 151.820 155.194 1.00 60.30 149 MET A C 1
ATOM 2600 O O . MET B 1 152 ? 122.482 151.578 156.257 1.00 60.30 149 MET A O 1
ATOM 2605 N N . GLU B 1 153 ? 123.805 152.918 155.023 1.00 70.64 150 GLU A N 1
ATOM 2606 C CA . GLU B 1 153 ? 124.028 153.898 156.079 1.00 70.64 150 GLU A CA 1
ATOM 2607 C C . GLU B 1 153 ? 122.980 155.002 156.113 1.00 70.64 150 GLU A C 1
ATOM 2608 O O . GLU B 1 153 ? 123.320 156.173 156.303 1.00 70.64 150 GLU A O 1
ATOM 2614 N N . SER B 1 154 ? 121.701 154.627 156.042 1.00 81.96 151 SER A N 1
ATOM 2615 C CA . SER B 1 154 ? 120.602 155.587 156.085 1.00 81.96 151 SER A CA 1
ATOM 2616 C C . SER B 1 154 ? 119.282 154.886 156.377 1.00 81.96 151 SER A C 1
ATOM 2617 O O . SER B 1 154 ? 118.997 153.829 155.807 1.00 81.96 151 SER A O 1
ATOM 2620 N N . VAL B 1 155 ? 118.471 155.465 157.263 1.00 91.27 152 VAL A N 1
ATOM 2621 C CA . VAL B 1 155 ? 117.116 154.977 157.505 1.00 91.27 152 VAL A CA 1
ATOM 2622 C C . VAL B 1 155 ? 116.184 156.175 157.348 1.00 91.27 152 VAL A C 1
ATOM 2623 O O . VAL B 1 155 ? 116.616 157.328 157.460 1.00 91.27 152 VAL A O 1
ATOM 2627 N N . GLY B 1 156 ? 114.917 155.918 157.047 1.00 110.31 153 GLY A N 1
ATOM 2628 C CA . GLY B 1 156 ? 113.981 156.992 156.786 1.00 110.31 153 GLY A CA 1
ATOM 2629 C C . GLY B 1 156 ? 113.201 157.342 158.030 1.00 110.31 153 GLY A C 1
ATOM 2630 O O . GLY B 1 156 ? 112.538 156.491 158.633 1.00 110.31 153 GLY A O 1
ATOM 2631 N N . ASP B 1 157 ? 113.284 158.617 158.402 1.00 125.84 154 ASP A N 1
ATOM 2632 C CA . ASP B 1 157 ? 112.642 159.100 159.613 1.00 125.84 154 ASP A CA 1
ATOM 2633 C C . ASP B 1 157 ? 112.221 160.547 159.400 1.00 125.84 154 ASP A C 1
ATOM 2634 O O . ASP B 1 157 ? 112.822 161.281 158.611 1.00 125.84 154 ASP A O 1
ATOM 2639 N N . VAL B 1 158 ? 111.171 160.949 160.116 1.00 138.80 155 VAL A N 1
ATOM 2640 C CA . VAL B 1 158 ? 110.599 162.284 159.988 1.00 138.80 155 VAL A CA 1
ATOM 2641 C C . VAL B 1 158 ? 111.514 163.317 160.635 1.00 138.80 155 VAL A C 1
ATOM 2642 O O . VAL B 1 158 ? 112.206 163.029 161.618 1.00 138.80 155 VAL A O 1
ATOM 2646 N N . GLY B 1 159 ? 111.540 164.522 160.071 1.00 157.80 156 GLY A N 1
ATOM 2647 C CA . GLY B 1 159 ? 112.385 165.585 160.581 1.00 157.80 156 GLY A CA 1
ATOM 2648 C C . GLY B 1 159 ? 111.599 166.758 161.130 1.00 157.80 156 GLY A C 1
ATOM 2649 O O . GLY B 1 159 ? 110.518 166.578 161.698 1.00 157.80 156 GLY A O 1
ATOM 2650 N N . GLU B 1 160 ? 112.132 167.967 160.969 1.00 170.25 157 GLU A N 1
ATOM 2651 C CA . GLU B 1 160 ? 111.465 169.173 161.452 1.00 170.25 157 GLU A CA 1
ATOM 2652 C C . GLU B 1 160 ? 110.506 169.649 160.368 1.00 170.25 157 GLU A C 1
ATOM 2653 O O . GLU B 1 160 ? 110.921 170.211 159.351 1.00 170.25 157 GLU A O 1
ATOM 2659 N N . GLU B 1 161 ? 109.215 169.421 160.587 1.00 172.67 158 GLU A N 1
ATOM 2660 C CA . GLU B 1 161 ? 108.198 169.800 159.622 1.00 172.67 158 GLU A CA 1
ATOM 2661 C C . GLU B 1 161 ? 107.814 171.269 159.788 1.00 172.67 158 GLU A C 1
ATOM 2662 O O . GLU B 1 161 ? 108.155 171.925 160.776 1.00 172.67 158 GLU A O 1
ATOM 2668 N N . MET B 1 162 ? 107.095 171.785 158.793 1.00 174.98 159 MET A N 1
ATOM 2669 C CA . MET B 1 162 ? 106.677 173.180 158.800 1.00 174.98 159 MET A CA 1
ATOM 2670 C C . MET B 1 162 ? 105.338 173.334 159.509 1.00 174.98 159 MET A C 1
ATOM 2671 O O . MET B 1 162 ? 104.420 172.532 159.319 1.00 174.98 159 MET A O 1
ATOM 2676 N N . ASP B 1 163 ? 105.231 174.376 160.334 1.00 175.83 160 ASP A N 1
ATOM 2677 C CA . ASP B 1 163 ? 103.967 174.740 160.955 1.00 175.83 160 ASP A CA 1
ATOM 2678 C C . ASP B 1 163 ? 103.392 176.043 160.425 1.00 175.83 160 ASP A C 1
ATOM 2679 O O . ASP B 1 163 ? 102.194 176.287 160.602 1.00 175.83 160 ASP A O 1
ATOM 2684 N N . GLU B 1 164 ? 104.206 176.873 159.780 1.00 177.57 161 GLU A N 1
ATOM 2685 C CA . GLU B 1 164 ? 103.772 178.154 159.247 1.00 177.57 161 GLU A CA 1
ATOM 2686 C C . GLU B 1 164 ? 103.110 178.030 157.883 1.00 177.57 161 GLU A C 1
ATOM 2687 O O . GLU B 1 164 ? 102.628 179.033 157.350 1.00 177.57 161 GLU A O 1
ATOM 2693 N N . ALA B 1 165 ? 103.087 176.831 157.304 1.00 176.98 162 ALA A N 1
ATOM 2694 C CA . ALA B 1 165 ? 102.414 176.610 156.032 1.00 176.98 162 ALA A CA 1
ATOM 2695 C C . ALA B 1 165 ? 101.029 176.010 156.206 1.00 176.98 162 ALA A C 1
ATOM 2696 O O . ALA B 1 165 ? 100.226 176.042 155.266 1.00 176.98 162 ALA A O 1
ATOM 2698 N N . VAL B 1 166 ? 100.743 175.454 157.386 1.00 176.59 163 VAL A N 1
ATOM 2699 C CA . VAL B 1 166 ? 99.421 174.897 157.656 1.00 176.59 163 VAL A CA 1
ATOM 2700 C C . VAL B 1 166 ? 98.387 176.012 157.739 1.00 176.59 163 VAL A C 1
ATOM 2701 O O . VAL B 1 166 ? 97.328 175.951 157.104 1.00 176.59 163 VAL A O 1
ATOM 2705 N N . ASP B 1 167 ? 98.695 177.064 158.501 1.00 178.02 164 ASP A N 1
ATOM 2706 C CA . ASP B 1 167 ? 97.819 178.229 158.554 1.00 178.02 164 ASP A CA 1
ATOM 2707 C C . ASP B 1 167 ? 97.999 179.140 157.342 1.00 178.02 164 ASP A C 1
ATOM 2708 O O . ASP B 1 167 ? 97.311 180.160 157.229 1.00 178.02 164 ASP A O 1
ATOM 2713 N N . GLU B 1 168 ? 98.928 178.807 156.443 1.00 177.46 165 GLU A N 1
ATOM 2714 C CA . GLU B 1 168 ? 99.101 179.596 155.230 1.00 177.46 165 GLU A CA 1
ATOM 2715 C C . GLU B 1 168 ? 98.264 179.031 154.088 1.00 177.46 165 GLU A C 1
ATOM 2716 O O . GLU B 1 168 ? 97.982 179.739 153.114 1.00 177.46 165 GLU A O 1
ATOM 2722 N N . GLU B 1 169 ? 97.833 177.772 154.203 1.00 175.13 166 GLU A N 1
ATOM 2723 C CA . GLU B 1 169 ? 96.941 177.206 153.197 1.00 175.13 166 GLU A CA 1
ATOM 2724 C C . GLU B 1 169 ? 95.546 177.808 153.305 1.00 175.13 166 GLU A C 1
ATOM 2725 O O . GLU B 1 169 ? 94.899 178.075 152.286 1.00 175.13 166 GLU A O 1
ATOM 2731 N N . VAL B 1 170 ? 95.065 178.025 154.530 1.00 175.59 167 VAL A N 1
ATOM 2732 C CA . VAL B 1 170 ? 93.802 178.730 154.719 1.00 175.59 167 VAL A CA 1
ATOM 2733 C C . VAL B 1 170 ? 93.952 180.215 154.395 1.00 175.59 167 VAL A C 1
ATOM 2734 O O . VAL B 1 170 ? 92.968 180.871 154.030 1.00 175.59 167 VAL A O 1
ATOM 2738 N N . ASN B 1 171 ? 95.173 180.750 154.457 1.00 177.91 168 ASN A N 1
ATOM 2739 C CA . ASN B 1 171 ? 95.389 182.164 154.177 1.00 177.91 168 ASN A CA 1
ATOM 2740 C C . ASN B 1 171 ? 95.351 182.445 152.678 1.00 177.91 168 ASN A C 1
ATOM 2741 O O . ASN B 1 171 ? 95.018 183.561 152.264 1.00 177.91 168 ASN A O 1
ATOM 2746 N N . LYS B 1 172 ? 95.693 181.455 151.850 1.00 174.28 169 LYS A N 1
ATOM 2747 C CA . LYS B 1 172 ? 95.678 181.674 150.408 1.00 174.28 169 LYS A CA 1
ATOM 2748 C C . LYS B 1 172 ? 94.346 181.289 149.775 1.00 174.28 169 LYS A C 1
ATOM 2749 O O . LYS B 1 172 ? 93.999 181.819 148.714 1.00 174.28 169 LYS A O 1
ATOM 2755 N N . ILE B 1 173 ? 93.591 180.390 150.400 1.00 174.14 170 ILE A N 1
ATOM 2756 C CA . ILE B 1 173 ? 92.368 179.871 149.801 1.00 174.14 170 ILE A CA 1
ATOM 2757 C C . ILE B 1 173 ? 91.426 179.326 150.870 1.00 174.14 170 ILE A C 1
ATOM 2758 O O . ILE B 1 173 ? 91.823 179.116 152.016 1.00 174.14 170 ILE A O 1
ATOM 2763 N N . MET C 1 4 ? 129.625 128.990 133.494 1.00 46.47 1 MET C N 1
ATOM 2764 C CA . MET C 1 4 ? 129.729 128.732 134.921 1.00 46.47 1 MET C CA 1
ATOM 2765 C C . MET C 1 4 ? 129.775 127.234 135.157 1.00 46.47 1 MET C C 1
ATOM 2766 O O . MET C 1 4 ? 130.680 126.726 135.818 1.00 46.47 1 MET C O 1
ATOM 2771 N N . ASP C 1 5 ? 128.786 126.532 134.606 1.00 36.70 2 ASP C N 1
ATOM 2772 C CA . ASP C 1 5 ? 128.721 125.074 134.630 1.00 36.70 2 ASP C CA 1
ATOM 2773 C C . ASP C 1 5 ? 128.711 124.628 133.176 1.00 36.70 2 ASP C C 1
ATOM 2774 O O . ASP C 1 5 ? 127.734 124.854 132.459 1.00 36.70 2 ASP C O 1
ATOM 2779 N N . TYR C 1 6 ? 129.797 123.989 132.751 1.00 29.47 3 TYR C N 1
ATOM 2780 C CA . TYR C 1 6 ? 130.038 123.750 131.338 1.00 29.47 3 TYR C CA 1
ATOM 2781 C C . TYR C 1 6 ? 129.578 122.383 130.876 1.00 29.47 3 TYR C C 1
ATOM 2782 O O . TYR C 1 6 ? 129.254 122.222 129.698 1.00 29.47 3 TYR C O 1
ATOM 2791 N N . ILE C 1 7 ? 129.576 121.388 131.762 1.00 28.06 4 ILE C N 1
ATOM 2792 C CA . ILE C 1 7 ? 129.074 120.069 131.397 1.00 28.06 4 ILE C CA 1
ATOM 2793 C C . ILE C 1 7 ? 127.574 120.126 131.157 1.00 28.06 4 ILE C C 1
ATOM 2794 O O . ILE C 1 7 ? 127.056 119.488 130.236 1.00 28.06 4 ILE C O 1
ATOM 2799 N N . LYS C 1 8 ? 126.862 120.922 131.953 1.00 30.54 5 LYS C N 1
ATOM 2800 C CA . LYS C 1 8 ? 125.426 121.090 131.770 1.00 30.54 5 LYS C CA 1
ATOM 2801 C C . LYS C 1 8 ? 125.101 121.770 130.452 1.00 30.54 5 LYS C C 1
ATOM 2802 O O . LYS C 1 8 ? 124.155 121.373 129.771 1.00 30.54 5 LYS C O 1
ATOM 2808 N N . LYS C 1 9 ? 125.879 122.773 130.063 1.00 30.05 6 LYS C N 1
ATOM 2809 C CA . LYS C 1 9 ? 125.650 123.430 128.788 1.00 30.05 6 LYS C CA 1
ATOM 2810 C C . LYS C 1 9 ? 126.178 122.629 127.615 1.00 30.05 6 LYS C C 1
ATOM 2811 O O . LYS C 1 9 ? 125.784 122.892 126.480 1.00 30.05 6 LYS C O 1
ATOM 2817 N N . ALA C 1 10 ? 127.071 121.675 127.849 1.00 27.15 7 ALA C N 1
ATOM 2818 C CA . ALA C 1 10 ? 127.527 120.840 126.750 1.00 27.15 7 ALA C CA 1
ATOM 2819 C C . ALA C 1 10 ? 126.491 119.797 126.389 1.00 27.15 7 ALA C C 1
ATOM 2820 O O . ALA C 1 10 ? 126.464 119.327 125.253 1.00 27.15 7 ALA C O 1
ATOM 2822 N N . ILE C 1 11 ? 125.637 119.431 127.337 1.00 28.52 8 ILE C N 1
ATOM 2823 C CA . ILE C 1 11 ? 124.579 118.456 127.110 1.00 28.52 8 ILE C CA 1
ATOM 2824 C C . ILE C 1 11 ? 123.320 119.124 126.593 1.00 28.52 8 ILE C C 1
ATOM 2825 O O . ILE C 1 11 ? 122.711 118.672 125.623 1.00 28.52 8 ILE C O 1
ATOM 2830 N N . TRP C 1 12 ? 122.911 120.211 127.232 1.00 32.11 9 TRP C N 1
ATOM 2831 C CA . TRP C 1 12 ? 121.632 120.832 126.954 1.00 32.11 9 TRP C CA 1
ATOM 2832 C C . TRP C 1 12 ? 121.754 122.096 126.117 1.00 32.11 9 TRP C C 1
ATOM 2833 O O . TRP C 1 12 ? 120.746 122.748 125.858 1.00 32.11 9 TRP C O 1
ATOM 2844 N N . GLY C 1 13 ? 122.949 122.476 125.704 1.00 33.90 10 GLY C N 1
ATOM 2845 C CA . GLY C 1 13 ? 123.096 123.620 124.842 1.00 33.90 10 GLY C CA 1
ATOM 2846 C C . GLY C 1 13 ? 123.275 124.912 125.597 1.00 33.90 10 GLY C C 1
ATOM 2847 O O . GLY C 1 13 ? 123.488 124.921 126.809 1.00 33.90 10 GLY C O 1
ATOM 2848 N N . PRO C 1 14 ? 123.185 126.037 124.886 1.00 35.95 11 PRO C N 1
ATOM 2849 C CA . PRO C 1 14 ? 123.540 127.323 125.496 1.00 35.95 11 PRO C CA 1
ATOM 2850 C C . PRO C 1 14 ? 122.558 127.801 126.541 1.00 35.95 11 PRO C C 1
ATOM 2851 O O . PRO C 1 14 ? 122.961 128.542 127.444 1.00 35.95 11 PRO C O 1
ATOM 2855 N N . ASP C 1 15 ? 121.290 127.412 126.454 1.00 39.62 12 ASP C N 1
ATOM 2856 C CA . ASP C 1 15 ? 120.309 127.723 127.488 1.00 39.62 12 ASP C CA 1
ATOM 2857 C C . ASP C 1 15 ? 119.755 126.398 127.989 1.00 39.62 12 ASP C C 1
ATOM 2858 O O . ASP C 1 15 ? 118.807 125.861 127.399 1.00 39.62 12 ASP C O 1
ATOM 2863 N N . PRO C 1 16 ? 120.328 125.843 129.059 1.00 38.19 13 PRO C N 1
ATOM 2864 C CA . PRO C 1 16 ? 119.930 124.494 129.469 1.00 38.19 13 PRO C CA 1
ATOM 2865 C C . PRO C 1 16 ? 118.559 124.421 130.098 1.00 38.19 13 PRO C C 1
ATOM 2866 O O . PRO C 1 16 ? 117.895 123.393 129.947 1.00 38.19 13 PRO C O 1
ATOM 2870 N N . LYS C 1 17 ? 118.106 125.472 130.783 1.00 41.50 14 LYS C N 1
ATOM 2871 C CA . LYS C 1 17 ? 116.846 125.398 131.513 1.00 41.50 14 LYS C CA 1
ATOM 2872 C C . LYS C 1 17 ? 115.639 125.318 130.598 1.00 41.50 14 LYS C C 1
ATOM 2873 O O . LYS C 1 17 ? 114.633 124.721 130.982 1.00 41.50 14 LYS C O 1
ATOM 2879 N N . GLU C 1 18 ? 115.718 125.883 129.399 1.00 43.96 15 GLU C N 1
ATOM 2880 C CA . GLU C 1 18 ? 114.611 125.792 128.464 1.00 43.96 15 GLU C CA 1
ATOM 2881 C C . GLU C 1 18 ? 114.685 124.542 127.603 1.00 43.96 15 GLU C C 1
ATOM 2882 O O . GLU C 1 18 ? 113.644 124.044 127.175 1.00 43.96 15 GLU C O 1
ATOM 2888 N N . GLN C 1 19 ? 115.885 124.022 127.361 1.00 40.86 16 GLN C N 1
ATOM 2889 C CA . GLN C 1 19 ? 116.036 122.745 126.674 1.00 40.86 16 GLN C CA 1
ATOM 2890 C C . GLN C 1 19 ? 115.502 121.596 127.519 1.00 40.86 16 GLN C C 1
ATOM 2891 O O . GLN C 1 19 ? 114.970 120.619 126.984 1.00 40.86 16 GLN C O 1
ATOM 2897 N N . GLN C 1 20 ? 115.630 121.698 128.841 1.00 42.19 17 GLN C N 1
ATOM 2898 C CA . GLN C 1 20 ? 115.132 120.648 129.719 1.00 42.19 17 GLN C CA 1
ATOM 2899 C C . GLN C 1 20 ? 113.615 120.609 129.752 1.00 42.19 17 GLN C C 1
ATOM 2900 O O . GLN C 1 20 ? 113.029 119.527 129.665 1.00 42.19 17 GLN C O 1
ATOM 2906 N N . ARG C 1 21 ? 112.958 121.764 129.868 1.00 46.59 18 ARG C N 1
ATOM 2907 C CA . ARG C 1 21 ? 111.502 121.770 129.912 1.00 46.59 18 ARG C CA 1
ATOM 2908 C C . ARG C 1 21 ? 110.872 121.553 128.548 1.00 46.59 18 ARG C C 1
ATOM 2909 O O . ARG C 1 21 ? 109.679 121.249 128.473 1.00 46.59 18 ARG C O 1
ATOM 2917 N N . ARG C 1 22 ? 111.639 121.695 127.479 1.00 46.86 19 ARG C N 1
ATOM 2918 C CA . ARG C 1 22 ? 111.131 121.432 126.147 1.00 46.86 19 ARG C CA 1
ATOM 2919 C C . ARG C 1 22 ? 111.088 119.945 125.833 1.00 46.86 19 ARG C C 1
ATOM 2920 O O . ARG C 1 22 ? 110.241 119.516 125.047 1.00 46.86 19 ARG C O 1
ATOM 2928 N N . ILE C 1 23 ? 111.967 119.147 126.439 1.00 50.53 20 ILE C N 1
ATOM 2929 C CA . ILE C 1 23 ? 111.835 117.698 126.342 1.00 50.53 20 ILE C CA 1
ATOM 2930 C C . ILE C 1 23 ? 110.666 117.218 127.181 1.00 50.53 20 ILE C C 1
ATOM 2931 O O . ILE C 1 23 ? 109.787 116.501 126.691 1.00 50.53 20 ILE C O 1
ATOM 2936 N N . ARG C 1 24 ? 110.603 117.650 128.442 1.00 52.14 21 ARG C N 1
ATOM 2937 C CA . ARG C 1 24 ? 109.556 117.174 129.337 1.00 52.14 21 ARG C CA 1
ATOM 2938 C C . ARG C 1 24 ? 108.182 117.725 128.985 1.00 52.14 21 ARG C C 1
ATOM 2939 O O . ARG C 1 24 ? 107.192 117.299 129.581 1.00 52.14 21 ARG C O 1
ATOM 2947 N N . SER C 1 25 ? 108.096 118.664 128.046 1.00 55.32 22 SER C N 1
ATOM 2948 C CA . SER C 1 25 ? 106.835 118.904 127.362 1.00 55.32 22 SER C CA 1
ATOM 2949 C C . SER C 1 25 ? 106.559 117.807 126.345 1.00 55.32 22 SER C C 1
ATOM 2950 O O . SER C 1 25 ? 105.502 117.171 126.379 1.00 55.32 22 SER C O 1
ATOM 2953 N N . VAL C 1 26 ? 107.511 117.558 125.445 1.00 58.88 23 VAL C N 1
ATOM 2954 C CA . VAL C 1 26 ? 107.302 116.625 124.341 1.00 58.88 23 VAL C CA 1
ATOM 2955 C C . VAL C 1 26 ? 107.257 115.188 124.837 1.00 58.88 23 VAL C C 1
ATOM 2956 O O . VAL C 1 26 ? 106.400 114.401 124.424 1.00 58.88 23 VAL C O 1
ATOM 2960 N N . LEU C 1 27 ? 108.135 114.835 125.764 1.00 60.91 24 LEU C N 1
ATOM 2961 C CA . LEU C 1 27 ? 108.244 113.460 126.227 1.00 60.91 24 LEU C CA 1
ATOM 2962 C C . LEU C 1 27 ? 107.111 113.075 127.174 1.00 60.91 24 LEU C C 1
ATOM 2963 O O . LEU C 1 27 ? 107.000 111.906 127.553 1.00 60.91 24 LEU C O 1
ATOM 2968 N N . ARG C 1 28 ? 106.258 114.025 127.545 1.00 70.72 25 ARG C N 1
ATOM 2969 C CA . ARG C 1 28 ? 105.093 113.785 128.380 1.00 70.72 25 ARG C CA 1
ATOM 2970 C C . ARG C 1 28 ? 103.803 113.751 127.575 1.00 70.72 25 ARG C C 1
ATOM 2971 O O . ARG C 1 28 ? 102.883 113.003 127.919 1.00 70.72 25 ARG C O 1
ATOM 2979 N N . LYS C 1 29 ? 103.718 114.537 126.497 1.00 74.27 26 LYS C N 1
ATOM 2980 C CA . LYS C 1 29 ? 102.590 114.422 125.577 1.00 74.27 26 LYS C CA 1
ATOM 2981 C C . LYS C 1 29 ? 102.571 113.062 124.898 1.00 74.27 26 LYS C C 1
ATOM 2982 O O . LYS C 1 29 ? 101.503 112.483 124.680 1.00 74.27 26 LYS C O 1
ATOM 2988 N N . ASN C 1 30 ? 103.745 112.536 124.553 1.00 77.15 27 ASN C N 1
ATOM 2989 C CA . ASN C 1 30 ? 103.803 111.174 124.046 1.00 77.15 27 ASN C CA 1
ATOM 2990 C C . ASN C 1 30 ? 103.525 110.167 125.145 1.00 77.15 27 ASN C C 1
ATOM 2991 O O . ASN C 1 30 ? 102.940 109.117 124.881 1.00 77.15 27 ASN C O 1
ATOM 2996 N N . GLY C 1 31 ? 103.916 110.475 126.382 1.00 82.74 28 GLY C N 1
ATOM 2997 C CA . GLY C 1 31 ? 103.614 109.593 127.495 1.00 82.74 28 GLY C CA 1
ATOM 2998 C C . GLY C 1 31 ? 102.140 109.500 127.819 1.00 82.74 28 GLY C C 1
ATOM 2999 O O . GLY C 1 31 ? 101.691 108.466 128.321 1.00 82.74 28 GLY C O 1
ATOM 3000 N N . ARG C 1 32 ? 101.377 110.553 127.533 1.00 90.80 29 ARG C N 1
ATOM 3001 C CA . ARG C 1 32 ? 99.935 110.506 127.728 1.00 90.80 29 ARG C CA 1
ATOM 3002 C C . ARG C 1 32 ? 99.222 109.859 126.552 1.00 90.80 29 ARG C C 1
ATOM 3003 O O . ARG C 1 32 ? 98.170 109.241 126.739 1.00 90.80 29 ARG C O 1
ATOM 3011 N N . ASN C 1 33 ? 99.769 109.987 125.342 1.00 94.79 30 ASN C N 1
ATOM 3012 C CA . ASN C 1 33 ? 99.118 109.387 124.186 1.00 94.79 30 ASN C CA 1
ATOM 3013 C C . ASN C 1 33 ? 99.297 107.878 124.160 1.00 94.79 30 ASN C C 1
ATOM 3014 O O . ASN C 1 33 ? 98.465 107.173 123.582 1.00 94.79 30 ASN C O 1
ATOM 3019 N N . ILE C 1 34 ? 100.370 107.363 124.762 1.00 101.01 31 ILE C N 1
ATOM 3020 C CA . ILE C 1 34 ? 100.484 105.918 124.930 1.00 101.01 31 ILE C CA 1
ATOM 3021 C C . ILE C 1 34 ? 99.456 105.428 125.940 1.00 101.01 31 ILE C C 1
ATOM 3022 O O . ILE C 1 34 ? 98.784 104.413 125.717 1.00 101.01 31 ILE C O 1
ATOM 3027 N N . GLU C 1 35 ? 99.298 106.156 127.053 1.00 107.08 32 GLU C N 1
ATOM 3028 C CA . GLU C 1 35 ? 98.290 105.804 128.048 1.00 107.08 32 GLU C CA 1
ATOM 3029 C C . GLU C 1 35 ? 96.877 105.945 127.503 1.00 107.08 32 GLU C C 1
ATOM 3030 O O . GLU C 1 35 ? 95.979 105.202 127.913 1.00 107.08 32 GLU C O 1
ATOM 3036 N N . LYS C 1 36 ? 96.662 106.881 126.578 1.00 113.38 33 LYS C N 1
ATOM 3037 C CA . LYS C 1 36 ? 95.357 107.001 125.940 1.00 113.38 33 LYS C CA 1
ATOM 3038 C C . LYS C 1 36 ? 95.132 105.848 124.970 1.00 113.38 33 LYS C C 1
ATOM 3039 O O . LYS C 1 36 ? 94.062 105.232 124.962 1.00 113.38 33 LYS C O 1
ATOM 3045 N N . SER C 1 37 ? 96.138 105.525 124.162 1.00 116.59 34 SER C N 1
ATOM 3046 C CA . SER C 1 37 ? 96.000 104.478 123.158 1.00 116.59 34 SER C CA 1
ATOM 3047 C C . SER C 1 37 ? 96.120 103.073 123.729 1.00 116.59 34 SER C C 1
ATOM 3048 O O . SER C 1 37 ? 96.036 102.110 122.964 1.00 116.59 34 SER C O 1
ATOM 3051 N N . LEU C 1 38 ? 96.354 102.925 125.030 1.00 119.96 35 LEU C N 1
ATOM 3052 C CA . LEU C 1 38 ? 96.093 101.657 125.697 1.00 119.96 35 LEU C CA 1
ATOM 3053 C C . LEU C 1 38 ? 94.778 101.672 126.453 1.00 119.96 35 LEU C C 1
ATOM 3054 O O . LEU C 1 38 ? 94.251 100.606 126.786 1.00 119.96 35 LEU C O 1
ATOM 3059 N N . ARG C 1 39 ? 94.242 102.856 126.738 1.00 126.46 36 ARG C N 1
ATOM 3060 C CA . ARG C 1 39 ? 92.936 102.936 127.377 1.00 126.46 36 ARG C CA 1
ATOM 3061 C C . ARG C 1 39 ? 91.816 102.706 126.374 1.00 126.46 36 ARG C C 1
ATOM 3062 O O . ARG C 1 39 ? 90.871 101.961 126.655 1.00 126.46 36 ARG C O 1
ATOM 3070 N N . GLU C 1 40 ? 91.911 103.321 125.195 1.00 133.32 37 GLU C N 1
ATOM 3071 C CA . GLU C 1 40 ? 90.890 103.142 124.174 1.00 133.32 37 GLU C CA 1
ATOM 3072 C C . GLU C 1 40 ? 91.036 101.831 123.420 1.00 133.32 37 GLU C C 1
ATOM 3073 O O . GLU C 1 40 ? 90.148 101.484 122.637 1.00 133.32 37 GLU C O 1
ATOM 3079 N N . LEU C 1 41 ? 92.134 101.110 123.616 1.00 137.06 38 LEU C N 1
ATOM 3080 C CA . LEU C 1 41 ? 92.361 99.850 122.931 1.00 137.06 38 LEU C CA 1
ATOM 3081 C C . LEU C 1 41 ? 92.211 98.656 123.862 1.00 137.06 38 LEU C C 1
ATOM 3082 O O . LEU C 1 41 ? 92.118 97.522 123.383 1.00 137.06 38 LEU C O 1
ATOM 3087 N N . THR C 1 42 ? 92.159 98.887 125.175 1.00 144.36 39 THR C N 1
ATOM 3088 C CA . THR C 1 42 ? 91.763 97.828 126.097 1.00 144.36 39 THR C CA 1
ATOM 3089 C C . THR C 1 42 ? 90.291 97.478 125.911 1.00 144.36 39 THR C C 1
ATOM 3090 O O . THR C 1 42 ? 89.912 96.302 125.960 1.00 144.36 39 THR C O 1
ATOM 3094 N N . VAL C 1 43 ? 89.452 98.485 125.656 1.00 149.51 40 VAL C N 1
ATOM 3095 C CA . VAL C 1 43 ? 88.027 98.238 125.478 1.00 149.51 40 VAL C CA 1
ATOM 3096 C C . VAL C 1 43 ? 87.720 97.583 124.137 1.00 149.51 40 VAL C C 1
ATOM 3097 O O . VAL C 1 43 ? 86.659 96.971 123.987 1.00 149.51 40 VAL C O 1
ATOM 3101 N N . LEU C 1 44 ? 88.616 97.691 123.152 1.00 151.49 41 LEU C N 1
ATOM 3102 C CA . LEU C 1 44 ? 88.454 96.887 121.944 1.00 151.49 41 LEU C CA 1
ATOM 3103 C C . LEU C 1 44 ? 88.909 95.454 122.171 1.00 151.49 41 LEU C C 1
ATOM 3104 O O . LEU C 1 44 ? 88.425 94.539 121.497 1.00 151.49 41 LEU C O 1
ATOM 3109 N N . GLN C 1 45 ? 89.832 95.239 123.108 1.00 154.39 42 GLN C N 1
ATOM 3110 C CA . GLN C 1 45 ? 90.099 93.882 123.567 1.00 154.39 42 GLN C CA 1
ATOM 3111 C C . GLN C 1 45 ? 88.948 93.345 124.404 1.00 154.39 42 GLN C C 1
ATOM 3112 O O . GLN C 1 45 ? 88.626 92.156 124.318 1.00 154.39 42 GLN C O 1
ATOM 3118 N N . ASN C 1 46 ? 88.310 94.202 125.204 1.00 155.54 43 ASN C N 1
ATOM 3119 C CA . ASN C 1 46 ? 87.247 93.743 126.090 1.00 155.54 43 ASN C CA 1
ATOM 3120 C C . ASN C 1 46 ? 85.954 93.458 125.336 1.00 155.54 43 ASN C C 1
ATOM 3121 O O . ASN C 1 46 ? 85.203 92.555 125.720 1.00 155.54 43 ASN C O 1
ATOM 3126 N N . LYS C 1 47 ? 85.668 94.211 124.270 1.00 159.12 44 LYS C N 1
ATOM 3127 C CA . LYS C 1 47 ? 84.478 93.905 123.483 1.00 159.12 44 LYS C CA 1
ATOM 3128 C C . LYS C 1 47 ? 84.696 92.671 122.621 1.00 159.12 44 LYS C C 1
ATOM 3129 O O . LYS C 1 47 ? 83.731 91.984 122.268 1.00 159.12 44 LYS C O 1
ATOM 3135 N N . THR C 1 48 ? 85.950 92.374 122.277 1.00 163.71 45 THR C N 1
ATOM 3136 C CA . THR C 1 48 ? 86.243 91.190 121.482 1.00 163.71 45 THR C CA 1
ATOM 3137 C C . THR C 1 48 ? 86.124 89.923 122.321 1.00 163.71 45 THR C C 1
ATOM 3138 O O . THR C 1 48 ? 85.672 88.887 121.819 1.00 163.71 45 THR C O 1
ATOM 3142 N N . GLN C 1 49 ? 86.478 90.000 123.609 1.00 166.32 46 GLN C N 1
ATOM 3143 C CA . GLN C 1 49 ? 86.272 88.876 124.518 1.00 166.32 46 GLN C CA 1
ATOM 3144 C C . GLN C 1 49 ? 84.795 88.569 124.730 1.00 166.32 46 GLN C C 1
ATOM 3145 O O . GLN C 1 49 ? 84.449 87.421 125.029 1.00 166.32 46 GLN C O 1
ATOM 3151 N N . GLN C 1 50 ? 83.922 89.565 124.581 1.00 166.38 47 GLN C N 1
ATOM 3152 C CA . GLN C 1 50 ? 82.488 89.315 124.610 1.00 166.38 47 GLN C CA 1
ATOM 3153 C C . GLN C 1 50 ? 82.000 88.665 123.323 1.00 166.38 47 GLN C C 1
ATOM 3154 O O . GLN C 1 50 ? 81.101 87.820 123.366 1.00 166.38 47 GLN C O 1
ATOM 3160 N N . LEU C 1 51 ? 82.582 89.033 122.181 1.00 170.16 48 LEU C N 1
ATOM 3161 C CA . LEU C 1 51 ? 82.113 88.543 120.891 1.00 170.16 48 LEU C CA 1
ATOM 3162 C C . LEU C 1 51 ? 82.696 87.187 120.520 1.00 170.16 48 LEU C C 1
ATOM 3163 O O . LEU C 1 51 ? 82.081 86.454 119.736 1.00 170.16 48 LEU C O 1
ATOM 3168 N N . ILE C 1 52 ? 83.867 86.835 121.052 1.00 173.05 49 ILE C N 1
ATOM 3169 C CA . ILE C 1 52 ? 84.348 85.464 120.917 1.00 173.05 49 ILE C CA 1
ATOM 3170 C C . ILE C 1 52 ? 83.536 84.536 121.811 1.00 173.05 49 ILE C C 1
ATOM 3171 O O . ILE C 1 52 ? 83.147 83.435 121.399 1.00 173.05 49 ILE C O 1
ATOM 3176 N N . LYS C 1 53 ? 83.225 84.982 123.031 1.00 171.30 50 LYS C N 1
ATOM 3177 C CA . LYS C 1 53 ? 82.354 84.217 123.916 1.00 171.30 50 LYS C CA 1
ATOM 3178 C C . LYS C 1 53 ? 80.903 84.221 123.446 1.00 171.30 50 LYS C C 1
ATOM 3179 O O . LYS C 1 53 ? 80.122 83.371 123.888 1.00 171.30 50 LYS C O 1
ATOM 3185 N N . LYS C 1 54 ? 80.526 85.165 122.580 1.00 174.40 51 LYS C N 1
ATOM 3186 C CA . LYS C 1 54 ? 79.192 85.160 121.987 1.00 174.40 51 LYS C CA 1
ATOM 3187 C C . LYS C 1 54 ? 79.024 83.969 121.052 1.00 174.40 51 LYS C C 1
ATOM 3188 O O . LYS C 1 54 ? 78.132 83.134 121.238 1.00 174.40 51 LYS C O 1
ATOM 3194 N N . SER C 1 55 ? 79.882 83.874 120.038 1.00 177.47 52 SER C N 1
ATOM 3195 C CA . SER C 1 55 ? 79.774 82.826 119.033 1.00 177.47 52 SER C CA 1
ATOM 3196 C C . SER C 1 55 ? 80.415 81.512 119.462 1.00 177.47 52 SER C C 1
ATOM 3197 O O . SER C 1 55 ? 80.529 80.602 118.633 1.00 177.47 52 SER C O 1
ATOM 3200 N N . ALA C 1 56 ? 80.844 81.393 120.722 1.00 179.31 53 ALA C N 1
ATOM 3201 C CA . ALA C 1 56 ? 81.348 80.117 121.213 1.00 179.31 53 ALA C CA 1
ATOM 3202 C C . ALA C 1 56 ? 80.228 79.098 121.361 1.00 179.31 53 ALA C C 1
ATOM 3203 O O . ALA C 1 56 ? 80.430 77.910 121.084 1.00 179.31 53 ALA C O 1
ATOM 3205 N N . LYS C 1 57 ? 79.046 79.539 121.790 1.00 177.03 54 LYS C N 1
ATOM 3206 C CA . LYS C 1 57 ? 77.875 78.675 121.836 1.00 177.03 54 LYS C CA 1
ATOM 3207 C C . LYS C 1 57 ? 77.165 78.579 120.494 1.00 177.03 54 LYS C C 1
ATOM 3208 O O . LYS C 1 57 ? 76.447 77.601 120.258 1.00 177.03 54 LYS C O 1
ATOM 3214 N N . LYS C 1 58 ? 77.345 79.571 119.618 1.00 177.26 55 LYS C N 1
ATOM 3215 C CA . LYS C 1 58 ? 76.780 79.514 118.276 1.00 177.26 55 LYS C CA 1
ATOM 3216 C C . LYS C 1 58 ? 77.464 78.453 117.421 1.00 177.26 55 LYS C C 1
ATOM 3217 O O . LYS C 1 58 ? 76.810 77.846 116.563 1.00 177.26 55 LYS C O 1
ATOM 3223 N N . ASN C 1 59 ? 78.758 78.208 117.677 1.00 179.80 56 ASN C N 1
ATOM 3224 C CA . ASN C 1 59 ? 79.605 77.271 116.923 1.00 179.80 56 ASN C CA 1
ATOM 3225 C C . ASN C 1 59 ? 79.611 77.592 115.429 1.00 179.80 56 ASN C C 1
ATOM 3226 O O . ASN C 1 59 ? 79.543 76.702 114.580 1.00 179.80 56 ASN C O 1
ATOM 3231 N N . ASP C 1 60 ? 79.691 78.881 115.111 1.00 178.45 57 ASP C N 1
ATOM 3232 C CA . ASP C 1 60 ? 79.727 79.361 113.737 1.00 178.45 57 ASP C CA 1
ATOM 3233 C C . ASP C 1 60 ? 81.181 79.598 113.353 1.00 178.45 57 ASP C C 1
ATOM 3234 O O . ASP C 1 60 ? 81.859 80.433 113.960 1.00 178.45 57 ASP C O 1
ATOM 3239 N N . VAL C 1 61 ? 81.655 78.856 112.350 1.00 177.36 58 VAL C N 1
ATOM 3240 C CA . VAL C 1 61 ? 83.019 79.036 111.864 1.00 177.36 58 VAL C CA 1
ATOM 3241 C C . VAL C 1 61 ? 83.142 80.359 111.115 1.00 177.36 58 VAL C C 1
ATOM 3242 O O . VAL C 1 61 ? 84.177 81.034 111.189 1.00 177.36 58 VAL C O 1
ATOM 3246 N N . ARG C 1 62 ? 82.073 80.783 110.435 1.00 177.41 59 ARG C N 1
ATOM 3247 C CA . ARG C 1 62 ? 82.099 82.034 109.686 1.00 177.41 59 ARG C CA 1
ATOM 3248 C C . ARG C 1 62 ? 81.990 83.264 110.579 1.00 177.41 59 ARG C C 1
ATOM 3249 O O . ARG C 1 62 ? 82.096 84.388 110.075 1.00 177.41 59 ARG C O 1
ATOM 3257 N N . THR C 1 63 ? 81.765 83.088 111.879 1.00 178.69 60 THR C N 1
ATOM 3258 C CA . THR C 1 63 ? 81.743 84.221 112.792 1.00 178.69 60 THR C CA 1
ATOM 3259 C C . THR C 1 63 ? 83.025 84.313 113.614 1.00 178.69 60 THR C C 1
ATOM 3260 O O . THR C 1 63 ? 83.591 85.404 113.750 1.00 178.69 60 THR C O 1
ATOM 3264 N N . VAL C 1 64 ? 83.513 83.179 114.128 1.00 178.90 61 VAL C N 1
ATOM 3265 C CA . VAL C 1 64 ? 84.664 83.182 115.031 1.00 178.90 61 VAL C CA 1
ATOM 3266 C C . VAL C 1 64 ? 85.946 83.536 114.283 1.00 178.90 61 VAL C C 1
ATOM 3267 O O . VAL C 1 64 ? 86.746 84.357 114.751 1.00 178.90 61 VAL C O 1
ATOM 3271 N N . ARG C 1 65 ? 86.156 82.944 113.103 1.00 178.96 62 ARG C N 1
ATOM 3272 C CA . ARG C 1 65 ? 87.369 83.219 112.341 1.00 178.96 62 ARG C CA 1
ATOM 3273 C C . ARG C 1 65 ? 87.386 84.617 111.737 1.00 178.96 62 ARG C C 1
ATOM 3274 O O . ARG C 1 65 ? 88.465 85.117 111.403 1.00 178.96 62 ARG C O 1
ATOM 3282 N N . LEU C 1 66 ? 86.227 85.259 111.585 1.00 177.76 63 LEU C N 1
ATOM 3283 C CA . LEU C 1 66 ? 86.228 86.643 111.127 1.00 177.76 63 LEU C CA 1
ATOM 3284 C C . LEU C 1 66 ? 86.620 87.605 112.241 1.00 177.76 63 LEU C C 1
ATOM 3285 O O . LEU C 1 66 ? 87.262 88.625 111.970 1.00 177.76 63 LEU C O 1
ATOM 3290 N N . TYR C 1 67 ? 86.262 87.301 113.492 1.00 176.01 64 TYR C N 1
ATOM 3291 C CA . TYR C 1 67 ? 86.807 88.070 114.604 1.00 176.01 64 TYR C CA 1
ATOM 3292 C C . TYR C 1 67 ? 88.249 87.691 114.910 1.00 176.01 64 TYR C C 1
ATOM 3293 O O . TYR C 1 67 ? 88.939 88.446 115.600 1.00 176.01 64 TYR C O 1
ATOM 3302 N N . ALA C 1 68 ? 88.716 86.540 114.419 1.00 176.97 65 ALA C N 1
ATOM 3303 C CA . ALA C 1 68 ? 90.125 86.187 114.546 1.00 176.97 65 ALA C CA 1
ATOM 3304 C C . ALA C 1 68 ? 91.013 87.058 113.670 1.00 176.97 65 ALA C C 1
ATOM 3305 O O . ALA C 1 68 ? 92.200 87.215 113.973 1.00 176.97 65 ALA C O 1
ATOM 3307 N N . LYS C 1 69 ? 90.464 87.621 112.593 1.00 174.32 66 LYS C N 1
ATOM 3308 C CA . LYS C 1 69 ? 91.224 88.536 111.750 1.00 174.32 66 LYS C CA 1
ATOM 3309 C C . LYS C 1 69 ? 91.473 89.865 112.451 1.00 174.32 66 LYS C C 1
ATOM 3310 O O . LYS C 1 69 ? 92.444 90.562 112.137 1.00 174.32 66 LYS C O 1
ATOM 3316 N N . GLU C 1 70 ? 90.604 90.240 113.390 1.00 170.93 67 GLU C N 1
ATOM 3317 C CA . GLU C 1 70 ? 90.781 91.498 114.102 1.00 170.93 67 GLU C CA 1
ATOM 3318 C C . GLU C 1 70 ? 91.262 91.310 115.535 1.00 170.93 67 GLU C C 1
ATOM 3319 O O . GLU C 1 70 ? 91.716 92.281 116.146 1.00 170.93 67 GLU C O 1
ATOM 3325 N N . LEU C 1 71 ? 91.167 90.098 116.090 1.00 166.56 68 LEU C N 1
ATOM 3326 C CA . LEU C 1 71 ? 91.719 89.864 117.421 1.00 166.56 68 LEU C CA 1
ATOM 3327 C C . LEU C 1 71 ? 93.240 89.886 117.395 1.00 166.56 68 LEU C C 1
ATOM 3328 O O . LEU C 1 71 ? 93.869 90.357 118.348 1.00 166.56 68 LEU C O 1
ATOM 3333 N N . TYR C 1 72 ? 93.844 89.381 116.320 1.00 160.94 69 TYR C N 1
ATOM 3334 C CA . TYR C 1 72 ? 95.297 89.382 116.225 1.00 160.94 69 TYR C CA 1
ATOM 3335 C C . TYR C 1 72 ? 95.841 90.767 115.907 1.00 160.94 69 TYR C C 1
ATOM 3336 O O . TYR C 1 72 ? 96.824 91.199 116.519 1.00 160.94 69 TYR C O 1
ATOM 3345 N N . GLN C 1 73 ? 95.215 91.472 114.959 1.00 156.57 70 GLN C N 1
ATOM 3346 C CA . GLN C 1 73 ? 95.724 92.765 114.510 1.00 156.57 70 GLN C CA 1
ATOM 3347 C C . GLN C 1 73 ? 95.606 93.844 115.576 1.00 156.57 70 GLN C C 1
ATOM 3348 O O . GLN C 1 73 ? 96.352 94.827 115.528 1.00 156.57 70 GLN C O 1
ATOM 3354 N N . ILE C 1 74 ? 94.693 93.686 116.533 1.00 152.01 71 ILE C N 1
ATOM 3355 C CA . ILE C 1 74 ? 94.673 94.580 117.682 1.00 152.01 71 ILE C CA 1
ATOM 3356 C C . ILE C 1 74 ? 95.709 94.144 118.713 1.00 152.01 71 ILE C C 1
ATOM 3357 O O . ILE C 1 74 ? 96.388 94.981 119.317 1.00 152.01 71 ILE C O 1
ATOM 3362 N N . ASN C 1 75 ? 95.882 92.831 118.904 1.00 148.58 72 ASN C N 1
ATOM 3363 C CA . ASN C 1 75 ? 96.953 92.347 119.774 1.00 148.58 72 ASN C CA 1
ATOM 3364 C C . ASN C 1 75 ? 98.331 92.586 119.171 1.00 148.58 72 ASN C C 1
ATOM 3365 O O . ASN C 1 75 ? 99.306 92.759 119.912 1.00 148.58 72 ASN C O 1
ATOM 3370 N N . LYS C 1 76 ? 98.436 92.581 117.841 1.00 145.19 73 LYS C N 1
ATOM 3371 C CA . LYS C 1 76 ? 99.651 93.068 117.197 1.00 145.19 73 LYS C CA 1
ATOM 3372 C C . LYS C 1 76 ? 99.836 94.554 117.460 1.00 145.19 73 LYS C C 1
ATOM 3373 O O . LYS C 1 76 ? 100.962 95.025 117.659 1.00 145.19 73 LYS C O 1
ATOM 3379 N N . GLN C 1 77 ? 98.734 95.303 117.485 1.00 136.51 74 GLN C N 1
ATOM 3380 C CA . GLN C 1 77 ? 98.798 96.715 117.830 1.00 136.51 74 GLN C CA 1
ATOM 3381 C C . GLN C 1 77 ? 98.995 96.912 119.328 1.00 136.51 74 GLN C C 1
ATOM 3382 O O . GLN C 1 77 ? 99.632 97.883 119.739 1.00 136.51 74 GLN C O 1
ATOM 3388 N N . TYR C 1 78 ? 98.487 95.992 120.156 1.00 127.74 75 TYR C N 1
ATOM 3389 C CA . TYR C 1 78 ? 98.569 96.171 121.604 1.00 127.74 75 TYR C CA 1
ATOM 3390 C C . TYR C 1 78 ? 99.989 95.998 122.121 1.00 127.74 75 TYR C C 1
ATOM 3391 O O . TYR C 1 78 ? 100.468 96.824 122.905 1.00 127.74 75 TYR C O 1
ATOM 3400 N N . ASP C 1 79 ? 100.673 94.930 121.705 1.00 122.91 76 ASP C N 1
ATOM 3401 C CA . ASP C 1 79 ? 101.962 94.594 122.299 1.00 122.91 76 ASP C CA 1
ATOM 3402 C C . ASP C 1 79 ? 103.067 95.567 121.917 1.00 122.91 76 ASP C C 1
ATOM 3403 O O . ASP C 1 79 ? 103.965 95.803 122.730 1.00 122.91 76 ASP C O 1
ATOM 3408 N N . ARG C 1 80 ? 103.026 96.144 120.719 1.00 115.84 77 ARG C N 1
ATOM 3409 C CA . ARG C 1 80 ? 104.008 97.163 120.378 1.00 115.84 77 ARG C CA 1
ATOM 3410 C C . ARG C 1 80 ? 103.709 98.501 121.034 1.00 115.84 77 ARG C C 1
ATOM 3411 O O . ARG C 1 80 ? 104.623 99.317 121.188 1.00 115.84 77 ARG C O 1
ATOM 3419 N N . MET C 1 81 ? 102.463 98.743 121.431 1.00 111.74 78 MET C N 1
ATOM 3420 C CA . MET C 1 81 ? 102.136 99.931 122.203 1.00 111.74 78 MET C CA 1
ATOM 3421 C C . MET C 1 81 ? 102.261 99.683 123.697 1.00 111.74 78 MET C C 1
ATOM 3422 O O . MET C 1 81 ? 102.506 100.627 124.455 1.00 111.74 78 MET C O 1
ATOM 3427 N N . TYR C 1 82 ? 102.101 98.434 124.138 1.00 106.32 79 TYR C N 1
ATOM 3428 C CA . TYR C 1 82 ? 102.410 98.103 125.523 1.00 106.32 79 TYR C CA 1
ATOM 3429 C C . TYR C 1 82 ? 103.907 98.140 125.778 1.00 106.32 79 TYR C C 1
ATOM 3430 O O . TYR C 1 82 ? 104.336 98.499 126.880 1.00 106.32 79 TYR C O 1
ATOM 3439 N N . THR C 1 83 ? 104.708 97.744 124.787 1.00 97.71 80 THR C N 1
ATOM 3440 C CA . THR C 1 83 ? 106.155 97.869 124.907 1.00 97.71 80 THR C CA 1
ATOM 3441 C C . THR C 1 83 ? 106.568 99.331 124.966 1.00 97.71 80 THR C C 1
ATOM 3442 O O . THR C 1 83 ? 107.384 99.715 125.810 1.00 97.71 80 THR C O 1
ATOM 3446 N N . SER C 1 84 ? 105.952 100.169 124.124 1.00 91.45 81 SER C N 1
ATOM 3447 C CA . SER C 1 84 ? 106.293 101.585 124.045 1.00 91.45 81 SER C CA 1
ATOM 3448 C C . SER C 1 84 ? 105.944 102.353 125.310 1.00 91.45 81 SER C C 1
ATOM 3449 O O . SER C 1 84 ? 106.480 103.444 125.521 1.00 91.45 81 SER C O 1
ATOM 3452 N N . ARG C 1 85 ? 105.055 101.822 126.148 1.00 90.53 82 ARG C N 1
ATOM 3453 C CA . ARG C 1 85 ? 104.842 102.427 127.455 1.00 90.53 82 ARG C CA 1
ATOM 3454 C C . ARG C 1 85 ? 106.052 102.189 128.345 1.00 90.53 82 ARG C C 1
ATOM 3455 O O . ARG C 1 85 ? 106.457 103.074 129.105 1.00 90.53 82 ARG C O 1
ATOM 3463 N N . ALA C 1 86 ? 106.645 101.000 128.256 1.00 83.71 83 ALA C N 1
ATOM 3464 C CA . ALA C 1 86 ? 107.867 100.706 128.988 1.00 83.71 83 ALA C CA 1
ATOM 3465 C C . ALA C 1 86 ? 109.099 101.279 128.312 1.00 83.71 83 ALA C C 1
ATOM 3466 O O . ALA C 1 86 ? 110.161 101.338 128.937 1.00 83.71 83 ALA C O 1
ATOM 3468 N N . GLN C 1 87 ? 108.989 101.691 127.051 1.00 78.25 84 GLN C N 1
ATOM 3469 C CA . GLN C 1 87 ? 110.112 102.336 126.386 1.00 78.25 84 GLN C CA 1
ATOM 3470 C C . GLN C 1 87 ? 110.266 103.781 126.843 1.00 78.25 84 GLN C C 1
ATOM 3471 O O . GLN C 1 87 ? 111.371 104.212 127.183 1.00 78.25 84 GLN C O 1
ATOM 3477 N N . LEU C 1 88 ? 109.168 104.544 126.846 1.00 71.08 85 LEU C N 1
ATOM 3478 C CA . LEU C 1 88 ? 109.226 105.935 127.285 1.00 71.08 85 LEU C CA 1
ATOM 3479 C C . LEU C 1 88 ? 109.512 106.045 128.772 1.00 71.08 85 LEU C C 1
ATOM 3480 O O . LEU C 1 88 ? 110.201 106.974 129.204 1.00 71.08 85 LEU C O 1
ATOM 3485 N N . ASP C 1 89 ? 108.990 105.117 129.574 1.00 72.46 86 ASP C N 1
ATOM 3486 C CA . ASP C 1 89 ? 109.319 105.119 130.992 1.00 72.46 86 ASP C CA 1
ATOM 3487 C C . ASP C 1 89 ? 110.773 104.767 131.238 1.00 72.46 86 ASP C C 1
ATOM 3488 O O . ASP C 1 89 ? 111.318 105.142 132.276 1.00 72.46 86 ASP C O 1
ATOM 3493 N N . SER C 1 90 ? 111.414 104.064 130.310 1.00 64.17 87 SER C N 1
ATOM 3494 C CA . SER C 1 90 ? 112.849 103.865 130.419 1.00 64.17 87 SER C CA 1
ATOM 3495 C C . SER C 1 90 ? 113.604 105.137 130.068 1.00 64.17 87 SER C C 1
ATOM 3496 O O . SER C 1 90 ? 114.623 105.445 130.691 1.00 64.17 87 SER C O 1
ATOM 3499 N N . VAL C 1 91 ? 113.107 105.898 129.094 1.00 58.39 88 VAL C N 1
ATOM 3500 C CA . VAL C 1 91 ? 113.808 107.093 128.637 1.00 58.39 88 VAL C CA 1
ATOM 3501 C C . VAL C 1 91 ? 113.544 108.267 129.565 1.00 58.39 88 VAL C C 1
ATOM 3502 O O . VAL C 1 91 ? 114.467 109.009 129.916 1.00 58.39 88 VAL C O 1
ATOM 3506 N N . ARG C 1 92 ? 112.297 108.437 130.009 1.00 60.41 89 ARG C N 1
ATOM 3507 C CA . ARG C 1 92 ? 111.962 109.573 130.861 1.00 60.41 89 ARG C CA 1
ATOM 3508 C C . ARG C 1 92 ? 112.566 109.429 132.254 1.00 60.41 89 ARG C C 1
ATOM 3509 O O . ARG C 1 92 ? 112.799 110.432 132.931 1.00 60.41 89 ARG C O 1
ATOM 3517 N N . MET C 1 93 ? 112.875 108.206 132.682 1.00 59.38 90 MET C N 1
ATOM 3518 C CA . MET C 1 93 ? 113.611 108.047 133.930 1.00 59.38 90 MET C CA 1
ATOM 3519 C C . MET C 1 93 ? 115.091 108.360 133.764 1.00 59.38 90 MET C C 1
ATOM 3520 O O . MET C 1 93 ? 115.692 108.977 134.647 1.00 59.38 90 MET C O 1
ATOM 3525 N N . LYS C 1 94 ? 115.702 107.937 132.656 1.00 50.65 91 LYS C N 1
ATOM 3526 C CA . LYS C 1 94 ? 117.108 108.249 132.438 1.00 50.65 91 LYS C CA 1
ATOM 3527 C C . LYS C 1 94 ? 117.331 109.704 132.088 1.00 50.65 91 LYS C C 1
ATOM 3528 O O . LYS C 1 94 ? 118.409 110.232 132.364 1.00 50.65 91 LYS C O 1
ATOM 3534 N N . ILE C 1 95 ? 116.348 110.365 131.490 1.00 48.27 92 ILE C N 1
ATOM 3535 C CA . ILE C 1 95 ? 116.545 111.752 131.113 1.00 48.27 92 ILE C CA 1
ATOM 3536 C C . ILE C 1 95 ? 116.149 112.691 132.246 1.00 48.27 92 ILE C C 1
ATOM 3537 O O . ILE C 1 95 ? 116.532 113.864 132.224 1.00 48.27 92 ILE C O 1
ATOM 3542 N N . ASP C 1 96 ? 115.413 112.208 133.248 1.00 49.11 93 ASP C N 1
ATOM 3543 C CA . ASP C 1 96 ? 115.283 112.977 134.477 1.00 49.11 93 ASP C CA 1
ATOM 3544 C C . ASP C 1 96 ? 116.535 112.871 135.323 1.00 49.11 93 ASP C C 1
ATOM 3545 O O . ASP C 1 96 ? 116.873 113.813 136.039 1.00 49.11 93 ASP C O 1
ATOM 3550 N N . GLU C 1 97 ? 117.228 111.737 135.253 1.00 45.63 94 GLU C N 1
ATOM 3551 C CA . GLU C 1 97 ? 118.504 111.598 135.938 1.00 45.63 94 GLU C CA 1
ATOM 3552 C C . GLU C 1 97 ? 119.559 112.506 135.322 1.00 45.63 94 GLU C C 1
ATOM 3553 O O . GLU C 1 97 ? 120.443 112.998 136.029 1.00 45.63 94 GLU C O 1
ATOM 3559 N N . ALA C 1 98 ? 119.463 112.766 134.018 1.00 41.24 95 ALA C N 1
ATOM 3560 C CA . ALA C 1 98 ? 120.372 113.711 133.384 1.00 41.24 95 ALA C CA 1
ATOM 3561 C C . ALA C 1 98 ? 120.031 115.144 133.744 1.00 41.24 95 ALA C C 1
ATOM 3562 O O . ALA C 1 98 ? 120.912 116.008 133.736 1.00 41.24 95 ALA C O 1
ATOM 3564 N N . ILE C 1 99 ? 118.764 115.419 134.049 1.00 42.26 96 ILE C N 1
ATOM 3565 C CA . ILE C 1 99 ? 118.371 116.774 134.408 1.00 42.26 96 ILE C CA 1
ATOM 3566 C C . ILE C 1 99 ? 118.806 117.099 135.827 1.00 42.26 96 ILE C C 1
ATOM 3567 O O . ILE C 1 99 ? 119.299 118.202 136.093 1.00 42.26 96 ILE C O 1
ATOM 3572 N N . ARG C 1 100 ? 118.638 116.160 136.761 1.00 44.72 97 ARG C N 1
ATOM 3573 C CA . ARG C 1 100 ? 119.103 116.421 138.117 1.00 44.72 97 ARG C CA 1
ATOM 3574 C C . ARG C 1 100 ? 120.622 116.517 138.218 1.00 44.72 97 ARG C C 1
ATOM 3575 O O . ARG C 1 100 ? 121.182 117.615 138.203 1.00 44.72 97 ARG C O 1
ATOM 3583 N N . MET C 1 101 ? 121.297 115.374 138.333 1.00 45.82 98 MET C N 1
ATOM 3584 C CA . MET C 1 101 ? 122.724 115.115 138.106 1.00 45.82 98 MET C CA 1
ATOM 3585 C C . MET C 1 101 ? 123.735 115.980 138.870 1.00 45.82 98 MET C C 1
ATOM 3586 O O . MET C 1 101 ? 124.756 115.459 139.326 1.00 45.82 98 MET C O 1
ATOM 3591 N N . ASN C 1 102 ? 123.402 117.236 139.159 1.00 40.62 99 ASN C N 1
ATOM 3592 C CA . ASN C 1 102 ? 124.121 118.109 140.089 1.00 40.62 99 ASN C CA 1
ATOM 3593 C C . ASN C 1 102 ? 123.086 119.122 140.559 1.00 40.62 99 ASN C C 1
ATOM 3594 O O . ASN C 1 102 ? 122.941 120.196 139.976 1.00 40.62 99 ASN C O 1
ATOM 3599 N N . THR C 1 103 ? 122.391 118.774 141.621 1.00 39.00 100 THR C N 1
ATOM 3600 C CA . THR C 1 103 ? 121.428 119.655 142.238 1.00 39.00 100 THR C CA 1
ATOM 3601 C C . THR C 1 103 ? 121.838 119.793 143.684 1.00 39.00 100 THR C C 1
ATOM 3602 O O . THR C 1 103 ? 122.623 118.996 144.194 1.00 39.00 100 THR C O 1
ATOM 3606 N N . LEU C 1 104 ? 121.318 120.821 144.343 1.00 36.67 101 LEU C N 1
ATOM 3607 C CA . LEU C 1 104 ? 121.576 120.918 145.768 1.00 36.67 101 LEU C CA 1
ATOM 3608 C C . LEU C 1 104 ? 120.767 119.875 146.520 1.00 36.67 101 LEU C C 1
ATOM 3609 O O . LEU C 1 104 ? 121.172 119.444 147.603 1.00 36.67 101 LEU C O 1
ATOM 3614 N N . SER C 1 105 ? 119.645 119.441 145.942 1.00 36.38 102 SER C N 1
ATOM 3615 C CA . SER C 1 105 ? 118.850 118.371 146.528 1.00 36.38 102 SER C CA 1
ATOM 3616 C C . SER C 1 105 ? 119.603 117.052 146.511 1.00 36.38 102 SER C C 1
ATOM 3617 O O . SER C 1 105 ? 119.608 116.323 147.506 1.00 36.38 102 SER C O 1
ATOM 3620 N N . ASN C 1 106 ? 120.243 116.725 145.389 1.00 38.49 103 ASN C N 1
ATOM 3621 C CA . ASN C 1 106 ? 121.104 115.552 145.365 1.00 38.49 103 ASN C CA 1
ATOM 3622 C C . ASN C 1 106 ? 122.416 115.799 146.079 1.00 38.49 103 ASN C C 1
ATOM 3623 O O . ASN C 1 106 ? 123.107 114.842 146.421 1.00 38.49 103 ASN C O 1
ATOM 3628 N N . GLN C 1 107 ? 122.794 117.056 146.293 1.00 36.36 104 GLN C N 1
ATOM 3629 C CA . GLN C 1 107 ? 124.011 117.303 147.051 1.00 36.36 104 GLN C CA 1
ATOM 3630 C C . GLN C 1 107 ? 123.797 117.023 148.526 1.00 36.36 104 GLN C C 1
ATOM 3631 O O . GLN C 1 107 ? 124.622 116.360 149.149 1.00 36.36 104 GLN C O 1
ATOM 3637 N N . MET C 1 108 ? 122.689 117.497 149.099 1.00 35.10 105 MET C N 1
ATOM 3638 C CA . MET C 1 108 ? 122.430 117.241 150.511 1.00 35.10 105 MET C CA 1
ATOM 3639 C C . MET C 1 108 ? 122.070 115.787 150.769 1.00 35.10 105 MET C C 1
ATOM 3640 O O . MET C 1 108 ? 122.453 115.235 151.805 1.00 35.10 105 MET C O 1
ATOM 3645 N N . ALA C 1 109 ? 121.369 115.146 149.839 1.00 34.04 106 ALA C N 1
ATOM 3646 C CA . ALA C 1 109 ? 120.985 113.756 150.039 1.00 34.04 106 ALA C CA 1
ATOM 3647 C C . ALA C 1 109 ? 122.176 112.816 149.929 1.00 34.04 106 ALA C C 1
ATOM 3648 O O . ALA C 1 109 ? 122.299 111.881 150.723 1.00 34.04 106 ALA C O 1
ATOM 3650 N N . ASP C 1 110 ? 123.064 113.043 148.964 1.00 35.93 107 ASP C N 1
ATOM 3651 C CA . ASP C 1 110 ? 124.232 112.186 148.823 1.00 35.93 107 ASP C CA 1
ATOM 3652 C C . ASP C 1 110 ? 125.311 112.487 149.843 1.00 35.93 107 ASP C C 1
ATOM 3653 O O . ASP C 1 110 ? 126.148 111.620 150.101 1.00 35.93 107 ASP C O 1
ATOM 3658 N N . SER C 1 111 ? 125.327 113.684 150.415 1.00 33.24 108 SER C N 1
ATOM 3659 C CA . SER C 1 111 ? 126.280 114.011 151.462 1.00 33.24 108 SER C CA 1
ATOM 3660 C C . SER C 1 111 ? 125.876 113.485 152.821 1.00 33.24 108 SER C C 1
ATOM 3661 O O . SER C 1 111 ? 126.712 112.924 153.527 1.00 33.24 108 SER C O 1
ATOM 3664 N N . ALA C 1 112 ? 124.615 113.661 153.212 1.00 33.55 109 ALA C N 1
ATOM 3665 C CA . ALA C 1 112 ? 124.179 113.161 154.506 1.00 33.55 109 ALA C CA 1
ATOM 3666 C C . ALA C 1 112 ? 124.109 111.647 154.520 1.00 33.55 109 ALA C C 1
ATOM 3667 O O . ALA C 1 112 ? 124.204 111.035 155.586 1.00 33.55 109 ALA C O 1
ATOM 3669 N N . GLY C 1 113 ? 123.942 111.028 153.355 1.00 34.61 110 GLY C N 1
ATOM 3670 C CA . GLY C 1 113 ? 124.078 109.592 153.270 1.00 34.61 110 GLY C CA 1
ATOM 3671 C C . GLY C 1 113 ? 125.511 109.124 153.291 1.00 34.61 110 GLY C C 1
ATOM 3672 O O . GLY C 1 113 ? 125.760 107.935 153.503 1.00 34.61 110 GLY C O 1
ATOM 3673 N N . LEU C 1 114 ? 126.459 110.028 153.074 1.00 32.96 111 LEU C N 1
ATOM 3674 C CA . LEU C 1 114 ? 127.865 109.667 153.130 1.00 32.96 111 LEU C CA 1
ATOM 3675 C C . LEU C 1 114 ? 128.452 109.947 154.500 1.00 32.96 111 LEU C C 1
ATOM 3676 O O . LEU C 1 114 ? 129.339 109.221 154.955 1.00 32.96 111 LEU C O 1
ATOM 3681 N N . MET C 1 115 ? 127.959 110.984 155.173 1.00 32.65 112 MET C N 1
ATOM 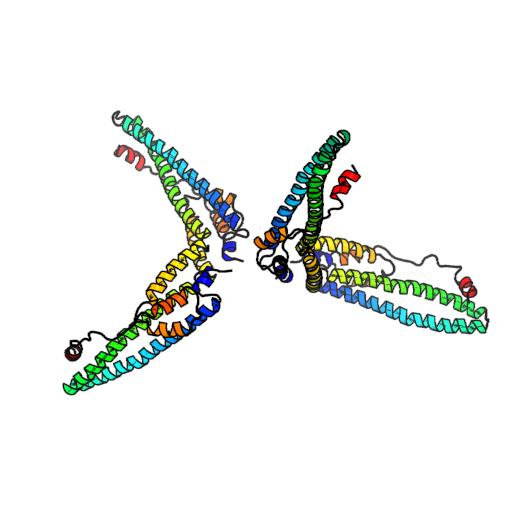3682 C CA . MET C 1 115 ? 128.427 111.285 156.515 1.00 32.65 112 MET C CA 1
ATOM 3683 C C . MET C 1 115 ? 128.011 110.224 157.520 1.00 32.65 112 MET C C 1
ATOM 3684 O O . MET C 1 115 ? 128.714 110.029 158.511 1.00 32.65 112 MET C O 1
ATOM 3689 N N . ARG C 1 116 ? 126.910 109.514 157.280 1.00 36.23 113 ARG C N 1
ATOM 3690 C CA . ARG C 1 116 ? 126.595 108.360 158.112 1.00 36.23 113 ARG C CA 1
ATOM 3691 C C . ARG C 1 116 ? 127.555 107.211 157.856 1.00 36.23 113 ARG C C 1
ATOM 3692 O O . ARG C 1 116 ? 127.807 106.405 158.754 1.00 36.23 113 ARG C O 1
ATOM 3700 N N . GLU C 1 117 ? 128.087 107.114 156.641 1.00 34.84 114 GLU C N 1
ATOM 3701 C CA . GLU C 1 117 ? 129.025 106.051 156.317 1.00 34.84 114 GLU C CA 1
ATOM 3702 C C . GLU C 1 117 ? 130.424 106.371 156.809 1.00 34.84 114 GLU C C 1
ATOM 3703 O O . GLU C 1 117 ? 131.206 105.457 157.075 1.00 34.84 114 GLU C O 1
ATOM 3709 N N . VAL C 1 118 ? 130.757 107.652 156.931 1.00 33.89 115 VAL C N 1
ATOM 3710 C CA . VAL C 1 118 ? 132.012 108.033 157.560 1.00 33.89 115 VAL C CA 1
ATOM 3711 C C . VAL C 1 118 ? 131.913 107.858 159.065 1.00 33.89 115 VAL C C 1
ATOM 3712 O O . VAL C 1 118 ? 132.857 107.389 159.707 1.00 33.89 115 VAL C O 1
ATOM 3716 N N . ASN C 1 119 ? 130.755 108.193 159.642 1.00 35.95 116 ASN C N 1
ATOM 3717 C CA . ASN C 1 119 ? 130.550 108.076 161.082 1.00 35.95 116 ASN C CA 1
ATOM 3718 C C . ASN C 1 119 ? 130.587 106.629 161.541 1.00 35.95 116 ASN C C 1
ATOM 3719 O O . ASN C 1 119 ? 130.979 106.352 162.678 1.00 35.95 116 ASN C O 1
ATOM 3724 N N . SER C 1 120 ? 130.180 105.699 160.683 1.00 39.11 117 SER C N 1
ATOM 3725 C CA . SER C 1 120 ? 130.241 104.295 161.052 1.00 39.11 117 SER C CA 1
ATOM 3726 C C . SER C 1 120 ? 131.665 103.767 161.005 1.00 39.11 117 SER C C 1
ATOM 3727 O O . SER C 1 120 ? 131.966 102.751 161.636 1.00 39.11 117 SER C O 1
ATOM 3730 N N . LEU C 1 121 ? 132.552 104.436 160.275 1.00 38.61 118 LEU C N 1
ATOM 3731 C CA . LEU C 1 121 ? 133.924 103.973 160.135 1.00 38.61 118 LEU C CA 1
ATOM 3732 C C . LEU C 1 121 ? 134.880 104.623 161.115 1.00 38.61 118 LEU C C 1
ATOM 3733 O O . LEU C 1 121 ? 135.870 103.998 161.503 1.00 38.61 118 LEU C O 1
ATOM 3738 N N . VAL C 1 122 ? 134.628 105.871 161.511 1.00 38.12 119 VAL C N 1
ATOM 3739 C CA . VAL C 1 122 ? 135.521 106.540 162.451 1.00 38.12 119 VAL C CA 1
ATOM 3740 C C . VAL C 1 122 ? 135.383 106.010 163.865 1.00 38.12 119 VAL C C 1
ATOM 3741 O O . VAL C 1 122 ? 136.264 106.256 164.695 1.00 38.12 119 VAL C O 1
ATOM 3745 N N . ARG C 1 123 ? 134.314 105.283 164.166 1.00 43.50 120 ARG C N 1
ATOM 3746 C CA . ARG C 1 123 ? 134.092 104.761 165.503 1.00 43.50 120 ARG C CA 1
ATOM 3747 C C . ARG C 1 123 ? 134.673 103.378 165.703 1.00 43.50 120 ARG C C 1
ATOM 3748 O O . ARG C 1 123 ? 134.492 102.799 166.777 1.00 43.50 120 ARG C O 1
ATOM 3756 N N . LEU C 1 124 ? 135.343 102.835 164.710 1.00 45.25 121 LEU C N 1
ATOM 3757 C CA . LEU C 1 124 ? 135.923 101.516 164.855 1.00 45.25 121 LEU C CA 1
ATOM 3758 C C . LEU C 1 124 ? 137.173 101.614 165.718 1.00 45.25 121 LEU C C 1
ATOM 3759 O O . LEU C 1 124 ? 138.014 102.488 165.482 1.00 45.25 121 LEU C O 1
ATOM 3764 N N . PRO C 1 125 ? 137.325 100.756 166.731 1.00 52.07 122 PRO C N 1
ATOM 3765 C CA . PRO C 1 125 ? 138.396 100.954 167.716 1.00 52.07 122 PRO C CA 1
ATOM 3766 C C . PRO C 1 125 ? 139.780 100.614 167.210 1.00 52.07 122 PRO C C 1
ATOM 3767 O O . PRO C 1 125 ? 140.756 100.892 167.915 1.00 52.07 122 PRO C O 1
ATOM 3771 N N . GLN C 1 126 ? 139.904 100.026 166.021 1.00 63.09 123 GLN C N 1
ATOM 3772 C CA . GLN C 1 126 ? 141.226 99.718 165.496 1.00 63.09 123 GLN C CA 1
ATOM 3773 C C . GLN C 1 126 ? 141.938 100.962 164.992 1.00 63.09 123 GLN C C 1
ATOM 3774 O O . GLN C 1 126 ? 143.169 101.035 165.053 1.00 63.09 123 GLN C O 1
ATOM 3780 N N . LEU C 1 127 ? 141.194 101.947 164.494 1.00 50.55 124 LEU C N 1
ATOM 3781 C CA . LEU C 1 127 ? 141.768 103.215 164.067 1.00 50.55 124 LEU C CA 1
ATOM 3782 C C . LEU C 1 127 ? 141.605 104.306 165.115 1.00 50.55 124 LEU C C 1
ATOM 3783 O O . LEU C 1 127 ? 141.429 105.476 164.769 1.00 50.55 124 LEU C O 1
ATOM 3788 N N . ARG C 1 128 ? 141.669 103.938 166.394 1.00 54.60 125 ARG C N 1
ATOM 3789 C CA . ARG C 1 128 ? 141.680 104.934 167.457 1.00 54.60 125 ARG C CA 1
ATOM 3790 C C . ARG C 1 128 ? 142.909 105.820 167.374 1.00 54.60 125 ARG C C 1
ATOM 3791 O O . ARG C 1 128 ? 142.795 107.046 167.443 1.00 54.60 125 ARG C O 1
ATOM 3799 N N . ASN C 1 129 ? 144.083 105.217 167.182 1.00 49.82 126 ASN C N 1
ATOM 3800 C CA . ASN C 1 129 ? 145.341 105.953 167.189 1.00 49.82 126 ASN C CA 1
ATOM 3801 C C . ASN C 1 129 ? 145.454 106.911 166.009 1.00 49.82 126 ASN C C 1
ATOM 3802 O O . ASN C 1 129 ? 146.220 107.875 166.077 1.00 49.82 126 ASN C O 1
ATOM 3807 N N . THR C 1 130 ? 144.699 106.674 164.938 1.00 44.40 127 THR C N 1
ATOM 3808 C CA . THR C 1 130 ? 144.568 107.672 163.885 1.00 44.40 127 THR C CA 1
ATOM 3809 C C . THR C 1 130 ? 143.779 108.876 164.373 1.00 44.40 127 THR C C 1
ATOM 3810 O O . THR C 1 130 ? 144.171 110.021 164.129 1.00 44.40 127 THR C O 1
ATOM 3814 N N . MET C 1 131 ? 142.688 108.637 165.101 1.00 42.49 128 MET C N 1
ATOM 3815 C CA . MET C 1 131 ? 141.779 109.710 165.477 1.00 42.49 128 MET C CA 1
ATOM 3816 C C . MET C 1 131 ? 142.348 110.634 166.541 1.00 42.49 128 MET C C 1
ATOM 3817 O O . MET C 1 131 ? 141.899 111.773 166.636 1.00 42.49 128 MET C O 1
ATOM 3822 N N . ILE C 1 132 ? 143.300 110.179 167.354 1.00 42.20 129 ILE C N 1
ATOM 3823 C CA . ILE C 1 132 ? 144.033 111.111 168.204 1.00 42.20 129 ILE C CA 1
ATOM 3824 C C . ILE C 1 132 ? 144.897 112.024 167.350 1.00 42.20 129 ILE C C 1
ATOM 3825 O O . ILE C 1 132 ? 144.906 113.246 167.529 1.00 42.20 129 ILE C O 1
ATOM 3830 N N . GLU C 1 133 ? 145.606 111.443 166.382 1.00 43.90 130 GLU C N 1
ATOM 3831 C CA . GLU C 1 133 ? 146.464 112.215 165.493 1.00 43.90 130 GLU C CA 1
ATOM 3832 C C . GLU C 1 133 ? 145.653 113.114 164.574 1.00 43.90 130 GLU C C 1
ATOM 3833 O O . GLU C 1 133 ? 146.102 114.206 164.214 1.00 43.90 130 GLU C O 1
ATOM 3839 N N . LEU C 1 134 ? 144.446 112.694 164.218 1.00 34.04 131 LEU C N 1
ATOM 3840 C CA . LEU C 1 134 ? 143.621 113.484 163.318 1.00 34.04 131 LEU C CA 1
ATOM 3841 C C . LEU C 1 134 ? 142.940 114.628 164.054 1.00 34.04 131 LEU C C 1
ATOM 3842 O O . LEU C 1 134 ? 142.867 115.738 163.531 1.00 34.04 131 LEU C O 1
ATOM 3847 N N . GLU C 1 135 ? 142.468 114.391 165.279 1.00 36.09 132 GLU C N 1
ATOM 3848 C CA . GLU C 1 135 ? 141.876 115.455 166.089 1.00 36.09 132 GLU C CA 1
ATOM 3849 C C . GLU C 1 135 ? 142.903 116.505 166.485 1.00 36.09 132 GLU C C 1
ATOM 3850 O O . GLU C 1 135 ? 142.550 117.666 166.717 1.00 36.09 132 GLU C O 1
ATOM 3856 N N . LYS C 1 136 ? 144.173 116.124 166.554 1.00 36.76 133 LYS C N 1
ATOM 3857 C CA . LYS C 1 136 ? 145.215 117.045 166.971 1.00 36.76 133 LYS C CA 1
ATOM 3858 C C . LYS C 1 136 ? 145.544 118.058 165.882 1.00 36.76 133 LYS C C 1
ATOM 3859 O O . LYS C 1 136 ? 146.115 119.109 166.183 1.00 36.76 133 LYS C O 1
AT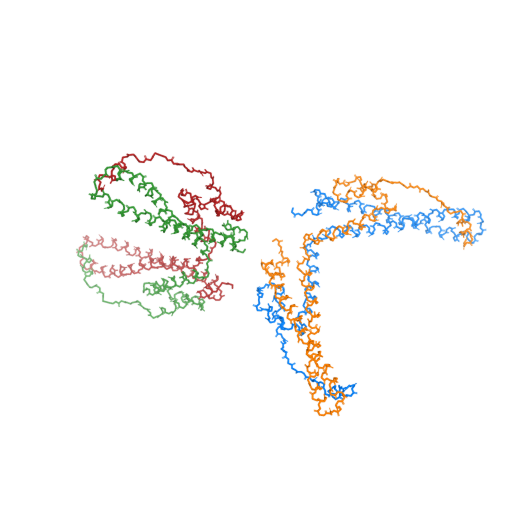OM 3865 N N . GLU C 1 137 ? 145.146 117.804 164.639 1.00 34.00 134 GLU C N 1
ATOM 3866 C CA . GLU C 1 137 ? 145.520 118.664 163.526 1.00 34.00 134 GLU C CA 1
ATOM 3867 C C . GLU C 1 137 ? 144.379 119.457 162.916 1.00 34.00 134 GLU C C 1
ATOM 3868 O O . GLU C 1 137 ? 144.617 120.570 162.460 1.00 34.00 134 GLU C O 1
ATOM 3874 N N . LEU C 1 138 ? 143.150 118.945 162.907 1.00 25.63 135 LEU C N 1
ATOM 3875 C CA . LEU C 1 138 ? 142.107 119.545 162.084 1.00 25.63 135 LEU C CA 1
ATOM 3876 C C . LEU C 1 138 ? 141.600 120.862 162.653 1.00 25.63 135 LEU C C 1
ATOM 3877 O O . LEU C 1 138 ? 141.657 121.113 163.856 1.00 25.63 135 LEU C O 1
ATOM 3882 N N . MET C 1 139 ? 141.110 121.711 161.755 1.00 24.92 136 MET C N 1
ATOM 3883 C CA . MET C 1 139 ? 140.353 122.886 162.144 1.00 24.92 136 MET C CA 1
ATOM 3884 C C . MET C 1 139 ? 139.037 122.448 162.759 1.00 24.92 136 MET C C 1
ATOM 3885 O O . MET C 1 139 ? 138.492 121.410 162.402 1.00 24.92 136 MET C O 1
ATOM 3890 N N . LYS C 1 140 ? 138.511 123.250 163.680 1.00 27.13 137 LYS C N 1
ATOM 3891 C CA . LYS C 1 140 ? 137.235 122.926 164.317 1.00 27.13 137 LYS C CA 1
ATOM 3892 C C . LYS C 1 140 ? 136.106 123.290 163.357 1.00 27.13 137 LYS C C 1
ATOM 3893 O O . LYS C 1 140 ? 135.483 124.351 163.422 1.00 27.13 137 LYS C O 1
ATOM 3899 N N . SER C 1 141 ? 135.844 122.362 162.456 1.00 25.82 138 SER C N 1
ATOM 3900 C CA . SER C 1 141 ? 135.012 122.540 161.278 1.00 25.82 138 SER C CA 1
ATOM 3901 C C . SER C 1 141 ? 133.581 122.121 161.581 1.00 25.82 138 SER C C 1
ATOM 3902 O O . SER C 1 141 ? 133.136 122.124 162.730 1.00 25.82 138 SER C O 1
ATOM 3905 N N . GLY C 1 142 ? 132.849 121.779 160.534 1.00 22.71 139 GLY C N 1
ATOM 3906 C CA . GLY C 1 142 ? 131.525 121.231 160.663 1.00 22.71 139 GLY C CA 1
ATOM 3907 C C . GLY C 1 142 ? 131.582 119.738 160.876 1.00 22.71 139 GLY C C 1
ATOM 3908 O O . GLY C 1 142 ? 132.073 119.312 161.919 1.00 22.71 139 GLY C O 1
ATOM 3909 N N . ILE C 1 143 ? 131.094 118.949 159.914 1.00 23.10 140 ILE C N 1
ATOM 3910 C CA . ILE C 1 143 ? 130.727 117.557 160.167 1.00 23.10 140 ILE C CA 1
ATOM 3911 C C . ILE C 1 143 ? 131.948 116.706 160.492 1.00 23.10 140 ILE C C 1
ATOM 3912 O O . ILE C 1 143 ? 131.927 115.918 161.442 1.00 23.10 140 ILE C O 1
ATOM 3917 N N . ILE C 1 144 ? 133.019 116.840 159.707 1.00 22.54 141 ILE C N 1
ATOM 3918 C CA . ILE C 1 144 ? 134.140 115.907 159.800 1.00 22.54 141 ILE C CA 1
ATOM 3919 C C . ILE C 1 144 ? 134.907 116.106 161.099 1.00 22.54 141 ILE C C 1
ATOM 3920 O O . ILE C 1 144 ? 135.231 115.140 161.796 1.00 22.54 141 ILE C O 1
ATOM 3925 N N . SER C 1 145 ? 135.188 117.356 161.461 1.00 26.54 142 SER C N 1
ATOM 3926 C CA . SER C 1 145 ? 135.907 117.595 162.705 1.00 26.54 142 SER C CA 1
ATOM 3927 C C . SER C 1 145 ? 135.032 117.330 163.910 1.00 26.54 142 SER C C 1
ATOM 3928 O O . SER C 1 145 ? 135.540 117.089 165.006 1.00 26.54 142 SER C O 1
ATOM 3931 N N . GLU C 1 146 ? 133.718 117.391 163.736 1.00 28.98 143 GLU C N 1
ATOM 3932 C CA . GLU C 1 146 ? 132.826 116.957 164.798 1.00 28.98 143 GLU C CA 1
ATOM 3933 C C . GLU C 1 146 ? 132.874 115.447 164.972 1.00 28.98 143 GLU C C 1
ATOM 3934 O O . GLU C 1 146 ? 132.886 114.945 166.099 1.00 28.98 143 GLU C O 1
ATOM 3940 N N . MET C 1 147 ? 132.932 114.704 163.871 1.00 29.42 144 MET C N 1
ATOM 3941 C CA . MET C 1 147 ? 132.892 113.250 163.969 1.00 29.42 144 MET C CA 1
ATOM 3942 C C . MET C 1 147 ? 134.191 112.676 164.511 1.00 29.42 144 MET C C 1
ATOM 3943 O O . MET C 1 147 ? 134.202 111.565 165.049 1.00 29.42 144 MET C O 1
ATOM 3948 N N . VAL C 1 148 ? 135.298 113.408 164.393 1.00 31.75 145 VAL C N 1
ATOM 3949 C CA . VAL C 1 148 ? 136.575 112.847 164.819 1.00 31.75 145 VAL C CA 1
ATOM 3950 C C . VAL C 1 148 ? 136.920 113.297 166.229 1.00 31.75 145 VAL C C 1
ATOM 3951 O O . VAL C 1 148 ? 137.932 112.873 166.794 1.00 31.75 145 VAL C O 1
ATOM 3955 N N . ASP C 1 149 ? 136.109 114.176 166.821 1.00 36.32 146 ASP C N 1
ATOM 3956 C CA . ASP C 1 149 ? 136.325 114.435 168.240 1.00 36.32 146 ASP C CA 1
ATOM 3957 C C . ASP C 1 149 ? 135.130 114.027 169.084 1.00 36.32 146 ASP C C 1
ATOM 3958 O O . ASP C 1 149 ? 135.200 114.091 170.313 1.00 36.32 146 ASP C O 1
ATOM 3963 N N . ASP C 1 150 ? 134.040 113.615 168.455 1.00 40.23 147 ASP C N 1
ATOM 3964 C CA . ASP C 1 150 ? 133.012 112.878 169.161 1.00 40.23 147 ASP C CA 1
ATOM 3965 C C . ASP C 1 150 ? 133.446 111.453 169.449 1.00 40.23 147 ASP C C 1
ATOM 3966 O O . ASP C 1 150 ? 132.916 110.828 170.369 1.00 40.23 147 ASP C O 1
ATOM 3971 N N . THR C 1 151 ? 134.419 110.938 168.711 1.00 43.44 148 THR C N 1
ATOM 3972 C CA . THR C 1 151 ? 134.931 109.596 168.926 1.00 43.44 148 THR C CA 1
ATOM 3973 C C . THR C 1 151 ? 136.072 109.548 169.935 1.00 43.44 148 THR C C 1
ATOM 3974 O O . THR C 1 151 ? 136.853 108.593 169.924 1.00 43.44 148 THR C O 1
ATOM 3978 N N . MET C 1 152 ? 136.167 110.533 170.828 1.00 49.12 149 MET C N 1
ATOM 3979 C CA . MET C 1 152 ? 137.116 110.456 171.933 1.00 49.12 149 MET C CA 1
ATOM 3980 C C . MET C 1 152 ? 136.562 109.648 173.100 1.00 49.12 149 MET C C 1
ATOM 3981 O O . MET C 1 152 ? 137.248 109.471 174.112 1.00 49.12 149 MET C O 1
ATOM 3986 N N . GLU C 1 153 ? 135.317 109.187 172.994 1.00 57.77 150 GLU C N 1
ATOM 3987 C CA . GLU C 1 153 ? 134.731 108.250 173.945 1.00 57.77 150 GLU C CA 1
ATOM 3988 C C . GLU C 1 153 ? 134.843 106.813 173.455 1.00 57.77 150 GLU C C 1
ATOM 3989 O O . GLU C 1 153 ? 133.864 106.063 173.462 1.00 57.77 150 GLU C O 1
ATOM 3995 N N . SER C 1 154 ? 136.048 106.411 173.063 1.00 67.52 151 SER C N 1
ATOM 3996 C CA . SER C 1 154 ? 136.306 105.023 172.709 1.00 67.52 151 SER C CA 1
ATOM 3997 C C . SER C 1 154 ? 137.765 104.705 172.987 1.00 67.52 151 SER C C 1
ATOM 3998 O O . SER C 1 154 ? 138.622 105.589 172.911 1.00 67.52 151 SER C O 1
ATOM 4001 N N . VAL C 1 155 ? 138.061 103.452 173.314 1.00 85.85 152 VAL C N 1
ATOM 4002 C CA . VAL C 1 155 ? 139.413 103.080 173.708 1.00 85.85 152 VAL C CA 1
ATOM 4003 C C . VAL C 1 155 ? 139.635 101.619 173.333 1.00 85.85 152 VAL C C 1
ATOM 4004 O O . VAL C 1 155 ? 138.676 100.857 173.156 1.00 85.85 152 VAL C O 1
ATOM 4008 N N . GLY C 1 156 ? 140.892 101.228 173.171 1.00 117.91 153 GLY C N 1
ATOM 4009 C CA . GLY C 1 156 ? 141.231 99.833 172.985 1.00 117.91 153 GLY C CA 1
ATOM 4010 C C . GLY C 1 156 ? 142.244 99.404 174.019 1.00 117.91 153 GLY C C 1
ATOM 4011 O O . GLY C 1 156 ? 143.285 100.045 174.203 1.00 117.91 153 GLY C O 1
ATOM 4012 N N . ASP C 1 157 ? 141.922 98.307 174.699 1.00 135.51 154 ASP C N 1
ATOM 4013 C CA . ASP C 1 157 ? 142.765 97.811 175.775 1.00 135.51 154 ASP C CA 1
ATOM 4014 C C . ASP C 1 157 ? 142.615 96.297 175.836 1.00 135.51 154 ASP C C 1
ATOM 4015 O O . ASP C 1 157 ? 141.650 95.732 175.312 1.00 135.51 154 ASP C O 1
ATOM 4020 N N . VAL C 1 158 ? 143.594 95.645 176.464 1.00 150.54 155 VAL C N 1
ATOM 4021 C CA . VAL C 1 158 ? 143.647 94.189 176.565 1.00 150.54 155 VAL C CA 1
ATOM 4022 C C . VAL C 1 158 ? 142.498 93.666 177.421 1.00 150.54 155 VAL C C 1
ATOM 4023 O O . VAL C 1 158 ? 142.032 94.342 178.346 1.00 150.54 155 VAL C O 1
ATOM 4027 N N . GLY C 1 159 ? 142.016 92.471 177.095 1.00 162.74 156 GLY C N 1
ATOM 4028 C CA . GLY C 1 159 ? 140.927 91.867 177.834 1.00 162.74 156 GLY C CA 1
ATOM 4029 C C . GLY C 1 159 ? 141.247 90.461 178.291 1.00 162.74 156 GLY C C 1
ATOM 4030 O O . GLY C 1 159 ? 142.321 90.210 178.847 1.00 162.74 156 GLY C O 1
ATOM 4031 N N . GLU C 1 160 ? 140.319 89.534 178.066 1.00 165.10 157 GLU C N 1
ATOM 4032 C CA . GLU C 1 160 ? 140.523 88.130 178.414 1.00 165.10 157 GLU C CA 1
ATOM 4033 C C . GLU C 1 160 ? 141.475 87.527 177.390 1.00 165.10 157 GLU C C 1
ATOM 4034 O O . GLU C 1 160 ? 141.092 87.246 176.253 1.00 165.10 157 GLU C O 1
ATOM 4040 N N . GLU C 1 161 ? 142.725 87.335 177.796 1.00 168.87 158 GLU C N 1
ATOM 4041 C CA . GLU C 1 161 ? 143.743 86.818 176.899 1.00 168.87 158 GLU C CA 1
ATOM 4042 C C . GLU C 1 161 ? 143.586 85.312 176.712 1.00 168.87 158 GLU C C 1
ATOM 4043 O O . GLU C 1 161 ? 142.957 84.616 177.514 1.00 168.87 158 GLU C O 1
ATOM 4049 N N . MET C 1 162 ? 144.169 84.812 175.626 1.00 168.51 159 MET C N 1
ATOM 4050 C CA . MET C 1 162 ? 144.159 83.384 175.355 1.00 168.51 159 MET C CA 1
ATOM 4051 C C . MET C 1 162 ? 145.303 82.694 176.084 1.00 168.51 159 MET C C 1
ATOM 4052 O O . MET C 1 162 ? 146.477 82.890 175.759 1.00 168.51 159 MET C O 1
ATOM 4057 N N . ASP C 1 163 ? 144.951 81.882 177.078 1.00 171.73 160 ASP C N 1
ATOM 4058 C CA . ASP C 1 163 ? 145.902 80.971 177.691 1.00 171.73 160 ASP C CA 1
ATOM 4059 C C . ASP C 1 163 ? 145.963 79.629 176.983 1.00 171.73 160 ASP C C 1
ATOM 4060 O O . ASP C 1 163 ? 146.953 78.908 177.142 1.00 171.73 160 ASP C O 1
ATOM 4065 N N . GLU C 1 164 ? 144.939 79.287 176.206 1.00 171.91 161 GLU C N 1
ATOM 4066 C CA . GLU C 1 164 ? 144.903 78.057 175.433 1.00 171.91 161 GLU C CA 1
ATOM 4067 C C . GLU C 1 164 ? 145.469 78.225 174.028 1.00 171.91 161 GLU C C 1
ATOM 4068 O O . GLU C 1 164 ? 145.231 77.368 173.172 1.00 171.91 161 GLU C O 1
ATOM 4074 N N . ALA C 1 165 ? 146.213 79.302 173.774 1.00 172.04 162 ALA C N 1
ATOM 4075 C CA . ALA C 1 165 ? 146.858 79.496 172.481 1.00 172.04 162 ALA C CA 1
ATOM 4076 C C . ALA C 1 165 ? 148.368 79.330 172.546 1.00 172.04 162 ALA C C 1
ATOM 4077 O O . ALA C 1 165 ? 148.981 78.936 171.547 1.00 172.04 162 ALA C O 1
ATOM 4079 N N . VAL C 1 166 ? 148.975 79.635 173.696 1.00 171.42 163 VAL C N 1
ATOM 4080 C CA . VAL C 1 166 ? 150.420 79.491 173.856 1.00 171.42 163 VAL C CA 1
ATOM 4081 C C . VAL C 1 166 ? 150.812 78.019 173.825 1.00 171.42 163 VAL C C 1
ATOM 4082 O O . VAL C 1 166 ? 151.748 77.621 173.122 1.00 171.42 163 VAL C O 1
ATOM 4086 N N . ASP C 1 167 ? 150.084 77.185 174.571 1.00 174.20 164 ASP C N 1
ATOM 4087 C CA . ASP C 1 167 ? 150.294 75.745 174.488 1.00 174.20 164 ASP C CA 1
ATOM 4088 C C . ASP C 1 167 ? 149.757 75.169 173.181 1.00 174.20 164 ASP C C 1
ATOM 4089 O O . ASP C 1 167 ? 150.120 74.050 172.803 1.00 174.20 164 ASP C O 1
ATOM 4094 N N . GLU C 1 168 ? 148.888 75.908 172.488 1.00 174.14 165 GLU C N 1
ATOM 4095 C CA . GLU C 1 168 ? 148.468 75.496 171.155 1.00 174.14 165 GLU C CA 1
ATOM 4096 C C . GLU C 1 168 ? 149.541 75.820 170.123 1.00 174.14 165 GLU C C 1
ATOM 4097 O O . GLU C 1 168 ? 149.596 75.187 169.062 1.00 174.14 165 GLU C O 1
ATOM 4103 N N . GLU C 1 169 ? 150.411 76.787 170.425 1.00 172.97 166 GLU C N 1
ATOM 4104 C CA . GLU C 1 169 ? 151.538 77.070 169.542 1.00 172.97 166 GLU C CA 1
ATOM 4105 C C . GLU C 1 169 ? 152.572 75.954 169.604 1.00 172.97 166 GLU C C 1
ATOM 4106 O O . GLU C 1 169 ? 153.106 75.536 168.570 1.00 172.97 166 GLU C O 1
ATOM 4112 N N . VAL C 1 170 ? 152.875 75.466 170.808 1.00 173.95 167 VAL C N 1
ATOM 4113 C CA . VAL C 1 170 ? 153.846 74.388 170.951 1.00 173.95 167 VAL C CA 1
ATOM 4114 C C . VAL C 1 170 ? 153.231 73.044 170.565 1.00 173.95 167 VAL C C 1
ATOM 4115 O O . VAL C 1 170 ? 153.961 72.075 170.320 1.00 173.95 167 VAL C O 1
ATOM 4119 N N . ASN C 1 171 ? 151.901 72.970 170.465 1.00 175.07 168 ASN C N 1
ATOM 4120 C CA . ASN C 1 171 ? 151.245 71.739 170.041 1.00 175.07 168 ASN C CA 1
ATOM 4121 C C . ASN C 1 171 ? 151.461 71.481 168.553 1.00 175.07 168 ASN C C 1
ATOM 4122 O O . ASN C 1 171 ? 151.648 70.330 168.143 1.00 175.07 168 ASN C O 1
ATOM 4127 N N . LYS C 1 172 ? 151.439 72.532 167.732 1.00 173.46 169 LYS C N 1
ATOM 4128 C CA . LYS C 1 172 ? 151.574 72.340 166.293 1.00 173.46 169 LYS C CA 1
ATOM 4129 C C . LYS C 1 172 ? 153.029 72.229 165.852 1.00 173.46 169 LYS C C 1
ATOM 4130 O O . LYS C 1 172 ? 153.307 71.626 164.809 1.00 173.46 169 LYS C O 1
ATOM 4136 N N . ILE C 1 173 ? 153.963 72.783 166.619 1.00 171.05 170 ILE C N 1
ATOM 4137 C CA . ILE C 1 173 ? 155.352 72.841 166.188 1.00 171.05 170 ILE C CA 1
ATOM 4138 C C . ILE C 1 173 ? 156.290 72.945 167.385 1.00 171.05 170 ILE C C 1
ATOM 4139 O O . ILE C 1 173 ? 155.864 73.259 168.496 1.00 171.05 170 ILE C O 1
ATOM 4144 N N . MET D 1 4 ? 129.469 130.399 148.758 1.00 45.37 1 MET D N 1
ATOM 4145 C CA . MET D 1 4 ? 128.958 130.012 147.450 1.00 45.37 1 MET D CA 1
ATOM 4146 C C . MET D 1 4 ? 128.509 128.559 147.455 1.00 45.37 1 MET D C 1
ATOM 4147 O O . MET D 1 4 ? 127.493 128.214 146.851 1.00 45.37 1 MET D O 1
ATOM 4152 N N . ASP D 1 5 ? 129.272 127.708 148.137 1.00 34.70 2 ASP D N 1
ATOM 4153 C CA . ASP D 1 5 ? 128.932 126.297 148.298 1.00 34.70 2 ASP D CA 1
ATOM 4154 C C . ASP D 1 5 ? 128.798 126.050 149.792 1.00 34.70 2 ASP D C 1
ATOM 4155 O O . ASP D 1 5 ? 129.792 126.074 150.519 1.00 34.70 2 ASP D O 1
ATOM 4160 N N . TYR D 1 6 ? 127.573 125.803 150.244 1.00 29.45 3 TYR D N 1
ATOM 4161 C CA . TYR D 1 6 ? 127.283 125.767 151.666 1.00 29.45 3 TYR D CA 1
ATOM 4162 C C . TYR D 1 6 ? 127.325 124.368 152.250 1.00 29.45 3 TYR D C 1
ATOM 4163 O O . TYR D 1 6 ? 127.639 124.218 153.432 1.00 29.45 3 TYR D O 1
ATOM 4172 N N . ILE D 1 7 ? 126.984 123.345 151.467 1.00 26.02 4 ILE D N 1
ATOM 4173 C CA . ILE D 1 7 ? 127.126 121.973 151.941 1.00 26.02 4 ILE D CA 1
ATOM 4174 C C . ILE D 1 7 ? 128.596 121.623 152.094 1.00 26.02 4 ILE D C 1
ATOM 4175 O O . ILE D 1 7 ? 128.988 120.931 153.036 1.00 26.02 4 ILE D O 1
ATOM 4180 N N . LYS D 1 8 ? 129.436 122.134 151.198 1.00 24.31 5 LYS D N 1
ATOM 4181 C CA . LYS D 1 8 ? 130.870 121.905 151.297 1.00 24.31 5 LYS D CA 1
ATOM 4182 C C . LYS D 1 8 ? 131.463 122.597 152.512 1.00 24.31 5 LYS D C 1
ATOM 4183 O O . LYS D 1 8 ? 132.378 122.063 153.139 1.00 24.31 5 LYS D O 1
ATOM 4189 N N . LYS D 1 9 ? 130.948 123.765 152.878 1.00 23.01 6 LYS D N 1
ATOM 4190 C CA . LYS D 1 9 ? 131.418 124.419 154.088 1.00 23.01 6 LYS D CA 1
ATOM 4191 C C . LYS D 1 9 ? 130.784 123.849 155.340 1.00 23.01 6 LYS D C 1
ATOM 4192 O O . LYS D 1 9 ? 131.324 124.038 156.429 1.00 23.01 6 LYS D O 1
ATOM 4198 N N . ALA D 1 10 ? 129.647 123.173 155.219 1.00 20.91 7 ALA D N 1
ATOM 4199 C CA . ALA D 1 10 ? 129.066 122.538 156.390 1.00 20.91 7 ALA D CA 1
ATOM 4200 C C . ALA D 1 10 ? 129.828 121.287 156.770 1.00 20.91 7 ALA D C 1
ATOM 4201 O O . ALA D 1 10 ? 129.824 120.899 157.935 1.00 20.91 7 ALA D O 1
ATOM 4203 N N . ILE D 1 11 ? 130.489 120.655 155.809 1.00 19.93 8 ILE D N 1
ATOM 4204 C CA . ILE D 1 11 ? 131.250 119.438 156.053 1.00 19.93 8 ILE D CA 1
ATOM 4205 C C . ILE D 1 11 ? 132.673 119.752 156.475 1.00 19.93 8 ILE D C 1
ATOM 4206 O O . ILE D 1 11 ? 133.195 119.178 157.432 1.00 19.93 8 ILE D O 1
ATOM 4211 N N . TRP D 1 12 ? 133.323 120.671 155.774 1.00 25.96 9 TRP D N 1
ATOM 4212 C CA . TRP D 1 12 ? 134.743 120.904 155.943 1.00 25.96 9 TRP D CA 1
ATOM 4213 C C . TRP D 1 12 ? 135.049 122.194 156.682 1.00 25.96 9 TRP D C 1
ATOM 4214 O O . TRP D 1 12 ? 136.215 122.473 156.953 1.00 25.96 9 TRP D O 1
ATOM 4225 N N . GLY D 1 13 ? 134.054 122.998 157.006 1.00 18.82 10 GLY D N 1
ATOM 4226 C CA . GLY D 1 13 ? 134.300 124.185 157.780 1.00 18.82 10 GLY D CA 1
ATOM 4227 C C . GLY D 1 13 ? 134.384 125.422 156.928 1.00 18.82 10 GLY D C 1
ATOM 4228 O O . GLY D 1 13 ? 134.089 125.397 155.735 1.00 18.82 10 GLY D O 1
ATOM 4229 N N . PRO D 1 14 ? 134.798 126.538 157.528 1.00 20.86 11 PRO D N 1
ATOM 4230 C CA . PRO D 1 14 ? 134.762 127.813 156.806 1.00 20.86 11 PRO D CA 1
ATOM 4231 C C . PRO D 1 14 ? 135.806 127.933 155.723 1.00 20.86 11 PRO D C 1
ATOM 4232 O O . PRO D 1 14 ? 135.634 128.752 154.815 1.00 20.86 11 PRO D O 1
ATOM 4236 N N . ASP D 1 15 ? 136.881 127.157 155.785 1.00 22.22 12 ASP D N 1
ATOM 4237 C CA . ASP D 1 15 ? 137.892 127.132 154.733 1.00 22.22 12 ASP D CA 1
ATOM 4238 C C . ASP D 1 15 ? 137.997 125.685 154.290 1.00 22.22 12 ASP D C 1
ATOM 4239 O O . ASP D 1 15 ? 138.816 124.928 154.839 1.00 22.22 12 ASP D O 1
ATOM 4244 N N . PRO D 1 16 ? 137.172 125.249 153.338 1.00 22.97 13 PRO D N 1
ATOM 4245 C CA . PRO D 1 16 ? 137.106 123.818 153.041 1.00 22.97 13 PRO D CA 1
ATOM 4246 C C . PRO D 1 16 ? 138.299 123.282 152.288 1.00 22.97 13 PRO D C 1
ATOM 4247 O O . PRO D 1 16 ? 138.594 122.094 152.419 1.00 22.97 13 PRO D O 1
ATOM 4251 N N . LYS D 1 17 ? 139.005 124.102 151.515 1.00 24.85 14 LYS D N 1
ATOM 4252 C CA . LYS D 1 17 ? 140.117 123.574 150.736 1.00 24.85 14 LYS D CA 1
ATOM 4253 C C . LYS D 1 17 ? 141.334 123.282 151.591 1.00 24.85 14 LYS D C 1
ATOM 4254 O O . LYS D 1 17 ? 142.172 122.471 151.193 1.00 24.85 14 LYS D O 1
ATOM 4260 N N . GLU D 1 18 ? 141.456 123.915 152.749 1.00 23.56 15 GLU D N 1
ATOM 4261 C CA . GLU D 1 18 ? 142.586 123.635 153.612 1.00 23.56 15 GLU D CA 1
ATOM 4262 C C . GLU D 1 18 ? 142.274 122.561 154.634 1.00 23.56 15 GLU D C 1
ATOM 4263 O O . GLU D 1 18 ? 143.196 121.912 155.118 1.00 23.56 15 GLU D O 1
ATOM 4269 N N . GLN D 1 19 ? 141.002 122.338 154.946 1.00 22.35 16 GLN D N 1
ATOM 4270 C CA . GLN D 1 19 ? 140.621 121.179 155.743 1.00 22.35 16 GLN D CA 1
ATOM 4271 C C . GLN D 1 19 ? 140.861 119.887 154.975 1.00 22.35 16 GLN D C 1
ATOM 4272 O O . GLN D 1 19 ? 141.158 118.849 155.570 1.00 22.35 16 GLN D O 1
ATOM 4278 N N . GLN D 1 20 ? 140.758 119.934 153.650 1.00 22.57 17 GLN D N 1
ATOM 4279 C CA . GLN D 1 20 ? 140.938 118.734 152.847 1.00 22.57 17 GLN D CA 1
ATOM 4280 C C . GLN D 1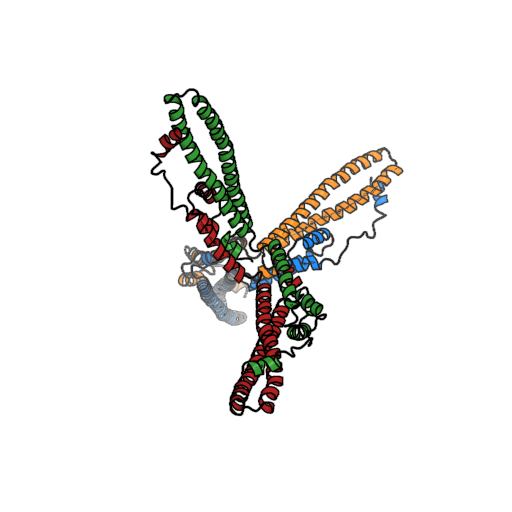 20 ? 142.401 118.350 152.714 1.00 22.57 17 GLN D C 1
ATOM 4281 O O . GLN D 1 20 ? 142.716 117.160 152.668 1.00 22.57 17 GLN D O 1
ATOM 4287 N N . ARG D 1 21 ? 143.310 119.322 152.637 1.00 24.21 18 ARG D N 1
ATOM 4288 C CA . ARG D 1 21 ? 144.723 118.974 152.616 1.00 24.21 18 ARG D CA 1
ATOM 4289 C C . ARG D 1 21 ? 145.287 118.768 154.002 1.00 24.21 18 ARG D C 1
ATOM 4290 O O . ARG D 1 21 ? 146.446 118.377 154.133 1.00 24.21 18 ARG D O 1
ATOM 4298 N N . ARG D 1 22 ? 144.505 119.036 155.028 1.00 24.54 19 ARG D N 1
ATOM 4299 C CA . ARG D 1 22 ? 144.929 118.793 156.390 1.00 24.54 19 ARG D CA 1
ATOM 4300 C C . ARG D 1 22 ? 144.506 117.415 156.870 1.00 24.54 19 ARG D C 1
ATOM 4301 O O . ARG D 1 22 ? 145.100 116.895 157.814 1.00 24.54 19 ARG D O 1
ATOM 4309 N N . ILE D 1 23 ? 143.494 116.814 156.242 1.00 26.12 20 ILE D N 1
ATOM 4310 C CA . ILE D 1 23 ? 143.216 115.399 156.459 1.00 26.12 20 ILE D CA 1
ATOM 4311 C C . ILE D 1 23 ? 144.177 114.545 155.658 1.00 26.12 20 ILE D C 1
ATOM 4312 O O . ILE D 1 23 ? 144.837 113.656 156.201 1.00 26.12 20 ILE D O 1
ATOM 4317 N N . ARG D 1 24 ? 144.292 114.819 154.358 1.00 31.41 21 ARG D N 1
ATOM 4318 C CA . ARG D 1 24 ? 145.119 113.993 153.492 1.00 31.41 21 ARG D CA 1
ATOM 4319 C C . ARG D 1 24 ? 146.602 114.129 153.793 1.00 31.41 21 ARG D C 1
ATOM 4320 O O . ARG D 1 24 ? 147.386 113.297 153.340 1.00 31.41 21 ARG D O 1
ATOM 4328 N N . SER D 1 25 ? 147.004 115.149 154.544 1.00 33.23 22 SER D N 1
ATOM 4329 C CA . SER D 1 25 ? 148.321 115.125 155.158 1.00 33.23 22 SER D CA 1
ATOM 4330 C C . SER D 1 25 ? 148.378 114.085 156.264 1.00 33.23 22 SER D C 1
ATOM 4331 O O . SER D 1 25 ? 149.248 113.213 156.256 1.00 33.23 22 SER D O 1
ATOM 4334 N N . VAL D 1 26 ? 147.441 114.153 157.212 1.00 33.88 23 VAL D N 1
ATOM 4335 C CA . VAL D 1 26 ? 147.470 113.295 158.395 1.00 33.88 23 VAL D CA 1
ATOM 4336 C C . VAL D 1 26 ? 147.175 111.854 158.029 1.00 33.88 23 VAL D C 1
ATOM 4337 O O . VAL D 1 26 ? 147.834 110.926 158.506 1.00 33.88 23 VAL D O 1
ATOM 4341 N N . LEU D 1 27 ? 146.231 111.644 157.135 1.00 34.54 24 LEU D N 1
ATOM 4342 C CA . LEU D 1 27 ? 145.775 110.309 156.804 1.00 34.54 24 LEU D CA 1
ATOM 4343 C C . LEU D 1 27 ? 146.728 109.600 155.849 1.00 34.54 24 LEU D C 1
ATOM 4344 O O . LEU D 1 27 ? 146.512 108.431 155.527 1.00 34.54 24 LEU D O 1
ATOM 4349 N N . ARG D 1 28 ? 147.766 110.294 155.387 1.00 45.69 25 ARG D N 1
ATOM 4350 C CA . ARG D 1 28 ? 148.907 109.741 154.672 1.00 45.69 25 ARG D CA 1
ATOM 4351 C C . ARG D 1 28 ? 150.068 109.422 155.600 1.00 45.69 25 ARG D C 1
ATOM 4352 O O . ARG D 1 28 ? 150.769 108.430 155.390 1.00 45.69 25 ARG D O 1
ATOM 4360 N N . LYS D 1 29 ? 150.282 110.249 156.630 1.00 48.34 26 LYS D N 1
ATOM 4361 C CA . LYS D 1 29 ? 151.294 109.957 157.641 1.00 48.34 26 LYS D CA 1
ATOM 4362 C C . LYS D 1 29 ? 150.983 108.668 158.384 1.00 48.34 26 LYS D C 1
ATOM 4363 O O . LYS D 1 29 ? 151.891 107.899 158.711 1.00 48.34 26 LYS D O 1
ATOM 4369 N N . ASN D 1 30 ? 149.705 108.419 158.673 1.00 49.35 27 ASN D N 1
ATOM 4370 C CA . ASN D 1 30 ? 149.333 107.136 159.253 1.00 49.35 27 ASN D CA 1
ATOM 4371 C C . ASN D 1 30 ? 149.485 106.008 158.254 1.00 49.35 27 ASN D C 1
ATOM 4372 O O . ASN D 1 30 ? 149.897 104.911 158.629 1.00 49.35 27 ASN D O 1
ATOM 4377 N N . GLY D 1 31 ? 149.194 106.260 156.978 1.00 53.58 28 GLY D N 1
ATOM 4378 C CA . GLY D 1 31 ? 149.391 105.245 155.959 1.00 53.58 28 GLY D CA 1
ATOM 4379 C C . GLY D 1 31 ? 150.836 104.848 155.753 1.00 53.58 28 GLY D C 1
ATOM 4380 O O . GLY D 1 31 ? 151.101 103.763 155.233 1.00 53.58 28 GLY D O 1
ATOM 4381 N N . ARG D 1 32 ? 151.775 105.702 156.154 1.00 64.68 29 ARG D N 1
ATOM 4382 C CA . ARG D 1 32 ? 153.177 105.325 156.156 1.00 64.68 29 ARG D CA 1
ATOM 4383 C C . ARG D 1 32 ? 153.605 104.749 157.494 1.00 64.68 29 ARG D C 1
ATOM 4384 O O . ARG D 1 32 ? 154.520 103.924 157.537 1.00 64.68 29 ARG D O 1
ATOM 4392 N N . ASN D 1 33 ? 152.964 105.158 158.589 1.00 63.10 30 ASN D N 1
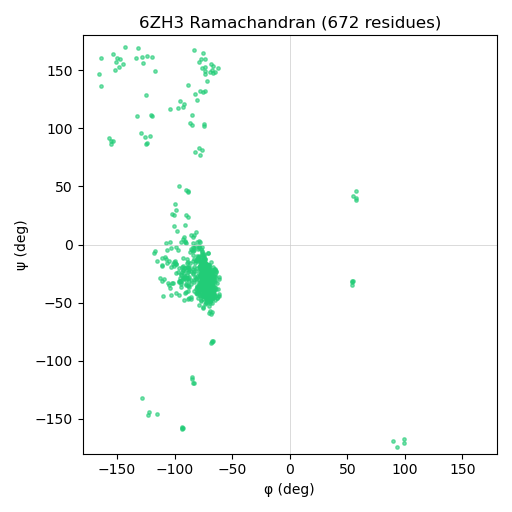ATOM 4393 C CA . ASN D 1 33 ? 153.358 104.641 159.894 1.00 63.10 30 ASN D CA 1
ATOM 4394 C C . ASN D 1 33 ? 152.836 103.233 160.129 1.00 63.10 30 ASN D C 1
ATOM 4395 O O . ASN D 1 33 ? 153.486 102.452 160.828 1.00 63.10 30 ASN D O 1
ATOM 4400 N N . ILE D 1 34 ? 151.670 102.894 159.580 1.00 66.47 31 ILE D N 1
ATOM 4401 C CA . ILE D 1 34 ? 151.211 101.512 159.647 1.00 66.47 31 ILE D CA 1
ATOM 4402 C C . ILE D 1 34 ? 152.090 100.625 158.775 1.00 66.47 31 ILE D C 1
ATOM 4403 O O . ILE D 1 34 ? 152.502 99.537 159.195 1.00 66.47 31 ILE D O 1
ATOM 4408 N N . GLU D 1 35 ? 152.425 101.090 157.566 1.00 73.20 32 GLU D N 1
ATOM 4409 C CA . GLU D 1 35 ? 153.289 100.316 156.681 1.00 73.20 32 GLU D CA 1
ATOM 4410 C C . GLU D 1 35 ? 154.715 100.222 157.205 1.00 73.20 32 GLU D C 1
ATOM 4411 O O . GLU D 1 35 ? 155.436 99.284 156.855 1.00 73.20 32 GLU D O 1
ATOM 4417 N N . LYS D 1 36 ? 155.144 101.172 158.033 1.00 78.31 33 LYS D N 1
ATOM 4418 C CA . LYS D 1 36 ? 156.433 101.021 158.694 1.00 78.31 33 LYS D CA 1
ATOM 4419 C C . LYS D 1 36 ? 156.321 100.031 159.842 1.00 78.31 33 LYS D C 1
ATOM 4420 O O . LYS D 1 36 ? 157.184 99.165 160.014 1.00 78.31 33 LYS D O 1
ATOM 4426 N N . SER D 1 37 ? 155.253 100.129 160.630 1.00 80.76 34 SER D N 1
ATOM 4427 C CA . SER D 1 37 ? 155.095 99.284 161.806 1.00 80.76 34 SER D CA 1
ATOM 4428 C C . SER D 1 37 ? 154.675 97.860 161.474 1.00 80.76 34 SER D C 1
ATOM 4429 O O . SER D 1 37 ? 154.651 97.022 162.376 1.00 80.76 34 SER D O 1
ATOM 4432 N N . LEU D 1 38 ? 154.315 97.568 160.229 1.00 86.62 35 LEU D N 1
ATOM 4433 C CA . LEU D 1 38 ? 154.244 96.184 159.783 1.00 86.62 35 LEU D CA 1
ATOM 4434 C C . LEU D 1 38 ? 155.556 95.705 159.193 1.00 86.62 35 LEU D C 1
ATOM 4435 O O . LEU D 1 38 ? 155.858 94.510 159.263 1.00 86.62 35 LEU D O 1
ATOM 4440 N N . ARG D 1 39 ? 156.340 96.612 158.617 1.00 95.16 36 ARG D N 1
ATOM 4441 C CA . ARG D 1 39 ? 157.611 96.224 158.025 1.00 95.16 36 ARG D CA 1
ATOM 4442 C C . ARG D 1 39 ? 158.652 95.936 159.097 1.00 95.16 36 ARG D C 1
ATOM 4443 O O . ARG D 1 39 ? 159.487 95.041 158.929 1.00 95.16 36 ARG D O 1
ATOM 4451 N N . GLU D 1 40 ? 158.612 96.666 160.210 1.00 100.60 37 GLU D N 1
ATOM 4452 C CA . GLU D 1 40 ? 159.544 96.403 161.296 1.00 100.60 37 GLU D CA 1
ATOM 4453 C C . GLU D 1 40 ? 159.056 95.313 162.237 1.00 100.60 37 GLU D C 1
ATOM 4454 O O . GLU D 1 40 ? 159.782 94.952 163.168 1.00 100.60 37 GLU D O 1
ATOM 4460 N N . LEU D 1 41 ? 157.848 94.798 162.035 1.00 107.94 38 LEU D N 1
ATOM 4461 C CA . LEU D 1 41 ? 157.300 93.760 162.891 1.00 107.94 38 LEU D CA 1
ATOM 4462 C C . LEU D 1 41 ? 157.085 92.450 162.148 1.00 107.94 38 LEU D C 1
ATOM 4463 O O . LEU D 1 41 ? 156.899 91.412 162.791 1.00 107.94 38 LEU D O 1
ATOM 4468 N N . THR D 1 42 ? 157.129 92.467 160.816 1.00 117.85 39 THR D N 1
ATOM 4469 C CA . THR D 1 42 ? 157.220 91.216 160.074 1.00 117.85 39 THR D CA 1
ATOM 4470 C C . THR D 1 42 ? 158.575 90.558 160.308 1.00 117.85 39 THR D C 1
ATOM 4471 O O . THR D 1 42 ? 158.679 89.328 160.354 1.00 117.85 39 THR D O 1
ATOM 4475 N N . VAL D 1 43 ? 159.621 91.364 160.507 1.00 126.28 40 VAL D N 1
ATOM 4476 C CA . VAL D 1 43 ? 160.942 90.805 160.754 1.00 126.28 40 VAL D CA 1
ATOM 4477 C C . VAL D 1 43 ? 161.068 90.229 162.159 1.00 126.28 40 VAL D C 1
ATOM 4478 O O . VAL D 1 43 ? 161.916 89.360 162.387 1.00 126.28 40 VAL D O 1
ATOM 4482 N N . LEU D 1 44 ? 160.245 90.675 163.114 1.00 131.86 41 LEU D N 1
ATOM 4483 C CA . LEU D 1 44 ? 160.215 89.996 164.406 1.00 131.86 41 LEU D CA 1
ATOM 4484 C C . LEU D 1 44 ? 159.440 88.691 164.324 1.00 131.86 41 LEU D C 1
ATOM 4485 O O . LEU D 1 44 ? 159.706 87.766 165.097 1.00 131.86 41 LEU D O 1
ATOM 4490 N N . GLN D 1 45 ? 158.480 88.600 163.405 1.00 136.18 42 GLN D N 1
ATOM 4491 C CA . GLN D 1 45 ? 157.951 87.294 163.038 1.00 136.18 42 GLN D CA 1
ATOM 4492 C C . GLN D 1 45 ? 158.997 86.460 162.317 1.00 136.18 42 GLN D C 1
ATOM 4493 O O . GLN D 1 45 ? 159.128 85.265 162.595 1.00 136.18 42 GLN D O 1
ATOM 4499 N N . ASN D 1 46 ? 159.766 87.076 161.416 1.00 140.56 43 ASN D N 1
ATOM 4500 C CA . ASN D 1 46 ? 160.704 86.329 160.583 1.00 140.56 43 ASN D CA 1
ATOM 4501 C C . ASN D 1 46 ? 161.912 85.838 161.371 1.00 140.56 43 ASN D C 1
ATOM 4502 O O . ASN D 1 46 ? 162.480 84.792 161.039 1.00 140.56 43 ASN D O 1
ATOM 4507 N N . LYS D 1 47 ? 162.326 86.569 162.408 1.00 148.38 44 LYS D N 1
ATOM 4508 C CA . LYS D 1 47 ? 163.439 86.082 163.215 1.00 148.38 44 LYS D CA 1
ATOM 4509 C C . LYS D 1 47 ? 162.992 84.965 164.149 1.00 148.38 44 LYS D C 1
ATOM 4510 O O . LYS D 1 47 ? 163.785 84.074 164.471 1.00 148.38 44 LYS D O 1
ATOM 4516 N N . THR D 1 48 ? 161.730 84.990 164.582 1.00 153.68 45 THR D N 1
ATOM 4517 C CA . THR D 1 48 ? 161.221 83.940 165.455 1.00 153.68 45 THR D CA 1
ATOM 4518 C C . THR D 1 48 ? 160.989 82.648 164.679 1.00 153.68 45 THR D C 1
ATOM 4519 O O . THR D 1 48 ? 161.151 81.552 165.232 1.00 153.68 45 THR D O 1
ATOM 4523 N N . GLN D 1 49 ? 160.670 82.755 163.383 1.00 157.07 46 GLN D N 1
ATOM 4524 C CA . GLN D 1 49 ? 160.639 81.583 162.510 1.00 157.07 46 GLN D CA 1
ATOM 4525 C C . GLN D 1 49 ? 162.013 80.939 162.361 1.00 157.07 46 GLN D C 1
ATOM 4526 O O . GLN D 1 49 ? 162.096 79.748 162.043 1.00 157.07 46 GLN D O 1
ATOM 4532 N N . GLN D 1 50 ? 163.088 81.699 162.577 1.00 159.50 47 GLN D N 1
ATOM 4533 C CA . GLN D 1 50 ? 164.423 81.122 162.637 1.00 159.50 47 GLN D CA 1
ATOM 4534 C C . GLN D 1 50 ? 164.745 80.567 164.019 1.00 159.50 47 GLN D C 1
ATOM 4535 O O . GLN D 1 50 ? 165.646 79.734 164.148 1.00 159.50 47 GLN D O 1
ATOM 4541 N N . LEU D 1 51 ? 164.036 81.015 165.058 1.00 161.22 48 LEU D N 1
ATOM 4542 C CA . LEU D 1 51 ? 164.325 80.585 166.422 1.00 161.22 48 LEU D CA 1
ATOM 4543 C C . LEU D 1 51 ? 163.443 79.435 166.889 1.00 161.22 48 LEU D C 1
ATOM 4544 O O . LEU D 1 51 ? 163.887 78.622 167.707 1.00 161.22 48 LEU D O 1
ATOM 4549 N N . ILE D 1 52 ? 162.201 79.356 166.411 1.00 163.09 49 ILE D N 1
ATOM 4550 C CA . ILE D 1 52 ? 161.384 78.177 166.679 1.00 163.09 49 ILE D CA 1
ATOM 4551 C C . ILE D 1 52 ? 161.915 76.981 165.899 1.00 163.09 49 ILE D C 1
ATOM 4552 O O . ILE D 1 52 ? 162.041 75.875 166.440 1.00 163.09 49 ILE D O 1
ATOM 4557 N N . LYS D 1 53 ? 162.274 77.192 164.630 1.00 162.34 50 LYS D N 1
ATOM 4558 C CA . LYS D 1 53 ? 162.822 76.118 163.808 1.00 162.34 50 LYS D CA 1
ATOM 4559 C C . LYS D 1 53 ? 164.218 75.702 164.257 1.00 162.34 50 LYS D C 1
ATOM 4560 O O . LYS D 1 53 ? 164.652 74.590 163.936 1.00 162.34 50 LYS D O 1
ATOM 4566 N N . LYS D 1 54 ? 164.929 76.570 164.979 1.00 164.94 51 LYS D N 1
ATOM 4567 C CA . LYS D 1 54 ? 166.187 76.176 165.603 1.00 164.94 51 LYS D CA 1
ATOM 4568 C C . LYS D 1 54 ? 165.934 75.202 166.746 1.00 164.94 51 LYS D C 1
ATOM 4569 O O . LYS D 1 54 ? 166.452 74.079 166.752 1.00 164.94 51 LYS D O 1
ATOM 4575 N N . SER D 1 55 ? 165.125 75.613 167.720 1.00 169.77 52 SER D N 1
ATOM 4576 C CA . SER D 1 55 ? 164.896 74.814 168.916 1.00 169.77 52 SER D CA 1
ATOM 4577 C C . SER D 1 55 ? 163.873 73.704 168.710 1.00 169.77 52 SER D C 1
ATOM 4578 O O . SER D 1 55 ? 163.561 72.990 169.669 1.00 169.77 52 SER D O 1
ATOM 4581 N N . ALA D 1 56 ? 163.340 73.547 167.495 1.00 168.81 53 ALA D N 1
ATOM 4582 C CA . ALA D 1 56 ? 162.517 72.381 167.197 1.00 168.81 53 ALA D CA 1
ATOM 4583 C C . ALA D 1 56 ? 163.357 71.114 167.138 1.00 168.81 53 ALA D C 1
ATOM 4584 O O . ALA D 1 56 ? 162.860 70.027 167.453 1.00 168.81 53 ALA D O 1
ATOM 4586 N N . LYS D 1 57 ? 164.622 71.231 166.738 1.00 168.38 54 LYS D N 1
ATOM 4587 C CA . LYS D 1 57 ? 165.526 70.091 166.730 1.00 168.38 54 LYS D CA 1
ATOM 4588 C C . LYS D 1 57 ? 166.300 69.948 168.031 1.00 168.38 54 LYS D C 1
ATOM 4589 O O . LYS D 1 57 ? 166.812 68.860 168.315 1.00 168.38 54 LYS D O 1
ATOM 4595 N N . LYS D 1 58 ? 166.399 71.019 168.822 1.00 170.06 55 LYS D N 1
ATOM 4596 C CA . LYS D 1 58 ? 166.963 70.916 170.162 1.00 170.06 55 LYS D CA 1
ATOM 4597 C C . LYS D 1 58 ? 166.047 70.131 171.091 1.00 170.06 55 LYS D C 1
ATOM 4598 O O . LYS D 1 58 ? 166.537 69.438 171.993 1.00 170.06 55 LYS D O 1
ATOM 4604 N N . ASN D 1 59 ? 164.729 70.218 170.855 1.00 172.64 56 ASN D N 1
ATOM 4605 C CA . ASN D 1 59 ? 163.681 69.570 171.657 1.00 172.64 56 ASN D CA 1
ATOM 4606 C C . ASN D 1 59 ? 163.755 69.988 173.124 1.00 172.64 56 ASN D C 1
ATOM 4607 O O . ASN D 1 59 ? 163.533 69.185 174.032 1.00 172.64 56 ASN D O 1
ATOM 4612 N N . ASP D 1 60 ? 164.072 71.258 173.355 1.00 179.32 57 ASP D N 1
ATOM 4613 C CA . ASP D 1 60 ? 164.089 71.837 174.690 1.00 179.32 57 ASP D CA 1
ATOM 4614 C C . ASP D 1 60 ? 162.726 72.466 174.947 1.00 179.32 57 ASP D C 1
ATOM 4615 O O . ASP D 1 60 ? 162.315 73.382 174.226 1.00 179.32 57 ASP D O 1
ATOM 4620 N N . VAL D 1 61 ? 162.027 71.962 175.966 1.00 182.44 58 VAL D N 1
ATOM 4621 C CA . VAL D 1 61 ? 160.738 72.529 176.345 1.00 182.44 58 VAL D CA 1
ATOM 4622 C C . VAL D 1 61 ? 160.930 73.914 176.954 1.00 182.44 58 VAL D C 1
ATOM 4623 O O . VAL D 1 61 ? 160.108 74.816 176.746 1.00 182.44 58 VAL D O 1
ATOM 4627 N N . ARG D 1 62 ? 162.044 74.126 177.660 1.00 182.70 59 ARG D N 1
ATOM 4628 C CA . ARG D 1 62 ? 162.321 75.421 178.270 1.00 182.70 59 ARG D CA 1
ATOM 4629 C C . ARG D 1 62 ? 162.746 76.479 177.258 1.00 182.70 59 ARG D C 1
ATOM 4630 O O . ARG D 1 62 ? 162.835 77.658 177.618 1.00 182.70 59 ARG D O 1
ATOM 4638 N N . THR D 1 63 ? 163.025 76.094 176.014 1.00 182.43 60 THR D N 1
ATOM 4639 C CA . THR D 1 63 ? 163.381 77.086 175.010 1.00 182.43 60 THR D CA 1
ATOM 4640 C C . THR D 1 63 ? 162.196 77.444 174.119 1.00 182.43 60 THR D C 1
ATOM 4641 O O . THR D 1 63 ? 161.971 78.628 173.843 1.00 182.43 60 THR D O 1
ATOM 4645 N N . VAL D 1 64 ? 161.408 76.447 173.701 1.00 181.48 61 VAL D N 1
ATOM 4646 C CA . VAL D 1 64 ? 160.323 76.686 172.751 1.00 181.48 61 VAL D CA 1
ATOM 4647 C C . VAL D 1 64 ? 159.177 77.447 173.410 1.00 181.48 61 VAL D C 1
ATOM 4648 O O . VAL D 1 64 ? 158.675 78.435 172.859 1.00 181.48 61 VAL D O 1
ATOM 4652 N N . ARG D 1 65 ? 158.759 77.022 174.605 1.00 179.31 62 ARG D N 1
ATOM 4653 C CA . ARG D 1 65 ? 157.649 77.691 175.276 1.00 179.31 62 ARG D CA 1
ATOM 4654 C C . ARG D 1 65 ? 158.045 79.027 175.895 1.00 179.31 62 ARG D C 1
ATOM 4655 O O . ARG D 1 65 ? 157.168 79.751 176.377 1.00 179.31 62 ARG D O 1
ATOM 4663 N N . LEU D 1 66 ? 159.335 79.368 175.910 1.00 176.93 63 LEU D N 1
ATOM 4664 C CA . LEU D 1 66 ? 159.723 80.732 176.247 1.00 176.93 63 LEU D CA 1
ATOM 4665 C C . LEU D 1 66 ? 159.634 81.657 175.041 1.00 176.93 63 LEU D C 1
ATOM 4666 O O . LEU D 1 66 ? 159.338 82.846 175.201 1.00 176.93 63 LEU D O 1
ATOM 4671 N N . TYR D 1 67 ? 159.877 81.142 173.832 1.00 171.45 64 TYR D N 1
ATOM 4672 C CA . TYR D 1 67 ? 159.582 81.934 172.644 1.00 171.45 64 TYR D CA 1
ATOM 4673 C C . TYR D 1 67 ? 158.095 81.948 172.322 1.00 171.45 64 TYR D C 1
ATOM 4674 O O . TYR D 1 67 ? 157.647 82.820 171.572 1.00 171.45 64 TYR D O 1
ATOM 4683 N N . ALA D 1 68 ? 157.324 81.006 172.869 1.00 171.11 65 ALA D N 1
ATOM 4684 C CA . ALA D 1 68 ? 155.886 80.989 172.635 1.00 171.11 65 ALA D CA 1
ATOM 4685 C C . ALA D 1 68 ? 155.171 82.127 173.346 1.00 171.11 65 ALA D C 1
ATOM 4686 O O . ALA D 1 68 ? 154.059 82.487 172.947 1.00 171.11 65 ALA D O 1
ATOM 4688 N N . LYS D 1 69 ? 155.779 82.698 174.385 1.00 166.83 66 LYS D N 1
ATOM 4689 C CA . LYS D 1 69 ? 155.173 83.830 175.073 1.00 166.83 66 LYS D CA 1
ATOM 4690 C C . LYS D 1 69 ? 155.315 85.113 174.264 1.00 166.83 66 LYS D C 1
ATOM 4691 O O . LYS D 1 69 ? 154.412 85.955 174.267 1.00 166.83 66 LYS D O 1
ATOM 4697 N N . GLU D 1 70 ? 156.438 85.282 173.566 1.00 161.72 67 GLU D N 1
ATOM 4698 C CA . GLU D 1 70 ? 156.622 86.470 172.745 1.00 161.72 67 GLU D CA 1
ATOM 4699 C C . GLU D 1 70 ? 156.076 86.299 171.335 1.00 161.72 67 GLU D C 1
ATOM 4700 O O . GLU D 1 70 ? 155.767 87.304 170.687 1.00 161.72 67 GLU D O 1
ATOM 4706 N N . LEU D 1 71 ? 155.950 85.061 170.845 1.00 156.27 68 LEU D N 1
ATOM 4707 C CA . LEU D 1 71 ? 155.324 84.845 169.543 1.00 156.27 68 LEU D CA 1
ATOM 4708 C C . LEU D 1 71 ? 153.836 85.157 169.588 1.00 156.27 68 LEU D C 1
ATOM 4709 O O . LEU D 1 71 ? 153.272 85.613 168.588 1.00 156.27 68 LEU D O 1
ATOM 4714 N N . TYR D 1 72 ? 153.184 84.903 170.722 1.00 149.90 69 TYR D N 1
ATOM 4715 C CA . TYR D 1 72 ? 151.772 85.241 170.840 1.00 149.90 69 TYR D CA 1
ATOM 4716 C C . TYR D 1 72 ? 151.562 86.744 170.925 1.00 149.90 69 TYR D C 1
ATOM 4717 O O . TYR D 1 72 ? 150.609 87.269 170.342 1.00 149.90 69 TYR D O 1
ATOM 4726 N N . GLN D 1 73 ? 152.439 87.451 171.643 1.00 143.71 70 GLN D N 1
ATOM 4727 C CA . GLN D 1 73 ? 152.272 88.889 171.809 1.00 143.71 70 GLN D CA 1
ATOM 4728 C C . GLN D 1 73 ? 152.546 89.659 170.526 1.00 143.71 70 GLN D C 1
ATOM 4729 O O . GLN D 1 73 ? 152.000 90.751 170.350 1.00 143.71 70 GLN D O 1
ATOM 4735 N N . ILE D 1 74 ? 153.367 89.118 169.627 1.00 132.35 71 ILE D N 1
ATOM 4736 C CA . ILE D 1 74 ? 153.610 89.797 168.361 1.00 132.35 71 ILE D CA 1
ATOM 4737 C C . ILE D 1 74 ? 152.480 89.523 167.377 1.00 132.35 71 ILE D C 1
ATOM 4738 O O . ILE D 1 74 ? 152.011 90.437 166.691 1.00 132.35 71 ILE D O 1
ATOM 4743 N N . ASN D 1 75 ? 152.002 88.276 167.306 1.00 125.57 72 ASN D N 1
ATOM 4744 C CA . ASN D 1 75 ? 150.882 87.968 166.419 1.00 125.57 72 ASN D CA 1
ATOM 4745 C C . ASN D 1 75 ? 149.581 88.598 166.893 1.00 125.57 72 ASN D C 1
ATOM 4746 O O . ASN D 1 75 ? 148.709 88.899 166.071 1.00 125.57 72 ASN D O 1
ATOM 4751 N N . LYS D 1 76 ? 149.426 88.799 168.201 1.00 120.15 73 LYS D N 1
ATOM 4752 C CA . LYS D 1 76 ? 148.308 89.599 168.685 1.00 120.15 73 LYS D CA 1
ATOM 4753 C C . LYS D 1 76 ? 148.500 91.064 168.316 1.00 120.15 73 LYS D C 1
ATOM 4754 O O . LYS D 1 76 ? 147.532 91.770 168.016 1.00 120.15 73 LYS D O 1
ATOM 4760 N N . GLN D 1 77 ? 149.751 91.529 168.314 1.00 107.46 74 GLN D N 1
ATOM 4761 C CA . GLN D 1 77 ? 150.049 92.880 167.858 1.00 107.46 74 GLN D CA 1
ATOM 4762 C C . GLN D 1 77 ? 149.943 92.994 166.344 1.00 107.46 74 GLN D C 1
ATOM 4763 O O . GLN D 1 77 ? 149.511 94.031 165.834 1.00 107.46 74 GLN D O 1
ATOM 4769 N N . TYR D 1 78 ? 150.318 91.941 165.614 1.00 98.74 75 TYR D N 1
ATOM 4770 C CA . TYR D 1 78 ? 150.277 91.990 164.155 1.00 98.74 75 TYR D CA 1
ATOM 4771 C C . TYR D 1 78 ? 148.849 92.020 163.635 1.00 98.74 75 TYR D C 1
ATOM 4772 O O . TYR D 1 78 ? 148.553 92.727 162.668 1.00 98.74 75 TYR D O 1
ATOM 4781 N N . ASP D 1 79 ? 147.951 91.258 164.258 1.00 100.52 76 ASP D N 1
ATOM 4782 C CA . ASP D 1 79 ? 146.596 91.148 163.736 1.00 100.52 76 ASP D CA 1
ATOM 4783 C C . ASP D 1 79 ? 145.760 92.389 164.004 1.00 100.52 76 ASP D C 1
ATOM 4784 O O . ASP D 1 79 ? 144.757 92.601 163.317 1.00 100.52 76 ASP D O 1
ATOM 4789 N N . ARG D 1 80 ? 146.137 93.210 164.980 1.00 91.82 77 ARG D N 1
ATOM 4790 C CA . ARG D 1 80 ? 145.463 94.485 165.166 1.00 91.82 77 ARG D CA 1
ATOM 4791 C C . ARG D 1 80 ? 146.099 95.602 164.355 1.00 91.82 77 ARG D C 1
ATOM 4792 O O . ARG D 1 80 ? 145.449 96.625 164.124 1.00 91.82 77 ARG D O 1
ATOM 4800 N N . MET D 1 81 ? 147.345 95.432 163.917 1.00 82.83 78 MET D N 1
ATOM 4801 C CA . MET D 1 81 ? 147.976 96.402 163.033 1.00 82.83 78 MET D CA 1
ATOM 4802 C C . MET D 1 81 ? 147.757 96.068 161.569 1.00 82.83 78 MET D C 1
ATOM 4803 O O . MET D 1 81 ? 147.763 96.972 160.729 1.00 82.83 78 MET D O 1
ATOM 4808 N N . TYR D 1 82 ? 147.570 94.790 161.241 1.00 78.69 79 TYR D N 1
ATOM 4809 C CA . TYR D 1 82 ? 147.138 94.442 159.895 1.00 78.69 79 TYR D CA 1
ATOM 4810 C C . TYR D 1 82 ? 145.703 94.876 159.654 1.00 78.69 79 TYR D C 1
ATOM 4811 O O . TYR D 1 82 ? 145.333 95.184 158.516 1.00 78.69 79 TYR D O 1
ATOM 4820 N N . THR D 1 83 ? 144.881 94.885 160.703 1.00 72.50 80 THR D N 1
ATOM 4821 C CA . THR D 1 83 ? 143.503 95.333 160.561 1.00 72.50 80 THR D CA 1
ATOM 4822 C C . THR D 1 83 ? 143.441 96.830 160.304 1.00 72.50 80 THR D C 1
ATOM 4823 O O . THR D 1 83 ? 142.772 97.272 159.365 1.00 72.50 80 THR D O 1
ATOM 4827 N N . SER D 1 84 ? 144.183 97.615 161.093 1.00 65.93 81 SER D N 1
ATOM 4828 C CA . SER D 1 84 ? 144.188 99.068 160.966 1.00 65.93 81 SER D CA 1
ATOM 4829 C C . SER D 1 84 ? 144.745 99.549 159.636 1.00 65.93 81 SER D C 1
ATOM 4830 O O . SER D 1 84 ? 144.446 100.675 159.232 1.00 65.93 81 SER D O 1
ATOM 4833 N N . ARG D 1 85 ? 145.555 98.738 158.956 1.00 64.48 82 ARG D N 1
ATOM 4834 C CA . ARG D 1 85 ? 145.949 99.076 157.596 1.00 64.48 82 ARG D CA 1
ATOM 4835 C C . ARG D 1 85 ? 144.745 99.005 156.672 1.00 64.48 82 ARG D C 1
ATOM 4836 O O . ARG D 1 85 ? 144.583 99.847 155.785 1.00 64.48 82 ARG D O 1
ATOM 4844 N N . ALA D 1 86 ? 143.892 98.005 156.868 1.00 58.44 83 ALA D N 1
ATOM 4845 C CA . ALA D 1 86 ? 142.690 97.870 156.064 1.00 58.44 83 ALA D CA 1
ATOM 4846 C C . ALA D 1 86 ? 141.561 98.749 156.565 1.00 58.44 83 ALA D C 1
ATOM 4847 O O . ALA D 1 86 ? 140.592 98.963 155.834 1.00 58.44 83 ALA D O 1
ATOM 4849 N N . GLN D 1 87 ? 141.658 99.252 157.794 1.00 56.75 84 GLN D N 1
ATOM 4850 C CA . GLN D 1 87 ? 140.638 100.163 158.296 1.00 56.75 84 GLN D CA 1
ATOM 4851 C C . GLN D 1 87 ? 140.859 101.581 157.786 1.00 56.75 84 GLN D C 1
ATOM 4852 O O . GLN D 1 87 ? 139.893 102.295 157.505 1.00 56.75 84 GLN D O 1
ATOM 4858 N N . LEU D 1 88 ? 142.123 102.014 157.689 1.00 50.90 85 LEU D N 1
ATOM 4859 C CA . LEU D 1 88 ? 142.431 103.306 157.078 1.00 50.90 85 LEU D CA 1
ATOM 4860 C C . LEU D 1 88 ? 142.021 103.353 155.619 1.00 50.90 85 LEU D C 1
ATOM 4861 O O . LEU D 1 88 ? 141.449 104.349 155.166 1.00 50.90 85 LEU D O 1
ATOM 4866 N N . ASP D 1 89 ? 142.309 102.293 154.866 1.00 50.47 86 ASP D N 1
ATOM 4867 C CA . ASP D 1 89 ? 141.986 102.296 153.450 1.00 50.47 86 ASP D CA 1
ATOM 4868 C C . ASP D 1 89 ? 140.492 102.220 153.202 1.00 50.47 86 ASP D C 1
ATOM 4869 O O . ASP D 1 89 ? 140.045 102.541 152.102 1.00 50.47 86 ASP D O 1
ATOM 4874 N N . SER D 1 90 ? 139.708 101.809 154.193 1.00 47.07 87 SER D N 1
ATOM 4875 C CA . SER D 1 90 ? 138.273 101.997 154.084 1.00 47.07 87 SER D CA 1
ATOM 4876 C C . SER D 1 90 ? 137.901 103.448 154.345 1.00 47.07 87 SER D C 1
ATOM 4877 O O . SER D 1 90 ? 137.038 103.998 153.661 1.00 47.07 87 SER D O 1
ATOM 4880 N N . VAL D 1 91 ? 138.560 104.087 155.310 1.00 41.15 88 VAL D N 1
ATOM 4881 C CA . VAL D 1 91 ? 138.256 105.475 155.645 1.00 41.15 88 VAL D CA 1
ATOM 4882 C C . VAL D 1 91 ? 138.788 106.421 154.585 1.00 41.15 88 VAL D C 1
ATOM 4883 O O . VAL D 1 91 ? 138.082 107.336 154.150 1.00 41.15 88 VAL D O 1
ATOM 4887 N N . ARG D 1 92 ? 140.022 106.203 154.132 1.00 40.90 89 ARG D N 1
ATOM 4888 C CA . ARG D 1 92 ? 140.628 107.123 153.179 1.00 40.90 89 ARG D CA 1
ATOM 4889 C C . ARG D 1 92 ? 139.965 107.027 151.810 1.00 40.90 89 ARG D C 1
ATOM 4890 O O . ARG D 1 92 ? 139.967 108.002 151.057 1.00 40.90 89 ARG D O 1
ATOM 4898 N N . MET D 1 93 ? 139.336 105.898 151.492 1.00 42.13 90 MET D N 1
ATOM 4899 C CA . MET D 1 93 ? 138.565 105.831 150.256 1.00 42.13 90 MET D CA 1
ATOM 4900 C C . MET D 1 93 ? 137.205 106.500 150.392 1.00 42.13 90 MET D C 1
ATOM 4901 O O . MET D 1 93 ? 136.718 107.101 149.431 1.00 42.13 90 MET D O 1
ATOM 4906 N N . LYS D 1 94 ? 136.567 106.405 151.558 1.00 37.18 91 LYS D N 1
ATOM 4907 C CA . LYS D 1 94 ? 135.304 107.107 151.747 1.00 37.18 91 LYS D CA 1
ATOM 4908 C C . LYS D 1 94 ? 135.496 108.597 151.919 1.00 37.18 91 LYS D C 1
ATOM 4909 O O . LYS D 1 94 ? 134.615 109.368 151.537 1.00 37.18 91 LYS D O 1
ATOM 4915 N N . ILE D 1 95 ? 136.620 109.024 152.484 1.00 33.65 92 ILE D N 1
ATOM 4916 C CA . ILE D 1 95 ? 136.819 110.444 152.707 1.00 33.65 92 ILE D CA 1
ATOM 4917 C C . ILE D 1 95 ? 137.419 111.110 151.476 1.00 33.65 92 ILE D C 1
ATOM 4918 O O . ILE D 1 95 ? 137.371 112.338 151.366 1.00 33.65 92 ILE D O 1
ATOM 4923 N N . ASP D 1 96 ? 137.965 110.335 150.536 1.00 36.96 93 ASP D N 1
ATOM 4924 C CA . ASP D 1 96 ? 138.262 110.884 149.221 1.00 36.96 93 ASP D CA 1
ATOM 4925 C C . ASP D 1 96 ? 137.002 111.057 148.402 1.00 36.96 93 ASP D C 1
ATOM 4926 O O .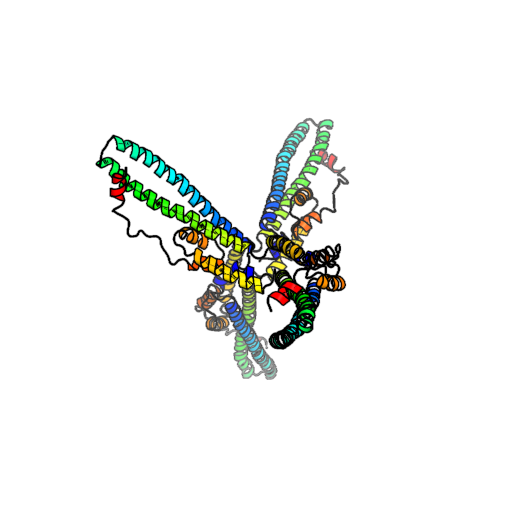 ASP D 1 96 ? 136.909 111.998 147.614 1.00 36.96 93 ASP D O 1
ATOM 4931 N N . GLU D 1 97 ? 136.034 110.160 148.576 1.00 36.50 94 GLU D N 1
ATOM 4932 C CA . GLU D 1 97 ? 134.743 110.294 147.915 1.00 36.50 94 GLU D CA 1
ATOM 4933 C C . GLU D 1 97 ? 134.007 111.543 148.376 1.00 36.50 94 GLU D C 1
ATOM 4934 O O . GLU D 1 97 ? 133.302 112.173 147.583 1.00 36.50 94 GLU D O 1
ATOM 4940 N N . ALA D 1 98 ? 134.180 111.932 149.640 1.00 31.39 95 ALA D N 1
ATOM 4941 C CA . ALA D 1 98 ? 133.581 113.168 150.125 1.00 31.39 95 ALA D CA 1
ATOM 4942 C C . ALA D 1 98 ? 134.282 114.388 149.561 1.00 31.39 95 ALA D C 1
ATOM 4943 O O . ALA D 1 98 ? 133.649 115.433 149.383 1.00 31.39 95 ALA D O 1
ATOM 4945 N N . ILE D 1 99 ? 135.580 114.281 149.286 1.00 30.22 96 ILE D N 1
ATOM 4946 C CA . ILE D 1 99 ? 136.323 115.415 148.754 1.00 30.22 96 ILE D CA 1
ATOM 4947 C C . ILE D 1 99 ? 135.922 115.689 147.316 1.00 30.22 96 ILE D C 1
ATOM 4948 O O . ILE D 1 99 ? 135.719 116.847 146.932 1.00 30.22 96 ILE D O 1
ATOM 4953 N N . ARG D 1 100 ? 135.795 114.643 146.497 1.00 34.00 97 ARG D N 1
ATOM 4954 C CA . ARG D 1 100 ? 135.319 114.853 145.138 1.00 34.00 97 ARG D CA 1
ATOM 4955 C C . ARG D 1 100 ? 133.865 115.314 145.097 1.00 34.00 97 ARG D C 1
ATOM 4956 O O . ARG D 1 100 ? 133.586 116.509 144.988 1.00 34.00 97 ARG D O 1
ATOM 4964 N N . MET D 1 101 ? 132.932 114.368 145.175 1.00 39.17 98 MET D N 1
ATOM 4965 C CA . MET D 1 101 ? 131.507 114.490 145.499 1.00 39.17 98 MET D CA 1
ATOM 4966 C C . MET D 1 101 ? 130.669 115.475 144.681 1.00 39.17 98 MET D C 1
ATOM 4967 O O . MET D 1 101 ? 129.552 115.132 144.284 1.00 39.17 98 MET D O 1
ATOM 4972 N N . ASN D 1 102 ? 131.241 116.605 144.271 1.00 37.35 99 ASN D N 1
ATOM 4973 C CA . ASN D 1 102 ? 130.652 117.542 143.314 1.00 37.35 99 ASN D CA 1
ATOM 4974 C C . ASN D 1 102 ? 131.843 118.271 142.708 1.00 37.35 99 ASN D C 1
ATOM 4975 O O . ASN D 1 102 ? 132.221 119.349 143.168 1.00 37.35 99 ASN D O 1
ATOM 4980 N N . THR D 1 103 ? 132.405 117.689 141.669 1.00 30.75 100 THR D N 1
ATOM 4981 C CA . THR D 1 103 ? 133.527 118.263 140.960 1.00 30.75 100 THR D CA 1
ATOM 4982 C C . THR D 1 103 ? 133.322 117.944 139.501 1.00 30.75 100 THR D C 1
ATOM 4983 O O . THR D 1 103 ? 132.452 117.151 139.148 1.00 30.75 100 THR D O 1
ATOM 4987 N N . LEU D 1 104 ? 134.139 118.552 138.652 1.00 28.11 101 LEU D N 1
ATOM 4988 C CA . LEU D 1 104 ? 133.919 118.367 137.230 1.00 28.11 101 LEU D CA 1
ATOM 4989 C C . LEU D 1 104 ? 134.435 117.016 136.764 1.00 28.11 101 LEU D C 1
ATOM 4990 O O . LEU D 1 104 ? 133.994 116.516 135.726 1.00 28.11 101 LEU D O 1
ATOM 4995 N N . SER D 1 105 ? 135.346 116.401 137.519 1.00 29.71 102 SER D N 1
ATOM 4996 C CA . SER D 1 105 ? 135.826 115.075 137.152 1.00 29.71 102 SER D CA 1
ATOM 4997 C C . SER D 1 105 ? 134.755 114.021 137.367 1.00 29.71 102 SER D C 1
ATOM 4998 O O . SER D 1 105 ? 134.620 113.100 136.559 1.00 29.71 102 SER D O 1
ATOM 5001 N N . ASN D 1 106 ? 133.998 114.121 138.458 1.00 32.70 103 ASN D N 1
ATOM 5002 C CA . ASN D 1 106 ? 132.817 113.283 138.578 1.00 32.70 103 ASN D CA 1
ATOM 5003 C C . ASN D 1 106 ? 131.726 113.707 137.622 1.00 32.70 103 ASN D C 1
ATOM 5004 O O . ASN D 1 106 ? 131.018 112.847 137.101 1.00 32.70 103 ASN D O 1
ATOM 5009 N N . GLN D 1 107 ? 131.575 115.008 137.388 1.00 31.58 104 GLN D N 1
ATOM 5010 C CA . GLN D 1 107 ? 130.490 115.493 136.548 1.00 31.58 104 GLN D CA 1
ATOM 5011 C C . GLN D 1 107 ? 130.702 115.104 135.095 1.00 31.58 104 GLN D C 1
ATOM 5012 O O . GLN D 1 107 ? 129.736 114.924 134.353 1.00 31.58 104 GLN D O 1
ATOM 5018 N N . MET D 1 108 ? 131.951 114.930 134.673 1.00 30.07 105 MET D N 1
ATOM 5019 C CA . MET D 1 108 ? 132.183 114.430 133.326 1.00 30.07 105 MET D CA 1
ATOM 5020 C C . MET D 1 108 ? 132.087 112.917 133.258 1.00 30.07 105 MET D C 1
ATOM 5021 O O . MET D 1 108 ? 131.512 112.383 132.306 1.00 30.07 105 MET D O 1
ATOM 5026 N N . ALA D 1 109 ? 132.616 112.212 134.256 1.00 30.68 106 ALA D N 1
ATOM 5027 C CA . ALA D 1 109 ? 132.617 110.757 134.215 1.00 30.68 106 ALA D CA 1
ATOM 5028 C C . ALA D 1 109 ? 131.225 110.181 134.421 1.00 30.68 106 ALA D C 1
ATOM 5029 O O . ALA D 1 109 ? 130.878 109.171 133.804 1.00 30.68 106 ALA D O 1
ATOM 5031 N N . ASP D 1 110 ? 130.415 110.800 135.276 1.00 35.29 107 ASP D N 1
ATOM 5032 C CA . ASP D 1 110 ? 129.046 110.343 135.463 1.00 35.29 107 ASP D CA 1
ATOM 5033 C C . ASP D 1 110 ? 128.162 110.658 134.276 1.00 35.29 107 ASP D C 1
ATOM 5034 O O . ASP D 1 110 ? 127.210 109.918 134.023 1.00 35.29 107 ASP D O 1
ATOM 5039 N N . SER D 1 111 ? 128.447 111.731 133.552 1.00 32.44 108 SER D N 1
ATOM 5040 C CA . SER D 1 111 ? 127.620 112.145 132.433 1.00 32.44 108 SER D CA 1
ATOM 5041 C C . SER D 1 111 ? 128.017 111.508 131.117 1.00 32.44 108 SER D C 1
ATOM 5042 O O . SER D 1 111 ? 127.148 111.238 130.289 1.00 32.44 108 SER D O 1
ATOM 5045 N N . ALA D 1 112 ? 129.306 111.278 130.886 1.00 33.37 109 ALA D N 1
ATOM 5046 C CA . ALA D 1 112 ? 129.700 110.597 129.662 1.00 33.37 109 ALA D CA 1
ATOM 5047 C C . ALA D 1 112 ? 129.305 109.134 129.695 1.00 33.37 109 ALA D C 1
ATOM 5048 O O . ALA D 1 112 ? 129.108 108.523 128.642 1.00 33.37 109 ALA D O 1
ATOM 5050 N N . GLY D 1 113 ? 129.194 108.556 130.889 1.00 35.86 110 GLY D N 1
ATOM 5051 C CA . GLY D 1 113 ? 128.623 107.234 131.017 1.00 35.86 110 GLY D CA 1
ATOM 5052 C C . GLY D 1 113 ? 127.115 107.230 131.009 1.00 35.86 110 GLY D C 1
ATOM 5053 O O . GLY D 1 113 ? 126.509 106.167 130.857 1.00 35.86 110 GLY D O 1
ATOM 5054 N N . LEU D 1 114 ? 126.495 108.392 131.169 1.00 35.49 111 LEU D N 1
ATOM 5055 C CA . LEU D 1 114 ? 125.045 108.473 131.117 1.00 35.49 111 LEU D CA 1
ATOM 5056 C C . LEU D 1 114 ? 124.556 108.726 129.704 1.00 35.49 111 LEU D C 1
ATOM 5057 O O . LEU D 1 114 ? 123.499 108.225 129.315 1.00 35.49 111 LEU D O 1
ATOM 5062 N N . MET D 1 115 ? 125.318 109.488 128.923 1.00 38.12 112 MET D N 1
ATOM 5063 C CA . MET D 1 115 ? 124.953 109.722 127.536 1.00 38.12 112 MET D CA 1
ATOM 5064 C C . MET D 1 115 ? 125.088 108.469 126.686 1.00 38.12 112 MET D C 1
ATOM 5065 O O . MET D 1 115 ? 124.390 108.349 125.680 1.00 38.12 112 MET D O 1
ATOM 5070 N N . ARG D 1 116 ? 125.954 107.530 127.067 1.00 41.81 113 ARG D N 1
ATOM 5071 C CA . ARG D 1 116 ? 125.963 106.238 126.394 1.00 41.81 113 ARG D CA 1
ATOM 5072 C C . ARG D 1 116 ? 124.701 105.448 126.692 1.00 41.81 113 ARG D C 1
ATOM 5073 O O . ARG D 1 116 ? 124.242 104.675 125.848 1.00 41.81 113 ARG D O 1
ATOM 5081 N N . GLU D 1 117 ? 124.131 105.625 127.880 1.00 42.58 114 GLU D N 1
ATOM 5082 C CA . GLU D 1 117 ? 122.912 104.915 128.230 1.00 42.58 114 GLU D CA 1
ATOM 5083 C C . GLU D 1 117 ? 121.681 105.589 127.649 1.00 42.58 114 GLU D C 1
ATOM 5084 O O . GLU D 1 117 ? 120.651 104.936 127.473 1.00 42.58 114 GLU D O 1
ATOM 5090 N N . VAL D 1 118 ? 121.764 106.883 127.347 1.00 42.78 115 VAL D N 1
ATOM 5091 C CA . VAL D 1 118 ? 120.672 107.550 126.650 1.00 42.78 115 VAL D CA 1
ATOM 5092 C C . VAL D 1 118 ? 120.730 107.236 125.164 1.00 42.78 115 VAL D C 1
ATOM 5093 O O . VAL D 1 118 ? 119.696 107.018 124.526 1.00 42.78 115 VAL D O 1
ATOM 5097 N N . ASN D 1 119 ? 121.941 107.156 124.603 1.00 48.07 116 ASN D N 1
ATOM 5098 C CA . ASN D 1 119 ? 122.105 106.848 123.186 1.00 48.07 116 ASN D CA 1
ATOM 5099 C C . ASN D 1 119 ? 121.661 105.429 122.865 1.00 48.07 116 ASN D C 1
ATOM 5100 O O . ASN D 1 119 ? 121.262 105.148 121.731 1.00 48.07 116 ASN D O 1
ATOM 5105 N N . SER D 1 120 ? 121.725 104.526 123.838 1.00 49.84 117 SER D N 1
ATOM 5106 C CA . SER D 1 120 ? 121.231 103.179 123.609 1.00 49.84 117 SER D CA 1
ATOM 5107 C C . SER D 1 120 ? 119.713 103.129 123.643 1.00 49.84 117 SER D C 1
ATOM 5108 O O . SER D 1 120 ? 119.112 102.250 123.021 1.00 49.84 117 SER D O 1
ATOM 5111 N N . LEU D 1 121 ? 119.076 104.058 124.350 1.00 52.68 118 LEU D N 1
ATOM 5112 C CA . LEU D 1 121 ? 117.628 104.032 124.502 1.00 52.68 118 LEU D CA 1
ATOM 5113 C C . LEU D 1 121 ? 116.899 104.862 123.464 1.00 52.68 118 LEU D C 1
ATOM 5114 O O . LEU D 1 121 ? 115.753 104.550 123.134 1.00 52.68 118 LEU D O 1
ATOM 5119 N N . VAL D 1 122 ? 117.521 105.921 122.943 1.00 55.25 119 VAL D N 1
ATOM 5120 C CA . VAL D 1 122 ? 116.863 106.718 121.911 1.00 55.25 119 VAL D CA 1
ATOM 5121 C C . VAL D 1 122 ? 116.855 106.024 120.562 1.00 55.25 119 VAL D C 1
ATOM 5122 O O . VAL D 1 122 ? 116.103 106.433 119.672 1.00 55.25 119 VAL D O 1
ATOM 5126 N N . ARG D 1 123 ? 117.660 104.983 120.387 1.00 59.71 120 ARG D N 1
ATOM 5127 C CA . ARG D 1 123 ? 117.724 104.246 119.136 1.00 59.71 120 ARG D CA 1
ATOM 5128 C C . ARG D 1 123 ? 116.783 103.057 119.098 1.00 59.71 120 ARG D C 1
ATOM 5129 O O . ARG D 1 123 ? 116.815 102.294 118.129 1.00 59.71 120 ARG D O 1
ATOM 5137 N N . LEU D 1 124 ? 115.968 102.870 120.118 1.00 68.12 121 LEU D N 1
ATOM 5138 C CA . LEU D 1 124 ? 115.037 101.757 120.115 1.00 68.12 121 LEU D CA 1
ATOM 5139 C C . LEU D 1 124 ? 113.853 102.096 119.219 1.00 68.12 121 LEU D C 1
ATOM 5140 O O . LEU D 1 124 ? 113.291 103.190 119.330 1.00 68.12 121 LEU D O 1
ATOM 5145 N N . PRO D 1 125 ? 113.454 101.196 118.314 1.00 75.73 122 PRO D N 1
ATOM 5146 C CA . PRO D 1 125 ? 112.535 101.583 117.234 1.00 75.73 122 PRO D CA 1
ATOM 5147 C C . PRO D 1 125 ? 111.096 101.780 117.669 1.00 75.73 122 PRO D C 1
ATOM 5148 O O . PRO D 1 125 ? 110.308 102.324 116.886 1.00 75.73 122 PRO D O 1
ATOM 5152 N N . GLN D 1 126 ? 110.724 101.360 118.878 1.00 85.14 123 GLN D N 1
ATOM 5153 C CA . GLN D 1 126 ? 109.353 101.557 119.332 1.00 85.14 123 GLN D CA 1
ATOM 5154 C C . GLN D 1 126 ? 109.068 103.016 119.649 1.00 85.14 123 GLN D C 1
ATOM 5155 O O . GLN D 1 126 ? 107.927 103.468 119.506 1.00 85.14 123 GLN D O 1
ATOM 5161 N N . LEU D 1 127 ? 110.082 103.765 120.075 1.00 77.54 124 LEU D N 1
ATOM 5162 C CA . LEU D 1 127 ? 109.922 105.163 120.449 1.00 77.54 124 LEU D CA 1
ATOM 5163 C C . LEU D 1 127 ? 110.385 106.117 119.357 1.00 77.54 124 LEU D C 1
ATOM 5164 O O . LEU D 1 127 ? 110.741 107.262 119.647 1.00 77.54 124 LEU D O 1
ATOM 5169 N N . ARG D 1 128 ? 110.370 105.673 118.099 1.00 84.82 125 ARG D N 1
ATOM 5170 C CA . ARG D 1 128 ? 110.768 106.555 117.009 1.00 84.82 125 ARG D CA 1
ATOM 5171 C C . ARG D 1 128 ? 109.744 107.661 116.796 1.00 84.82 125 ARG D C 1
ATOM 5172 O O . ARG D 1 128 ? 110.112 108.798 116.481 1.00 84.82 125 ARG D O 1
ATOM 5180 N N . ASN D 1 129 ? 108.461 107.353 117.015 1.00 84.46 126 ASN D N 1
ATOM 5181 C CA . ASN D 1 129 ? 107.384 108.329 116.888 1.00 84.46 126 ASN D CA 1
ATOM 5182 C C . ASN D 1 129 ? 107.543 109.490 117.864 1.00 84.46 126 ASN D C 1
ATOM 5183 O O . ASN D 1 129 ? 107.117 110.608 117.558 1.00 84.46 126 ASN D O 1
ATOM 5188 N N . THR D 1 130 ? 108.159 109.247 119.021 1.00 76.93 127 THR D N 1
ATOM 5189 C CA . THR D 1 130 ? 108.582 110.337 119.890 1.00 76.93 127 THR D CA 1
ATOM 5190 C C . THR D 1 130 ? 109.663 111.180 119.227 1.00 76.93 127 THR D C 1
ATOM 5191 O O . THR D 1 130 ? 109.598 112.414 119.244 1.00 76.93 127 THR D O 1
ATOM 5195 N N . MET D 1 131 ? 110.642 110.526 118.600 1.00 75.17 128 MET D N 1
ATOM 5196 C CA . MET D 1 131 ? 111.844 111.212 118.147 1.00 75.17 128 MET D CA 1
ATOM 5197 C C . MET D 1 131 ? 111.616 112.086 116.923 1.00 75.17 128 MET D C 1
ATOM 5198 O O . MET D 1 131 ? 112.392 113.018 116.709 1.00 75.17 128 MET D O 1
ATOM 5203 N N . ILE D 1 132 ? 110.597 111.811 116.108 1.00 76.78 129 ILE D N 1
ATOM 5204 C CA . ILE D 1 132 ? 110.204 112.781 115.089 1.00 76.78 129 ILE D CA 1
ATOM 5205 C C . ILE D 1 132 ? 109.631 114.028 115.748 1.00 76.78 129 ILE D C 1
ATOM 5206 O O . ILE D 1 132 ? 109.988 115.159 115.396 1.00 76.78 129 ILE D O 1
ATOM 5211 N N . GLU D 1 133 ? 108.761 113.835 116.740 1.00 74.66 130 GLU D N 1
ATOM 5212 C CA . GLU D 1 133 ? 108.171 114.961 117.454 1.00 74.66 130 GLU D CA 1
ATOM 5213 C C . GLU D 1 133 ? 109.205 115.686 118.301 1.00 74.66 130 GLU D C 1
ATOM 5214 O O . GLU D 1 133 ? 109.134 116.910 118.457 1.00 74.66 130 GLU D O 1
ATOM 5220 N N . LEU D 1 134 ? 110.189 114.958 118.821 1.00 66.24 131 LEU D N 1
ATOM 5221 C CA . LEU D 1 134 ? 111.191 115.568 119.683 1.00 66.24 131 LEU D CA 1
ATOM 5222 C C . LEU D 1 134 ? 112.206 116.367 118.878 1.00 66.24 131 LEU D C 1
ATOM 5223 O O . LEU D 1 134 ? 112.594 117.462 119.287 1.00 66.24 131 LEU D O 1
ATOM 5228 N N . GLU D 1 135 ? 112.622 115.849 117.720 1.00 69.56 132 GLU D N 1
ATOM 5229 C CA . GLU D 1 135 ? 113.561 116.565 116.859 1.00 69.56 132 GLU D CA 1
ATOM 5230 C C . GLU D 1 135 ? 112.939 117.821 116.265 1.00 69.56 132 GLU D C 1
ATOM 5231 O O . GLU D 1 135 ? 113.655 118.779 115.953 1.00 69.56 132 GLU D O 1
ATOM 5237 N N . LYS D 1 136 ? 111.617 117.841 116.109 1.00 70.02 133 LYS D N 1
ATOM 5238 C CA . LYS D 1 136 ? 110.942 118.993 115.530 1.00 70.02 133 LYS D CA 1
ATOM 5239 C C . LYS D 1 136 ? 110.941 120.182 116.482 1.00 70.02 133 LYS D C 1
ATOM 5240 O O . LYS D 1 136 ? 110.834 121.324 116.029 1.00 70.02 133 LYS D O 1
ATOM 5246 N N . GLU D 1 137 ? 111.110 119.945 117.779 1.00 66.65 134 GLU D N 1
ATOM 5247 C CA . GLU D 1 137 ? 110.963 120.983 118.789 1.00 66.65 134 GLU D CA 1
ATOM 5248 C C . GLU D 1 137 ? 112.272 121.509 119.351 1.00 66.65 134 GLU D C 1
ATOM 5249 O O . GLU D 1 137 ? 112.368 122.708 119.611 1.00 66.65 134 GLU D O 1
ATOM 5255 N N . LEU D 1 138 ? 113.279 120.660 119.545 1.00 53.93 135 LEU D N 1
ATOM 5256 C CA . LEU D 1 138 ? 114.414 121.034 120.379 1.00 53.93 135 LEU D CA 1
ATOM 5257 C C . LEU D 1 138 ? 115.328 122.035 119.688 1.00 53.93 135 LEU D C 1
ATOM 5258 O O . LEU D 1 138 ? 115.450 122.059 118.462 1.00 53.93 135 LEU D O 1
ATOM 5263 N N . MET D 1 139 ? 115.952 122.879 120.504 1.00 49.57 136 MET D N 1
ATOM 5264 C CA . MET D 1 139 ? 117.026 123.748 120.052 1.00 49.57 136 MET D CA 1
ATOM 5265 C C . MET D 1 139 ? 118.192 122.903 119.564 1.00 49.57 136 MET D C 1
ATOM 5266 O O . MET D 1 139 ? 118.402 121.785 120.028 1.00 49.57 136 MET D O 1
ATOM 5271 N N . LYS D 1 140 ? 118.973 123.446 118.634 1.00 46.75 137 LYS D N 1
ATOM 5272 C CA . LYS D 1 140 ? 120.137 122.723 118.119 1.00 46.75 137 LYS D CA 1
ATOM 5273 C C . LYS D 1 140 ? 121.264 122.824 119.147 1.00 46.75 137 LYS D C 1
ATOM 5274 O O . LYS D 1 140 ? 122.233 123.574 119.013 1.00 46.75 137 LYS D O 1
ATOM 5280 N N . SER D 1 141 ? 121.113 122.027 120.192 1.00 45.66 138 SER D N 1
ATOM 5281 C CA . SER D 1 141 ? 121.879 122.095 121.424 1.00 45.66 138 SER D CA 1
ATOM 5282 C C . SER D 1 141 ? 123.065 121.139 121.341 1.00 45.66 138 SER D C 1
ATOM 5283 O O . SER D 1 141 ? 123.512 120.769 120.254 1.00 45.66 138 SER D O 1
ATOM 5286 N N . GLY D 1 142 ? 123.593 120.747 122.490 1.00 36.97 139 GLY D N 1
ATOM 5287 C CA . GLY D 1 142 ? 124.735 119.870 122.542 1.00 36.97 139 GLY D CA 1
ATOM 5288 C C . GLY D 1 142 ? 124.348 118.416 122.404 1.00 36.97 139 GLY D C 1
ATOM 5289 O O . GLY D 1 142 ? 123.791 118.049 121.370 1.00 36.97 139 GLY D O 1
ATOM 5290 N N . ILE D 1 143 ? 124.635 117.596 123.420 1.00 34.02 140 ILE D N 1
ATOM 5291 C CA . ILE D 1 143 ? 124.664 116.143 123.262 1.00 34.02 140 ILE D CA 1
ATOM 5292 C C . ILE D 1 143 ? 123.279 115.591 122.950 1.00 34.02 140 ILE D C 1
ATOM 5293 O O . ILE D 1 143 ? 123.128 114.732 122.077 1.00 34.02 140 ILE D O 1
ATOM 5298 N N . ILE D 1 144 ? 122.251 116.081 123.649 1.00 37.36 141 ILE D N 1
ATOM 5299 C CA . ILE D 1 144 ? 120.919 115.484 123.552 1.00 37.36 141 ILE D CA 1
ATOM 5300 C C . ILE D 1 144 ? 120.304 115.744 122.186 1.00 37.36 141 ILE D C 1
ATOM 5301 O O . ILE D 1 144 ? 119.833 114.819 121.517 1.00 37.36 141 ILE D O 1
ATOM 5306 N N . SER D 1 145 ? 120.336 116.994 121.727 1.00 45.24 142 SER D N 1
ATOM 5307 C CA . SER D 1 145 ? 119.750 117.295 120.427 1.00 45.24 142 SER D CA 1
ATOM 5308 C C . SER D 1 145 ? 120.635 116.829 119.288 1.00 45.24 142 SER D C 1
ATOM 5309 O O . SER D 1 145 ? 120.217 116.851 118.127 1.00 45.24 142 SER D O 1
ATOM 5312 N N . GLU D 1 146 ? 121.868 116.435 119.583 1.00 46.32 143 GLU D N 1
ATOM 5313 C CA . GLU D 1 146 ? 122.672 115.816 118.545 1.00 46.32 143 GLU D CA 1
ATOM 5314 C C . GLU D 1 146 ? 122.426 114.316 118.517 1.00 46.32 143 GLU D C 1
ATOM 5315 O O . GLU D 1 146 ? 122.760 113.642 117.541 1.00 46.32 143 GLU D O 1
ATOM 5321 N N . MET D 1 147 ? 121.810 113.777 119.567 1.00 47.19 144 MET D N 1
ATOM 5322 C CA . MET D 1 147 ? 121.464 112.362 119.553 1.00 47.19 144 MET D CA 1
ATOM 5323 C C . MET D 1 147 ? 120.091 112.123 118.946 1.00 47.19 144 MET D C 1
ATOM 5324 O O . MET D 1 147 ? 119.838 111.055 118.381 1.00 47.19 144 MET D O 1
ATOM 5329 N N . VAL D 1 148 ? 119.182 113.092 119.056 1.00 55.09 145 VAL D N 1
ATOM 5330 C CA . VAL D 1 148 ? 117.819 112.850 118.591 1.00 55.09 145 VAL D CA 1
ATOM 5331 C C . VAL D 1 148 ? 117.717 113.079 117.092 1.00 55.09 145 VAL D C 1
ATOM 5332 O O . VAL D 1 148 ? 116.711 112.731 116.466 1.00 55.09 145 VAL D O 1
ATOM 5336 N N . ASP D 1 149 ? 118.741 113.680 116.489 1.00 59.43 146 ASP D N 1
ATOM 5337 C CA . ASP D 1 149 ? 118.732 113.770 115.037 1.00 59.43 146 ASP D CA 1
ATOM 5338 C C . ASP D 1 149 ? 119.765 112.851 114.403 1.00 59.43 146 ASP D C 1
ATOM 5339 O O . ASP D 1 149 ? 119.750 112.667 113.183 1.00 59.43 146 ASP D O 1
ATOM 5344 N N . ASP D 1 150 ? 120.657 112.275 115.201 1.00 61.34 147 ASP D N 1
ATOM 5345 C CA . ASP D 1 150 ? 121.495 111.182 114.739 1.00 61.34 147 ASP D CA 1
ATOM 5346 C C . ASP D 1 150 ? 120.744 109.863 114.744 1.00 61.34 147 ASP D C 1
ATOM 5347 O O . ASP D 1 150 ? 121.234 108.877 114.193 1.00 61.34 147 ASP D O 1
ATOM 5352 N N . THR D 1 151 ? 119.566 109.819 115.349 1.00 66.06 148 THR D N 1
ATOM 5353 C CA . THR D 1 151 ? 118.693 108.667 115.221 1.00 66.06 148 THR D CA 1
ATOM 5354 C C . THR D 1 151 ? 117.621 108.874 114.163 1.00 66.06 148 THR D C 1
ATOM 5355 O O . THR D 1 151 ? 116.688 108.071 114.077 1.00 66.06 148 THR D O 1
ATOM 5359 N N . MET D 1 152 ? 117.742 109.925 113.350 1.00 75.29 149 MET D N 1
ATOM 5360 C CA . MET D 1 152 ? 116.852 110.111 112.211 1.00 75.29 149 MET D CA 1
ATOM 5361 C C . MET D 1 152 ? 117.315 109.341 110.984 1.00 75.29 149 MET D C 1
ATOM 5362 O O . MET D 1 152 ? 116.648 109.385 109.946 1.00 75.29 149 MET D O 1
ATOM 5367 N N . GLU D 1 153 ? 118.446 108.644 111.067 1.00 81.12 150 GLU D N 1
ATOM 5368 C CA . GLU D 1 153 ? 118.923 107.864 109.932 1.00 81.12 150 GLU D CA 1
ATOM 5369 C C . GLU D 1 153 ? 118.373 106.444 109.908 1.00 81.12 150 GLU D C 1
ATOM 5370 O O . GLU D 1 153 ? 119.097 105.503 109.569 1.00 81.12 150 GLU D O 1
ATOM 5376 N N . SER D 1 154 ? 117.066 106.297 110.126 1.00 97.24 151 SER D N 1
ATOM 5377 C CA . SER D 1 154 ? 116.432 104.986 110.159 1.00 97.24 151 SER D CA 1
ATOM 5378 C C . SER D 1 154 ? 114.921 105.131 110.076 1.00 97.24 151 SER D C 1
ATOM 5379 O O . SER D 1 154 ? 114.360 106.107 110.581 1.00 97.24 151 SER D O 1
ATOM 5382 N N . VAL D 1 155 ? 114.256 104.170 109.441 1.00 112.38 152 VAL D N 1
ATOM 5383 C CA . VAL D 1 155 ? 112.799 104.109 109.445 1.00 112.38 152 VAL D CA 1
ATOM 5384 C C . VAL D 1 155 ? 112.420 102.631 109.460 1.00 112.38 152 VAL D C 1
ATOM 5385 O O . VAL D 1 155 ? 113.212 101.774 109.051 1.00 112.38 152 VAL D O 1
ATOM 5389 N N . GLY D 1 156 ? 111.233 102.315 109.962 1.00 139.80 153 GLY D N 1
ATOM 5390 C CA . GLY D 1 156 ? 110.821 100.932 110.076 1.00 139.80 153 GLY D CA 1
ATOM 5391 C C . GLY D 1 156 ? 109.602 100.661 109.227 1.00 139.80 153 GLY D C 1
ATOM 5392 O O . GLY D 1 156 ? 108.758 101.538 109.014 1.00 139.80 153 GLY D O 1
ATOM 5393 N N . ASP D 1 157 ? 109.525 99.424 108.744 1.00 162.51 154 ASP D N 1
ATOM 5394 C CA . ASP D 1 157 ? 108.418 98.987 107.910 1.00 162.51 154 ASP D CA 1
ATOM 5395 C C . ASP D 1 157 ? 107.954 97.633 108.430 1.00 162.51 154 ASP D C 1
ATOM 5396 O O . ASP D 1 157 ? 108.681 96.949 109.156 1.00 162.51 154 ASP D O 1
ATOM 5401 N N . VAL D 1 158 ? 106.727 97.261 108.070 1.00 172.72 155 VAL D N 1
ATOM 5402 C CA . VAL D 1 158 ? 106.150 95.990 108.496 1.00 172.72 155 VAL D CA 1
ATOM 5403 C C . VAL D 1 158 ? 106.874 94.839 107.804 1.00 172.72 155 VAL D C 1
ATOM 5404 O O . VAL D 1 158 ? 107.376 94.985 106.683 1.00 172.72 155 VAL D O 1
ATOM 5408 N N . GLY D 1 159 ? 106.962 93.700 108.484 1.00 180.57 156 GLY D N 1
ATOM 5409 C CA . GLY D 1 159 ? 107.692 92.566 107.957 1.00 180.57 156 GLY D CA 1
ATOM 5410 C C . GLY D 1 159 ? 106.852 91.316 107.814 1.00 180.57 156 GLY D C 1
ATOM 5411 O O . GLY D 1 159 ? 105.665 91.388 107.478 1.00 180.57 156 GLY D O 1
ATOM 5412 N N . GLU D 1 160 ? 107.462 90.161 108.070 1.00 189.22 157 GLU D N 1
ATOM 5413 C CA . GLU D 1 160 ? 106.796 88.868 107.924 1.00 189.22 157 GLU D CA 1
ATOM 5414 C C . GLU D 1 160 ? 105.829 88.686 109.087 1.00 189.22 157 GLU D C 1
ATOM 5415 O O . GLU D 1 160 ? 106.232 88.355 110.205 1.00 189.22 157 GLU D O 1
ATOM 5421 N N . GLU D 1 161 ? 104.543 88.907 108.825 1.00 190.44 158 GLU D N 1
ATOM 5422 C CA . GLU D 1 161 ? 103.523 88.716 109.843 1.00 190.44 158 GLU D CA 1
ATOM 5423 C C . GLU D 1 161 ? 103.256 87.229 110.060 1.00 190.44 158 GLU D C 1
ATOM 5424 O O . GLU D 1 161 ? 103.641 86.374 109.258 1.00 190.44 158 GLU D O 1
ATOM 5430 N N . MET D 1 162 ? 102.580 86.926 111.164 1.00 187.73 159 MET D N 1
ATOM 5431 C CA . MET D 1 162 ? 102.331 85.541 111.535 1.00 187.73 159 MET D CA 1
ATOM 5432 C C . MET D 1 162 ? 101.127 84.983 110.790 1.00 187.73 159 MET D C 1
ATOM 5433 O O . MET D 1 162 ? 100.050 85.585 110.774 1.00 187.73 159 MET D O 1
ATOM 5438 N N . ASP D 1 163 ? 101.322 83.819 110.172 1.00 187.72 160 ASP D N 1
ATOM 5439 C CA . ASP D 1 163 ? 100.258 83.116 109.475 1.00 187.72 160 ASP D CA 1
ATOM 5440 C C . ASP D 1 163 ? 99.834 81.835 110.172 1.00 187.72 160 ASP D C 1
ATOM 5441 O O . ASP D 1 163 ? 98.804 81.261 109.805 1.00 187.72 160 ASP D O 1
ATOM 5446 N N . GLU D 1 164 ? 100.600 81.378 111.159 1.00 188.14 161 GLU D N 1
ATOM 5447 C CA . GLU D 1 164 ? 100.290 80.182 111.926 1.00 188.14 161 GLU D CA 1
ATOM 5448 C C . GLU D 1 164 ? 99.635 80.501 113.262 1.00 188.14 161 GLU D C 1
ATOM 5449 O O . GLU D 1 164 ? 99.291 79.578 114.007 1.00 188.14 161 GLU D O 1
ATOM 5455 N N . ALA D 1 165 ? 99.462 81.782 113.583 1.00 187.94 162 ALA D N 1
ATOM 5456 C CA . ALA D 1 165 ? 98.856 82.181 114.845 1.00 187.94 162 ALA D CA 1
ATOM 5457 C C . ALA D 1 165 ? 97.388 82.546 114.695 1.00 187.94 162 ALA D C 1
ATOM 5458 O O . ALA D 1 165 ? 96.680 82.655 115.704 1.00 187.94 162 ALA D O 1
ATOM 5460 N N . VAL D 1 166 ? 96.924 82.747 113.461 1.00 187.40 163 VAL D N 1
ATOM 5461 C CA . VAL D 1 166 ? 95.516 83.056 113.228 1.00 187.40 163 VAL D CA 1
ATOM 5462 C C . VAL D 1 166 ? 94.654 81.836 113.523 1.00 187.40 163 VAL D C 1
ATOM 5463 O O . VAL D 1 166 ? 93.673 81.911 114.273 1.00 187.40 163 VAL D O 1
ATOM 5467 N N . ASP D 1 167 ? 95.020 80.688 112.946 1.00 187.25 164 ASP D N 1
ATOM 5468 C CA . ASP D 1 167 ? 94.315 79.445 113.240 1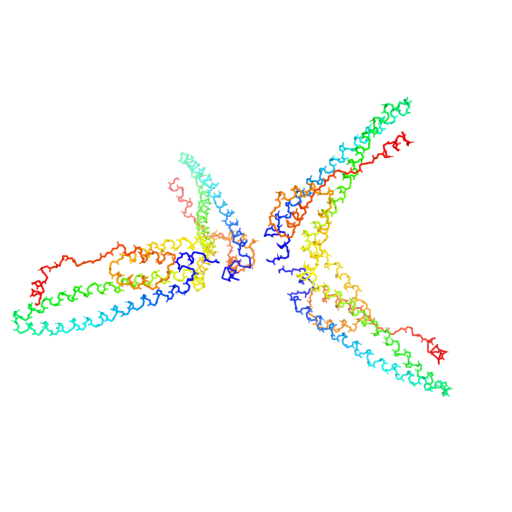.00 187.25 164 ASP D CA 1
ATOM 5469 C C . ASP D 1 167 ? 94.712 78.871 114.597 1.00 187.25 164 ASP D C 1
ATOM 5470 O O . ASP D 1 167 ? 94.049 77.957 115.099 1.00 187.25 164 ASP D O 1
ATOM 5475 N N . GLU D 1 168 ? 95.792 79.377 115.194 1.00 184.95 165 GLU D N 1
ATOM 5476 C CA . GLU D 1 168 ? 96.128 78.981 116.556 1.00 184.95 165 GLU D CA 1
ATOM 5477 C C . GLU D 1 168 ? 95.211 79.664 117.561 1.00 184.95 165 GLU D C 1
ATOM 5478 O O . GLU D 1 168 ? 94.998 79.145 118.662 1.00 184.95 165 GLU D O 1
ATOM 5484 N N . GLU D 1 169 ? 94.646 80.816 117.192 1.00 183.14 166 GLU D N 1
ATOM 5485 C CA . GLU D 1 169 ? 93.692 81.487 118.068 1.00 183.14 166 GLU D CA 1
ATOM 5486 C C . GLU D 1 169 ? 92.360 80.748 118.098 1.00 183.14 166 GLU D C 1
ATOM 5487 O O . GLU D 1 169 ? 91.726 80.646 119.155 1.00 183.14 166 GLU D O 1
ATOM 5493 N N . VAL D 1 170 ? 91.911 80.238 116.951 1.00 185.16 167 VAL D N 1
ATOM 5494 C CA . VAL D 1 170 ? 90.638 79.527 116.913 1.00 185.16 167 VAL D CA 1
ATOM 5495 C C . VAL D 1 170 ? 90.786 78.113 117.469 1.00 185.16 167 VAL D C 1
ATOM 5496 O O . VAL D 1 170 ? 89.783 77.475 117.817 1.00 185.16 167 VAL D O 1
ATOM 5500 N N . ASN D 1 171 ? 92.020 77.619 117.600 1.00 184.98 168 ASN D N 1
ATOM 5501 C CA . ASN D 1 171 ? 92.254 76.315 118.209 1.00 184.98 168 ASN D CA 1
ATOM 5502 C C . ASN D 1 171 ? 91.996 76.351 119.712 1.00 184.98 168 ASN D C 1
ATOM 5503 O O . ASN D 1 171 ? 91.568 75.347 120.293 1.00 184.98 168 ASN D O 1
ATOM 5508 N N . LYS D 1 172 ? 92.251 77.488 120.361 1.00 184.90 169 LYS D N 1
ATOM 5509 C CA . LYS D 1 172 ? 92.097 77.542 121.809 1.00 184.90 169 LYS D CA 1
ATOM 5510 C C . LYS D 1 172 ? 90.718 78.035 122.232 1.00 184.90 169 LYS D C 1
ATOM 5511 O O . LYS D 1 172 ? 90.275 77.726 123.344 1.00 184.90 169 LYS D O 1
ATOM 5517 N N . ILE D 1 173 ? 90.024 78.779 121.374 1.00 183.22 170 ILE D N 1
ATOM 5518 C CA . ILE D 1 173 ? 88.730 79.342 121.739 1.00 183.22 170 ILE D CA 1
ATOM 5519 C C . ILE D 1 173 ? 87.874 79.594 120.502 1.00 183.22 170 ILE D C 1
ATOM 5520 O O . ILE D 1 173 ? 88.363 79.550 119.375 1.00 183.22 170 ILE D O 1
#

B-factor: mean 88.82, std 57.08, range [18.82, 190.44]

GO terms:
  GO:0005737 cytoplasm (C, IDA)
  GO:0000815 ESCRT III complex (C, IDA)
  GO:0005829 cytosol (C, HDA)
  GO:0045324 late endosome to vacuole transport (P, IMP)
  GO:1904669 ATP export (P, IMP)
  GO:0070676 intralumenal vesicle formation (P, IMP)
  GO:0042802 identical protein binding (F, IPI)
  GO:0005515 protein binding (F, IPI)
  GO:0043162 ubiquitin-dependent protein catabolic process via the multivesicular body sorting pathway (P, IDA)